Protein AF-A0A7S2PEB7-F1 (afdb_monomer)

Secondary structure (DSSP, 8-state):
------S--------------------------------------------------THHHHHHHHHHHHTPPPPTT---EEEEEEEE--S---HHHHTTS--HHHHHHHHTT--HHHHHHHHHHHHHHHHHHT-SEEEEEEEEGGGHHHH--TTEEEEEEEEEEEE-GGG-EEEEEEEEETTEEEEEEEEEE--TT-SS--EEEEEEEEE-SSS--EEEEEEEE-S-GGGGTTSTTT-TTHHHHHHHHHHHHHHHHHHHH-TTSPTT---EEEEEE----S-HHHHHHHSTT-HHHHHHTTSHHHHHHHHHHTTTHHHHHHTTEEES-EETT--GGGGS--SS---EES-SBTTS---EEEEEEGGG-S------EEEHHHHTTT-SBPEEEEEEE-------THHHHHHHHHHHHHHHHHHHHHHHHHHHHHHHHHHHHHHHHS-GGG--TTHHHHHHHHHHH-HHHHHHHHHHHHHHHHHHHHHHHHT--S-HHHHHHHHHHHHHHHHHHHHHHHHHHHH-GGGTT--HHHHHHHHHHHHHHHHHTTTHHHHHHTTHHHHHHHHHHHHHHHHHHHHHT-SSHHHHHHH-TTHHHHHHHHHHHHHHHHHHHHHHHHHHHHTT--SSTTS--

Solvent-accessible surface area (backbone atoms only — not comparable to full-atom values): 35554 Å² total; per-residue (Å²): 144,86,88,88,86,84,85,92,80,92,79,91,81,88,84,83,88,82,81,92,80,88,81,90,81,86,85,88,87,84,88,88,87,86,88,81,87,88,86,89,86,88,87,88,82,84,89,81,92,76,96,82,82,85,80,78,66,68,64,79,72,47,49,74,67,47,50,70,60,72,74,62,72,81,64,94,90,65,64,54,70,46,32,38,32,30,37,49,37,52,78,42,50,51,62,86,58,55,81,75,62,92,45,75,73,57,35,61,56,45,35,76,70,62,51,74,64,60,55,52,53,42,37,45,51,56,15,48,52,50,56,71,65,66,40,45,34,37,25,33,21,49,36,42,58,92,46,52,77,68,38,57,38,90,67,49,44,82,43,26,73,13,63,19,70,37,68,41,69,94,67,35,35,19,15,15,26,25,37,31,20,72,69,40,45,74,76,44,63,42,70,41,85,45,26,83,89,50,99,53,54,24,21,28,5,25,26,36,37,34,33,80,63,98,65,55,51,71,35,35,42,33,7,32,50,46,78,46,69,84,50,54,77,80,42,42,91,83,41,37,55,46,46,30,52,37,50,48,54,52,49,53,54,46,44,54,50,30,58,73,74,43,67,87,53,62,91,89,59,49,54,38,42,40,29,26,40,46,55,24,27,81,36,52,82,64,34,52,75,74,36,64,81,35,74,63,47,63,74,20,61,96,44,86,50,31,61,50,51,34,46,33,44,18,31,31,48,60,58,41,44,80,69,46,32,45,63,51,54,41,55,62,88,59,64,65,78,80,72,75,78,64,100,57,89,67,21,65,42,71,46,29,29,77,87,56,41,50,28,58,49,45,34,35,32,57,85,47,48,80,50,54,40,45,75,56,48,70,36,59,74,41,36,67,64,40,14,65,29,29,28,41,37,38,39,37,35,36,59,64,67,72,68,54,74,55,57,67,50,46,49,52,47,46,51,48,47,49,24,50,63,48,14,51,57,48,22,51,52,46,56,73,44,40,56,59,52,33,52,53,47,34,63,63,69,56,66,90,87,73,84,62,92,76,48,65,65,62,47,51,55,52,52,70,64,35,57,65,46,49,50,52,45,24,52,50,50,23,52,42,46,26,47,24,49,54,39,27,61,77,35,73,53,99,46,74,70,56,16,48,50,51,14,48,52,52,31,46,67,71,41,34,44,57,52,20,54,36,53,39,51,47,52,48,77,91,49,76,82,62,53,72,66,57,56,52,52,48,40,41,74,76,48,37,78,63,41,30,46,32,31,46,68,40,51,62,58,50,55,49,36,64,52,47,20,52,50,47,32,52,52,52,50,53,52,47,28,64,74,70,68,41,94,40,71,67,59,43,42,72,75,40,63,72,50,57,61,53,44,46,50,52,18,46,51,52,22,47,64,75,40,40,68,44,54,49,40,22,55,21,31,31,63,72,43,61,82,52,93,72,75,85,110

Nearest PDB structures (foldseek):
  8gym-assembly1_m3  TM=5.708E-01  e=6.018E-03  Tetrahymena thermophila SB210
  9cpc-assembly1_3W  TM=1.549E-01  e=3.747E+00  Sus scrofa

pLDDT: mean 71.82, std 22.73, range [17.84, 98.44]

Structure (mmCIF, N/CA/C/O backbone):
data_AF-A0A7S2PEB7-F1
#
_entry.id   AF-A0A7S2PEB7-F1
#
loop_
_atom_site.group_PDB
_atom_site.id
_atom_site.type_symbol
_atom_site.label_atom_id
_atom_site.label_alt_id
_atom_site.label_comp_id
_atom_site.label_asym_id
_atom_site.label_entity_id
_atom_site.label_seq_id
_atom_site.pdbx_PDB_ins_code
_atom_site.Cartn_x
_atom_site.Cartn_y
_atom_site.Cartn_z
_atom_site.occupancy
_atom_site.B_iso_or_equiv
_atom_site.auth_seq_id
_atom_site.auth_comp_id
_atom_site.auth_asym_id
_atom_site.auth_atom_id
_atom_site.pdbx_PDB_model_num
ATOM 1 N N . TRP A 1 1 ? -24.600 32.032 23.126 1.00 27.17 1 TRP A N 1
ATOM 2 C CA . TRP A 1 1 ? -25.305 32.856 24.121 1.00 27.17 1 TRP A CA 1
ATOM 3 C C . TRP A 1 1 ? -26.640 32.205 24.442 1.00 27.17 1 TRP A C 1
ATOM 5 O O . TRP A 1 1 ? -27.584 32.423 23.710 1.00 27.17 1 TRP A O 1
ATOM 15 N N . VAL A 1 2 ? -26.673 31.362 25.473 1.00 22.92 2 VAL A N 1
ATOM 16 C CA . VAL A 1 2 ? -27.663 31.319 26.564 1.00 22.92 2 VAL A CA 1
ATOM 17 C C . VAL A 1 2 ? -26.884 30.679 27.715 1.00 22.92 2 VAL A C 1
ATOM 19 O O . VAL A 1 2 ? -26.239 29.649 27.537 1.00 22.92 2 VAL A O 1
ATOM 22 N N . MET A 1 3 ? -26.838 31.393 28.834 1.00 20.73 3 MET A N 1
ATOM 23 C CA . MET A 1 3 ? -26.098 31.101 30.059 1.00 20.73 3 MET A CA 1
ATOM 24 C C . MET A 1 3 ? -27.042 30.432 31.057 1.00 20.73 3 MET A C 1
ATOM 26 O O . MET A 1 3 ? -28.158 30.911 31.224 1.00 20.73 3 MET A O 1
ATOM 30 N N . LEU A 1 4 ? -26.560 29.428 31.786 1.00 21.67 4 LEU A N 1
ATOM 31 C CA . LEU A 1 4 ? -26.991 29.124 33.151 1.00 21.67 4 LEU A CA 1
ATOM 32 C C . LEU A 1 4 ? -25.821 28.418 33.847 1.00 21.67 4 LEU A C 1
ATOM 34 O O . LEU A 1 4 ? -25.424 27.324 33.460 1.00 21.67 4 LEU A O 1
ATOM 38 N N . SER A 1 5 ? -25.236 29.096 34.833 1.00 22.45 5 SER A N 1
ATOM 39 C CA . SER A 1 5 ? -24.194 28.573 35.717 1.00 22.45 5 SER A CA 1
ATOM 40 C C . SER A 1 5 ? -24.654 28.789 37.154 1.00 22.45 5 SER A C 1
ATOM 42 O O . SER A 1 5 ? -25.056 29.902 37.501 1.00 22.45 5 SER A O 1
ATOM 44 N N . VAL A 1 6 ? -24.534 27.754 37.979 1.00 21.20 6 VAL A N 1
ATOM 45 C CA . VAL A 1 6 ? -24.541 27.836 39.441 1.00 21.20 6 VAL A CA 1
ATOM 46 C C . VAL A 1 6 ? -23.300 27.083 39.922 1.00 21.20 6 VAL A C 1
ATOM 48 O O . VAL A 1 6 ? -23.104 25.936 39.533 1.00 21.20 6 VAL A O 1
ATOM 51 N N . GLY A 1 7 ? -22.482 27.727 40.759 1.00 24.39 7 GLY A N 1
ATOM 52 C CA . GLY A 1 7 ? -21.324 27.116 41.428 1.00 24.39 7 GLY A CA 1
ATOM 53 C C . GLY A 1 7 ? -19.988 27.482 40.784 1.00 24.39 7 GLY A C 1
ATOM 54 O O . GLY A 1 7 ? -19.478 26.760 39.938 1.00 24.39 7 GLY A O 1
ATOM 55 N N . GLY A 1 8 ? -19.442 28.635 41.175 1.00 25.89 8 GLY A N 1
ATOM 56 C CA . GLY A 1 8 ? -18.275 29.248 40.553 1.00 25.89 8 GLY A CA 1
ATOM 57 C C . GLY A 1 8 ? -16.977 28.447 40.668 1.00 25.89 8 GLY A C 1
ATOM 58 O O . GLY A 1 8 ? -16.567 28.065 41.759 1.00 25.89 8 GLY A O 1
ATOM 59 N N . VAL A 1 9 ? -16.295 28.320 39.530 1.00 23.62 9 VAL A N 1
ATOM 60 C CA . VAL A 1 9 ? -14.836 28.216 39.408 1.00 23.62 9 VAL A CA 1
ATOM 61 C C . VAL A 1 9 ? -14.440 29.003 38.156 1.00 23.62 9 VAL A C 1
ATOM 63 O O . VAL A 1 9 ? -14.941 28.755 37.061 1.00 23.62 9 VAL A O 1
ATOM 66 N N . THR A 1 10 ? -13.573 29.995 38.338 1.00 22.03 10 THR A N 1
ATOM 67 C CA . THR A 1 10 ? -13.072 30.891 37.292 1.00 22.03 10 THR A CA 1
ATOM 68 C C . THR A 1 10 ? -11.848 30.272 36.617 1.00 22.03 10 THR A C 1
ATOM 70 O O . THR A 1 10 ? -10.833 30.071 37.275 1.00 22.03 10 THR A O 1
ATOM 73 N N . CYS A 1 11 ? -11.895 30.067 35.299 1.00 21.16 11 CYS A N 1
ATOM 74 C CA . CYS A 1 11 ? -10.701 29.970 34.453 1.00 21.16 11 CYS A CA 1
ATOM 75 C C . CYS A 1 11 ? -10.872 30.904 33.250 1.00 21.16 11 CYS A C 1
ATOM 77 O O . CYS A 1 11 ? -11.815 30.774 32.472 1.00 21.16 11 CYS A O 1
ATOM 79 N N . ALA A 1 12 ? -9.969 31.878 33.130 1.00 21.66 12 ALA A N 1
ATOM 80 C CA . ALA A 1 12 ? -9.924 32.835 32.034 1.00 21.66 12 ALA A CA 1
ATOM 81 C C . ALA A 1 12 ? -9.294 32.194 30.787 1.00 21.66 12 ALA A C 1
ATOM 83 O O . ALA A 1 12 ? -8.209 31.622 30.861 1.00 21.66 12 ALA A O 1
ATOM 84 N N . VAL A 1 13 ? -9.958 32.333 29.639 1.00 21.09 13 VAL A N 1
ATOM 85 C CA . VAL A 1 13 ? -9.415 32.001 28.316 1.00 21.09 13 VAL A CA 1
ATOM 86 C C . VAL A 1 13 ? -9.196 33.310 27.564 1.00 21.09 13 VAL A C 1
ATOM 88 O O . VAL A 1 13 ? -10.139 34.062 27.322 1.00 21.09 13 VAL A O 1
ATOM 91 N N . LEU A 1 14 ? -7.941 33.593 27.217 1.00 20.22 14 LEU A N 1
ATOM 92 C CA . LEU A 1 14 ? -7.544 34.734 26.394 1.00 20.22 14 LEU A CA 1
ATOM 93 C C . LEU A 1 14 ? -7.693 34.356 24.914 1.00 20.22 14 LEU A C 1
ATOM 95 O O . LEU A 1 14 ? -7.002 33.464 24.426 1.00 20.22 14 LEU A O 1
ATOM 99 N N . TYR A 1 15 ? -8.582 35.042 24.196 1.00 20.19 15 TYR A N 1
ATOM 100 C CA . TYR A 1 15 ? -8.671 34.981 22.736 1.00 20.19 15 TYR A CA 1
ATOM 101 C C . TYR A 1 15 ? -7.865 36.139 22.140 1.00 20.19 15 TYR A C 1
ATOM 103 O O . TYR A 1 15 ? -8.145 37.301 22.430 1.00 20.19 15 TYR A O 1
ATOM 111 N N . ALA A 1 16 ? -6.897 35.836 21.276 1.00 22.27 16 ALA A N 1
ATOM 112 C CA . ALA A 1 16 ? -6.245 36.827 20.428 1.00 22.27 16 ALA A CA 1
ATOM 113 C C . ALA A 1 16 ? -6.665 36.600 18.970 1.00 22.27 16 ALA A C 1
ATOM 115 O O . ALA A 1 16 ? -6.289 35.618 18.336 1.00 22.27 16 ALA A O 1
ATOM 116 N N . THR A 1 17 ? -7.455 37.524 18.429 1.00 24.56 17 THR A N 1
ATOM 117 C CA . THR A 1 17 ? -7.722 37.646 16.990 1.00 24.56 17 THR A CA 1
ATOM 118 C C . THR A 1 17 ? -6.530 38.300 16.295 1.00 24.56 17 THR A C 1
ATOM 120 O O . THR A 1 17 ? -6.093 39.365 16.738 1.00 24.56 17 THR A O 1
ATOM 123 N N . ARG A 1 18 ? -6.050 37.757 15.166 1.00 23.84 18 ARG A N 1
ATOM 124 C CA . ARG A 1 18 ? -5.092 38.465 14.299 1.00 23.84 18 ARG A CA 1
ATOM 125 C C . ARG A 1 18 ? -5.668 38.721 12.904 1.00 23.84 18 ARG A C 1
ATOM 127 O O . ARG A 1 18 ? -6.061 37.801 12.195 1.00 23.84 18 ARG A O 1
ATOM 134 N N . ARG A 1 19 ? -5.714 40.013 12.558 1.00 24.12 19 ARG A N 1
ATOM 135 C CA . ARG A 1 19 ? -6.018 40.601 11.242 1.00 24.12 19 ARG A CA 1
ATOM 136 C C . ARG A 1 19 ? -4.903 40.307 10.225 1.00 24.12 19 ARG A C 1
ATOM 138 O O . ARG A 1 19 ? -3.733 40.272 10.593 1.00 24.12 19 ARG A O 1
ATOM 145 N N . LYS A 1 20 ? -5.284 40.213 8.944 1.00 36.19 20 LYS A N 1
ATOM 146 C CA . LYS A 1 20 ? -4.406 40.286 7.759 1.00 36.19 20 LYS A CA 1
ATOM 147 C C . LYS A 1 20 ? -3.645 41.621 7.692 1.00 36.19 20 LYS A C 1
ATOM 149 O O . LYS A 1 20 ? -4.275 42.669 7.818 1.00 36.19 20 LYS A O 1
ATOM 154 N N . ALA A 1 21 ? -2.352 41.571 7.367 1.00 28.86 21 ALA A N 1
ATOM 155 C CA . ALA A 1 21 ? -1.622 42.637 6.675 1.00 28.86 21 ALA A CA 1
ATOM 156 C C . ALA A 1 21 ? -0.410 42.050 5.922 1.00 28.86 21 ALA A C 1
ATOM 158 O O . ALA A 1 21 ? 0.222 41.110 6.399 1.00 28.86 21 ALA A O 1
ATOM 159 N N . ASN A 1 22 ? -0.152 42.598 4.733 1.00 36.28 22 ASN A N 1
ATOM 160 C CA . ASN A 1 22 ? 0.910 42.259 3.784 1.00 36.28 22 ASN A CA 1
ATOM 161 C C . ASN A 1 22 ? 2.336 42.564 4.293 1.00 36.28 22 ASN A C 1
ATOM 163 O O . ASN A 1 22 ? 2.514 43.397 5.176 1.00 36.28 22 ASN A O 1
ATOM 167 N N . HIS A 1 23 ? 3.302 41.989 3.563 1.00 30.06 23 HIS A N 1
ATOM 168 C CA . HIS A 1 23 ? 4.727 42.324 3.393 1.00 30.06 23 HIS A CA 1
ATOM 169 C C . HIS A 1 23 ? 5.760 41.328 3.953 1.00 30.06 23 HIS A C 1
ATOM 171 O O . HIS A 1 23 ? 5.883 41.080 5.146 1.00 30.06 23 HIS A O 1
ATOM 177 N N . SER A 1 24 ? 6.504 40.792 2.981 1.00 30.64 24 SER A N 1
ATOM 178 C CA . SER A 1 24 ? 7.851 40.218 2.985 1.00 30.64 24 SER A CA 1
ATOM 179 C C . SER A 1 24 ? 8.758 40.583 4.164 1.00 30.64 24 SER A C 1
ATOM 181 O O . SER A 1 24 ? 8.967 41.763 4.439 1.00 30.64 24 SER A O 1
ATOM 183 N N . ALA A 1 25 ? 9.420 39.570 4.726 1.00 23.03 25 ALA A N 1
ATOM 184 C CA . ALA A 1 25 ? 10.636 39.724 5.515 1.00 23.03 25 ALA A CA 1
ATOM 185 C C . ALA A 1 25 ? 11.781 38.977 4.814 1.00 23.03 25 ALA A C 1
ATOM 187 O O . ALA A 1 25 ? 11.785 37.749 4.741 1.00 23.03 25 ALA A O 1
ATOM 188 N N . TRP A 1 26 ? 12.724 39.748 4.276 1.00 21.47 26 TRP A N 1
ATOM 189 C CA . TRP A 1 26 ? 14.098 39.310 4.061 1.00 21.47 26 TRP A CA 1
ATOM 190 C C . TRP A 1 26 ? 14.796 39.298 5.422 1.00 21.47 26 TRP A C 1
ATOM 192 O O . TRP A 1 26 ? 14.583 40.210 6.222 1.00 21.47 26 TRP A O 1
ATOM 202 N N . VAL A 1 27 ? 15.633 38.294 5.676 1.00 20.75 27 VAL A N 1
ATOM 203 C CA . VAL A 1 27 ? 16.619 38.330 6.760 1.00 20.75 27 VAL A CA 1
ATOM 204 C C . VAL A 1 27 ? 17.979 38.053 6.141 1.00 20.75 27 VAL A C 1
ATOM 206 O O . VAL A 1 27 ? 18.228 36.970 5.618 1.00 20.75 27 VAL A O 1
ATOM 209 N N . ASP A 1 28 ? 18.806 39.087 6.189 1.00 20.12 28 ASP A N 1
ATOM 210 C CA . ASP A 1 28 ? 20.215 39.129 5.829 1.00 20.12 28 ASP A CA 1
ATOM 211 C C . ASP A 1 28 ? 21.026 38.876 7.110 1.00 20.12 28 ASP A C 1
ATOM 213 O O . ASP A 1 28 ? 20.777 39.550 8.115 1.00 20.12 28 ASP A O 1
ATOM 217 N N . VAL A 1 29 ? 21.968 37.925 7.108 1.00 19.44 29 VAL A N 1
ATOM 218 C CA . VAL A 1 29 ? 23.023 37.834 8.137 1.00 19.44 29 VAL A CA 1
ATOM 219 C C . VAL A 1 29 ? 24.337 37.368 7.502 1.00 19.44 29 VAL A C 1
ATOM 221 O O . VAL A 1 29 ? 24.414 36.336 6.839 1.00 19.44 29 VAL A O 1
ATOM 224 N N . THR A 1 30 ? 25.362 38.179 7.749 1.00 18.66 30 THR A N 1
ATOM 225 C CA . THR A 1 30 ? 26.694 38.225 7.138 1.00 18.66 30 THR A CA 1
ATOM 226 C C . THR A 1 30 ? 27.726 37.272 7.768 1.00 18.66 30 THR A C 1
ATOM 228 O O . THR A 1 30 ? 27.738 37.055 8.974 1.00 18.66 30 THR A O 1
ATOM 231 N N . LEU A 1 31 ? 28.609 36.780 6.885 1.00 17.84 31 LEU A N 1
ATOM 232 C CA . LEU A 1 31 ? 29.988 36.253 6.977 1.00 17.84 31 LEU A CA 1
ATOM 233 C C . LEU A 1 31 ? 30.691 36.016 8.338 1.00 17.84 31 LEU A C 1
ATOM 235 O O . LEU A 1 31 ? 30.817 36.922 9.157 1.00 17.84 31 LEU A O 1
ATOM 239 N N . HIS A 1 32 ? 31.416 34.887 8.415 1.00 19.11 32 HIS A N 1
ATOM 240 C CA . HIS A 1 32 ? 32.705 34.802 9.116 1.00 19.11 32 HIS A CA 1
ATOM 241 C C . HIS A 1 32 ? 33.818 34.273 8.194 1.00 19.11 32 HIS A C 1
ATOM 243 O O . HIS A 1 32 ? 33.694 33.234 7.550 1.00 19.11 32 HIS A O 1
ATOM 249 N N . GLN A 1 33 ? 34.905 35.041 8.161 1.00 18.38 33 GLN A N 1
ATOM 250 C CA . GLN A 1 33 ? 36.181 34.820 7.487 1.00 18.38 33 GLN A CA 1
ATOM 251 C C . GLN A 1 33 ? 37.138 34.108 8.460 1.00 18.38 33 GLN A C 1
ATOM 253 O O . GLN A 1 33 ? 37.222 34.507 9.622 1.00 18.38 33 GLN A O 1
ATOM 258 N N . LEU A 1 34 ? 37.893 33.108 7.999 1.00 19.33 34 LEU A N 1
ATOM 259 C CA . LEU A 1 34 ? 39.051 32.572 8.724 1.00 19.33 34 LEU A CA 1
ATOM 260 C C . LEU A 1 34 ? 40.239 32.460 7.763 1.00 19.33 34 LEU A C 1
ATOM 262 O O . LEU A 1 34 ? 40.242 31.674 6.819 1.00 19.33 34 LEU A O 1
ATOM 266 N N . HIS A 1 35 ? 41.221 33.328 8.000 1.00 19.09 35 HIS A N 1
ATOM 267 C CA . HIS A 1 35 ? 42.567 33.301 7.440 1.00 19.09 35 HIS A CA 1
ATOM 268 C C . HIS A 1 35 ? 43.452 32.354 8.256 1.00 19.09 35 HIS A C 1
ATOM 270 O O . HIS A 1 35 ? 43.493 32.477 9.477 1.00 19.09 35 HIS A O 1
ATOM 276 N N . CYS A 1 36 ? 44.269 31.553 7.569 1.00 20.73 36 CYS A N 1
ATOM 277 C CA . CYS A 1 36 ? 45.583 31.130 8.056 1.00 20.73 36 CYS A CA 1
ATOM 278 C C . CYS A 1 36 ? 46.614 31.271 6.917 1.00 20.73 36 CYS A C 1
ATOM 280 O O . CYS A 1 36 ? 46.612 30.503 5.962 1.00 20.73 36 CYS A O 1
ATOM 282 N N . ASN A 1 37 ? 47.474 32.287 7.043 1.00 22.08 37 ASN A N 1
ATOM 283 C CA . ASN A 1 37 ? 48.830 32.382 6.473 1.00 22.08 37 ASN A CA 1
ATOM 284 C C . ASN A 1 37 ? 49.767 31.496 7.332 1.00 22.08 37 ASN A C 1
ATOM 286 O O . ASN A 1 37 ? 49.451 31.288 8.499 1.00 22.08 37 ASN A O 1
ATOM 290 N N . ALA A 1 38 ? 50.938 30.983 6.951 1.00 22.73 38 ALA A N 1
ATOM 291 C CA . ALA A 1 38 ? 51.816 31.026 5.778 1.00 22.73 38 ALA A CA 1
ATOM 292 C C . ALA A 1 38 ? 52.834 29.861 5.924 1.00 22.73 38 ALA A C 1
ATOM 294 O O . ALA A 1 38 ? 52.982 29.347 7.027 1.00 22.73 38 ALA A O 1
ATOM 295 N N . VAL A 1 39 ? 53.559 29.487 4.859 1.00 22.20 39 VAL A N 1
ATOM 296 C CA . VAL A 1 39 ? 55.040 29.554 4.729 1.00 22.20 39 VAL A CA 1
ATOM 297 C C . VAL A 1 39 ? 55.436 29.029 3.336 1.00 22.20 39 VAL A C 1
ATOM 299 O O . VAL A 1 39 ? 55.068 27.928 2.940 1.00 22.20 39 VAL A O 1
ATOM 302 N N . HIS A 1 40 ? 56.203 29.842 2.604 1.00 28.11 40 HIS A N 1
ATOM 303 C CA . HIS A 1 40 ? 56.920 29.488 1.376 1.00 28.11 40 HIS A CA 1
ATOM 304 C C . HIS A 1 40 ? 58.297 28.884 1.701 1.00 28.11 40 HIS A C 1
ATOM 306 O O . HIS A 1 40 ? 58.985 29.377 2.592 1.00 28.11 40 HIS A O 1
ATOM 312 N N . GLY A 1 41 ? 58.737 27.912 0.898 1.00 23.52 41 GLY A N 1
ATOM 313 C CA . GLY A 1 41 ? 60.130 27.466 0.808 1.00 23.52 41 GLY A CA 1
ATOM 314 C C . GLY A 1 41 ? 60.351 26.617 -0.448 1.00 23.52 41 GLY A C 1
ATOM 315 O O . GLY A 1 41 ? 59.644 25.641 -0.667 1.00 23.52 41 GLY A O 1
ATOM 316 N N . THR A 1 42 ? 61.278 27.052 -1.294 1.00 29.52 42 THR A N 1
ATOM 317 C CA . THR A 1 42 ? 61.662 26.537 -2.621 1.00 29.52 42 THR A CA 1
ATOM 318 C C . THR A 1 42 ? 62.759 25.466 -2.557 1.00 29.52 42 THR A C 1
ATOM 320 O O . THR A 1 42 ? 63.652 25.608 -1.733 1.00 29.52 42 THR A O 1
ATOM 323 N N . GLU A 1 43 ? 62.747 24.478 -3.468 1.00 27.16 43 GLU A N 1
ATOM 324 C CA . GLU A 1 43 ? 63.831 24.089 -4.415 1.00 27.16 43 GLU A CA 1
ATOM 325 C C . GLU A 1 43 ? 63.737 22.623 -4.909 1.00 27.16 43 GLU A C 1
ATOM 327 O O . GLU A 1 43 ? 62.988 21.804 -4.389 1.00 27.16 43 GLU A O 1
ATOM 332 N N . SER A 1 44 ? 64.444 22.362 -6.014 1.00 26.84 44 SER A N 1
ATOM 333 C CA . SER A 1 44 ? 64.339 21.279 -7.007 1.00 26.84 44 SER A CA 1
ATOM 334 C C . SER A 1 44 ? 65.053 19.958 -6.678 1.00 26.84 44 SER A C 1
ATOM 336 O O . SER A 1 44 ? 66.097 20.009 -6.040 1.00 26.84 44 SER A O 1
ATOM 338 N N . LEU A 1 45 ? 64.626 18.835 -7.289 1.00 26.95 45 LEU A N 1
ATOM 339 C CA . LEU A 1 45 ? 65.367 18.032 -8.304 1.00 26.95 45 LEU A CA 1
ATOM 340 C C . LEU A 1 45 ? 64.847 16.579 -8.439 1.00 26.95 45 LEU A C 1
ATOM 342 O O . LEU A 1 45 ? 64.679 15.887 -7.447 1.00 26.95 45 LEU A O 1
ATOM 346 N N . ALA A 1 46 ? 64.707 16.172 -9.708 1.00 26.97 46 ALA A N 1
ATOM 347 C CA . ALA A 1 46 ? 64.990 14.869 -10.339 1.00 26.97 46 ALA A CA 1
ATOM 348 C C . ALA A 1 46 ? 64.347 13.541 -9.860 1.00 26.97 46 ALA A C 1
ATOM 350 O O . ALA A 1 46 ? 64.448 13.142 -8.709 1.00 26.97 46 ALA A O 1
ATOM 351 N N . ASP A 1 47 ? 63.802 12.832 -10.863 1.00 31.38 47 ASP A N 1
ATOM 352 C CA . ASP A 1 47 ? 63.746 11.378 -11.092 1.00 31.38 47 ASP A CA 1
ATOM 353 C C . ASP A 1 47 ? 63.641 10.415 -9.898 1.00 31.38 47 ASP A C 1
ATOM 355 O O . ASP A 1 47 ? 64.622 10.147 -9.214 1.00 31.38 47 ASP A O 1
ATOM 359 N N . GLN A 1 48 ? 62.509 9.709 -9.806 1.00 27.25 48 GLN A N 1
ATOM 360 C CA . GLN A 1 48 ? 62.447 8.250 -10.000 1.00 27.25 48 GLN A CA 1
ATOM 361 C C . GLN A 1 48 ? 61.000 7.749 -9.911 1.00 27.25 48 GLN A C 1
ATOM 363 O O . GLN A 1 48 ? 60.179 8.247 -9.146 1.00 27.25 48 GLN A O 1
ATOM 368 N N . ALA A 1 49 ? 60.695 6.763 -10.749 1.00 36.16 49 ALA A N 1
ATOM 369 C CA . ALA A 1 49 ? 59.437 6.042 -10.759 1.00 36.16 49 ALA A CA 1
ATOM 370 C C . ALA A 1 49 ? 59.240 5.262 -9.453 1.00 36.16 49 ALA A C 1
ATOM 372 O O . ALA A 1 49 ? 60.101 4.465 -9.094 1.00 36.16 49 ALA A O 1
ATOM 373 N N . ASP A 1 50 ? 58.071 5.403 -8.829 1.00 25.84 50 ASP A N 1
ATOM 374 C CA . ASP A 1 50 ? 57.523 4.343 -7.988 1.00 25.84 50 ASP A CA 1
ATOM 375 C C . ASP A 1 50 ? 55.991 4.316 -8.083 1.00 25.84 50 ASP A C 1
ATOM 377 O O . ASP A 1 50 ? 55.281 5.263 -7.738 1.00 25.84 50 ASP A O 1
ATOM 381 N N . VAL A 1 51 ? 55.487 3.217 -8.641 1.00 33.34 51 VAL A N 1
ATOM 382 C CA . VAL A 1 51 ? 54.067 2.891 -8.777 1.00 33.34 51 VAL A CA 1
ATOM 383 C C . VAL A 1 51 ? 53.709 2.054 -7.557 1.00 33.34 51 VAL A C 1
ATOM 385 O O . VAL A 1 51 ? 53.676 0.829 -7.638 1.00 33.34 51 VAL A O 1
ATOM 388 N N . SER A 1 52 ? 53.491 2.695 -6.406 1.00 29.03 52 SER A N 1
ATOM 389 C CA . SER A 1 52 ? 53.112 1.964 -5.188 1.00 29.03 52 SER A CA 1
ATOM 390 C C . SER A 1 52 ? 52.523 2.823 -4.054 1.00 29.03 52 SER A C 1
ATOM 392 O O . SER A 1 52 ? 52.784 2.547 -2.895 1.00 29.03 52 SER A O 1
ATOM 394 N N . ALA A 1 53 ? 51.669 3.819 -4.328 1.00 29.09 53 ALA A N 1
ATOM 395 C CA . ALA A 1 53 ? 50.731 4.342 -3.315 1.00 29.09 53 ALA A CA 1
ATOM 396 C C . ALA A 1 53 ? 49.680 5.277 -3.932 1.00 29.09 53 ALA A C 1
ATOM 398 O O . ALA A 1 53 ? 49.884 6.480 -4.055 1.00 29.09 53 ALA A O 1
ATOM 399 N N . LEU A 1 54 ? 48.520 4.729 -4.287 1.00 24.98 54 LEU A N 1
ATOM 400 C CA . LEU A 1 54 ? 47.292 5.503 -4.487 1.00 24.98 54 LEU A CA 1
ATOM 401 C C . LEU A 1 54 ? 46.234 4.940 -3.537 1.00 24.98 54 LEU A C 1
ATOM 403 O O . LEU A 1 54 ? 45.257 4.311 -3.931 1.00 24.98 54 LEU A O 1
ATOM 407 N N . THR A 1 55 ? 46.474 5.118 -2.239 1.00 25.59 55 THR A N 1
ATOM 408 C CA . THR A 1 55 ? 45.419 5.039 -1.230 1.00 25.59 55 THR A CA 1
ATOM 409 C C . THR A 1 55 ? 44.554 6.282 -1.378 1.00 25.59 55 THR A C 1
ATOM 411 O O . THR A 1 55 ? 44.927 7.368 -0.942 1.00 25.59 55 THR A O 1
ATOM 414 N N . PHE A 1 56 ? 43.408 6.125 -2.037 1.00 28.52 56 PHE A N 1
ATOM 415 C CA . PHE A 1 56 ? 42.332 7.107 -1.998 1.00 28.52 56 PHE A CA 1
ATOM 416 C C . PHE A 1 56 ? 41.818 7.203 -0.562 1.00 28.52 56 PHE A C 1
ATOM 418 O O . PHE A 1 56 ? 41.255 6.239 -0.041 1.00 28.52 56 PHE A O 1
ATOM 425 N N . ASN A 1 57 ? 42.011 8.355 0.079 1.00 28.70 57 ASN A N 1
ATOM 426 C CA . ASN A 1 57 ? 41.386 8.627 1.361 1.00 28.70 57 ASN A CA 1
ATOM 427 C C . ASN A 1 57 ? 39.941 9.085 1.111 1.00 28.70 57 ASN A C 1
ATOM 429 O O . ASN A 1 57 ? 39.682 10.220 0.718 1.00 28.70 57 ASN A O 1
ATOM 433 N N . VAL A 1 58 ? 39.005 8.149 1.264 1.00 31.91 58 VAL A N 1
ATOM 434 C CA . VAL A 1 58 ? 37.565 8.323 1.008 1.00 31.91 58 VAL A CA 1
ATOM 435 C C . VAL A 1 58 ? 36.939 9.390 1.926 1.00 31.91 58 VAL A C 1
ATOM 437 O O . VAL A 1 58 ? 35.911 9.972 1.582 1.00 31.91 58 VAL A O 1
ATOM 440 N N . GLU A 1 59 ? 37.581 9.716 3.052 1.00 30.58 59 GLU A N 1
ATOM 441 C CA . GLU A 1 59 ? 37.079 10.694 4.024 1.00 30.58 59 GLU A CA 1
ATOM 442 C C . GLU A 1 59 ? 37.163 12.151 3.526 1.00 30.58 59 GLU A C 1
ATOM 444 O O . GLU A 1 59 ? 36.219 12.916 3.729 1.00 30.58 59 GLU A O 1
ATOM 449 N N . GLU A 1 60 ? 38.203 12.532 2.772 1.00 30.70 60 GLU A N 1
ATOM 450 C CA . GLU A 1 60 ? 38.419 13.937 2.367 1.00 30.70 60 GLU A CA 1
ATOM 451 C C . GLU A 1 60 ? 37.443 14.446 1.289 1.00 30.70 60 GLU A C 1
ATOM 453 O O . GLU A 1 60 ? 37.230 15.653 1.168 1.00 30.70 60 GLU A O 1
ATOM 458 N N . PHE A 1 61 ? 36.801 13.550 0.529 1.00 33.84 61 PHE A N 1
ATOM 459 C CA . PHE A 1 61 ? 35.859 13.928 -0.537 1.00 33.84 61 PHE A CA 1
ATOM 460 C C . PHE A 1 61 ? 34.388 13.879 -0.094 1.00 33.84 61 PHE A C 1
ATOM 462 O O . PHE A 1 61 ? 33.539 14.594 -0.630 1.00 33.84 61 PHE A O 1
ATOM 469 N N . ILE A 1 62 ? 34.073 13.040 0.897 1.00 35.84 62 ILE A N 1
ATOM 470 C CA . ILE A 1 62 ? 32.706 12.809 1.379 1.00 35.84 62 ILE A CA 1
ATOM 471 C C . ILE A 1 62 ? 32.296 13.876 2.403 1.00 35.84 62 ILE A C 1
ATOM 473 O O . ILE A 1 62 ? 31.152 14.336 2.406 1.00 35.84 62 ILE A O 1
ATOM 477 N N . GLU A 1 63 ? 33.219 14.325 3.249 1.00 35.97 63 GLU A N 1
ATOM 478 C CA . GLU A 1 63 ? 32.881 15.150 4.408 1.00 35.97 63 GLU A CA 1
ATOM 479 C C . GLU A 1 63 ? 32.268 16.536 4.090 1.00 35.97 63 GLU A C 1
ATOM 481 O O . GLU A 1 63 ? 31.285 16.903 4.748 1.00 35.97 63 GLU A O 1
ATOM 486 N N . PRO A 1 64 ? 32.714 17.289 3.059 1.00 31.64 64 PRO A N 1
ATOM 487 C CA . PRO A 1 64 ? 32.144 18.604 2.742 1.00 31.64 64 PRO A CA 1
ATOM 488 C C . PRO A 1 64 ? 30.703 18.544 2.205 1.00 31.64 64 PRO A C 1
ATOM 490 O O . PRO A 1 64 ? 29.885 19.402 2.536 1.00 31.64 64 PRO A O 1
ATOM 493 N N . CYS A 1 65 ? 30.355 17.505 1.431 1.00 33.00 65 CYS A N 1
ATOM 494 C CA . CYS A 1 65 ? 28.978 17.276 0.968 1.00 33.00 65 CYS A CA 1
ATOM 495 C C . CYS A 1 65 ? 28.070 16.745 2.092 1.00 33.00 65 CYS A C 1
ATOM 497 O O . CYS A 1 65 ? 26.871 17.027 2.112 1.00 33.00 65 CYS A O 1
ATOM 499 N N . MET A 1 66 ? 28.634 15.998 3.045 1.00 37.59 66 MET A N 1
ATOM 500 C CA . MET A 1 66 ? 27.893 15.388 4.154 1.00 37.59 66 MET A CA 1
ATOM 501 C C . MET A 1 66 ? 27.583 16.368 5.291 1.00 37.59 66 MET A C 1
ATOM 503 O O . MET A 1 66 ? 26.547 16.224 5.945 1.00 37.59 66 MET A O 1
ATOM 507 N N . ARG A 1 67 ? 28.419 17.396 5.499 1.00 35.03 67 ARG A N 1
ATOM 508 C CA . ARG A 1 67 ? 28.181 18.452 6.500 1.00 35.03 67 ARG A CA 1
ATOM 509 C C . ARG A 1 67 ? 26.916 19.267 6.187 1.00 35.03 67 ARG A C 1
ATOM 511 O O . ARG A 1 67 ? 26.064 19.444 7.051 1.00 35.03 67 ARG A O 1
ATOM 518 N N . ALA A 1 68 ? 26.700 19.614 4.915 1.00 36.78 68 ALA A N 1
ATOM 519 C CA . ALA A 1 68 ? 25.512 20.350 4.462 1.00 36.78 68 ALA A CA 1
ATOM 520 C C . ALA A 1 68 ? 24.177 19.587 4.639 1.00 36.78 68 ALA A C 1
ATOM 522 O O . ALA A 1 68 ? 23.115 20.206 4.687 1.00 36.78 68 ALA A O 1
ATOM 523 N N . VAL A 1 69 ? 24.217 18.251 4.737 1.00 37.91 69 VAL A N 1
ATOM 524 C CA . VAL A 1 69 ? 23.030 17.397 4.934 1.00 37.91 69 VAL A CA 1
ATOM 525 C C . VAL A 1 69 ? 22.801 17.066 6.414 1.00 37.91 69 VAL A C 1
ATOM 527 O O . VAL A 1 69 ? 21.647 16.996 6.834 1.00 37.91 69 VAL A O 1
ATOM 530 N N . ARG A 1 70 ? 23.870 16.887 7.211 1.00 39.88 70 ARG A N 1
ATOM 531 C CA . ARG A 1 70 ? 23.777 16.638 8.666 1.00 39.88 70 ARG A CA 1
ATOM 532 C C . ARG A 1 70 ? 23.284 17.850 9.450 1.00 39.88 70 ARG A C 1
ATOM 534 O O . ARG A 1 70 ? 22.508 17.674 10.384 1.00 39.88 70 ARG A O 1
ATOM 541 N N . ASP A 1 71 ? 23.691 19.051 9.053 1.00 37.56 71 ASP A N 1
ATOM 542 C CA . ASP A 1 71 ? 23.424 20.269 9.828 1.00 37.56 71 ASP A CA 1
ATOM 543 C C . ASP A 1 71 ? 22.055 20.901 9.518 1.00 37.56 71 ASP A C 1
ATOM 545 O O . ASP A 1 71 ? 21.707 21.961 10.043 1.00 37.56 71 ASP A O 1
ATOM 549 N N . TRP A 1 72 ? 21.242 20.266 8.669 1.00 41.47 72 TRP A N 1
ATOM 550 C CA . TRP A 1 72 ? 19.958 20.823 8.262 1.00 41.47 72 TRP A CA 1
ATOM 551 C C . TRP A 1 72 ? 18.807 20.367 9.165 1.00 41.47 72 TRP A C 1
ATOM 553 O O . TRP A 1 72 ? 18.420 19.198 9.175 1.00 41.47 72 TRP A O 1
ATOM 563 N N . GLN A 1 73 ? 18.191 21.331 9.852 1.00 34.22 73 GLN A N 1
ATOM 564 C CA . GLN A 1 73 ? 16.879 21.181 10.478 1.00 34.22 73 GLN A CA 1
ATOM 565 C C . GLN A 1 73 ? 15.804 21.889 9.636 1.00 34.22 73 GLN A C 1
ATOM 567 O O . GLN A 1 73 ? 16.043 22.999 9.146 1.00 34.22 73 GLN A O 1
ATOM 572 N N . PRO A 1 74 ? 14.611 21.293 9.452 1.00 37.31 74 PRO A N 1
ATOM 573 C CA . PRO A 1 74 ? 13.511 21.984 8.796 1.00 37.31 74 PRO A CA 1
ATOM 574 C C . PRO A 1 74 ? 13.098 23.217 9.619 1.00 37.31 74 PRO A C 1
ATOM 576 O O . PRO A 1 74 ? 13.061 23.144 10.849 1.00 37.31 74 PRO A O 1
ATOM 579 N N . PRO A 1 75 ? 12.761 24.351 8.976 1.00 34.16 75 PRO A N 1
ATOM 580 C CA . PRO A 1 75 ? 12.265 25.517 9.695 1.00 34.16 75 PRO A CA 1
ATOM 581 C C . PRO A 1 75 ? 10.990 25.165 10.473 1.00 34.16 75 PRO A C 1
ATOM 583 O O . PRO A 1 75 ? 10.133 24.421 9.984 1.00 34.16 75 PRO A O 1
ATOM 586 N N . ALA A 1 76 ? 10.864 25.706 11.687 1.00 29.12 76 ALA A N 1
ATOM 587 C CA . ALA A 1 76 ? 9.704 25.495 12.547 1.00 29.12 76 ALA A CA 1
ATOM 588 C C . ALA A 1 76 ? 8.412 25.898 11.806 1.00 29.12 76 ALA A C 1
ATOM 590 O O . ALA A 1 76 ? 8.230 27.062 11.456 1.00 29.12 76 ALA A O 1
ATOM 591 N N . GLY A 1 77 ? 7.537 24.918 11.540 1.00 38.19 77 GLY A N 1
ATOM 592 C CA . GLY A 1 77 ? 6.266 25.106 10.824 1.00 38.19 77 GLY A CA 1
ATOM 593 C C . GLY A 1 77 ? 6.204 24.583 9.378 1.00 38.19 77 GLY A C 1
ATOM 594 O O . GLY A 1 77 ? 5.228 24.867 8.688 1.00 38.19 77 GLY A O 1
ATOM 595 N N . ALA A 1 78 ? 7.198 23.832 8.886 1.00 33.16 78 ALA A N 1
ATOM 596 C CA . ALA A 1 78 ? 7.223 23.355 7.498 1.00 33.16 78 ALA A CA 1
ATOM 597 C C . ALA A 1 78 ? 6.554 21.979 7.257 1.00 33.16 78 ALA A C 1
ATOM 599 O O . ALA A 1 78 ? 6.754 21.021 7.997 1.00 33.16 78 ALA A O 1
ATOM 600 N N . SER A 1 79 ? 5.814 21.903 6.143 1.00 47.28 79 SER A N 1
ATOM 601 C CA . SER A 1 79 ? 5.415 20.716 5.354 1.00 47.28 79 SER A CA 1
ATOM 602 C C . SER A 1 79 ? 6.337 19.489 5.459 1.00 47.28 79 SER A C 1
ATOM 604 O O . SER A 1 79 ? 7.561 19.637 5.460 1.00 47.28 79 SER A O 1
ATOM 606 N N . ARG A 1 80 ? 5.758 18.285 5.395 1.00 52.22 80 ARG A N 1
ATOM 607 C CA . ARG A 1 80 ? 6.493 17.011 5.391 1.00 52.22 80 ARG A CA 1
ATOM 608 C C . ARG A 1 80 ? 7.250 16.789 4.080 1.00 52.22 80 ARG A C 1
ATOM 610 O O . ARG A 1 80 ? 6.756 17.071 2.994 1.00 52.22 80 ARG A O 1
ATOM 617 N N . SER A 1 81 ? 8.454 16.249 4.188 1.00 51.66 81 SER A N 1
ATOM 618 C CA . SER A 1 81 ? 9.242 15.764 3.057 1.00 51.66 81 SER A CA 1
ATOM 619 C C . SER A 1 81 ? 9.268 14.243 3.076 1.00 51.66 81 SER A C 1
ATOM 621 O O . SER A 1 81 ? 9.444 13.675 4.149 1.00 51.66 81 SER A O 1
ATOM 623 N N . VAL A 1 82 ? 9.168 13.610 1.913 1.00 58.94 82 VAL A N 1
ATOM 624 C CA . VAL A 1 82 ? 9.475 12.190 1.735 1.00 58.94 82 VAL A CA 1
ATOM 625 C C . VAL A 1 82 ? 10.746 12.062 0.916 1.00 58.94 82 VAL A C 1
ATOM 627 O O . VAL A 1 82 ? 10.878 12.642 -0.163 1.00 58.94 82 VAL A O 1
ATOM 630 N N . LYS A 1 83 ? 11.699 11.311 1.451 1.00 67.38 83 LYS A N 1
ATOM 631 C CA . LYS A 1 83 ? 12.913 10.904 0.754 1.00 67.38 83 LYS A CA 1
ATOM 632 C C . LYS A 1 83 ? 12.646 9.590 0.037 1.00 67.38 83 LYS A C 1
ATOM 634 O O . LYS A 1 83 ? 12.228 8.620 0.664 1.00 67.38 83 LYS A O 1
ATOM 639 N N . SER A 1 84 ? 12.892 9.565 -1.264 1.00 49.75 84 SER A N 1
ATOM 640 C CA . SER A 1 84 ? 12.693 8.387 -2.107 1.00 49.75 84 SER A CA 1
ATOM 641 C C . SER A 1 84 ? 14.013 7.954 -2.726 1.00 49.75 84 SER A C 1
ATOM 643 O O . SER A 1 84 ? 14.762 8.788 -3.236 1.00 49.75 84 SER A O 1
ATOM 645 N N . PHE A 1 85 ? 14.302 6.661 -2.665 1.00 59.88 85 PHE A N 1
ATOM 646 C CA . PHE A 1 85 ? 15.517 6.065 -3.205 1.00 59.88 85 PHE A CA 1
ATOM 647 C C . PHE A 1 85 ? 15.140 4.946 -4.171 1.00 59.88 85 PHE A C 1
ATOM 649 O O . PHE A 1 85 ? 14.418 4.040 -3.772 1.00 59.88 85 PHE A O 1
ATOM 656 N N . ALA A 1 86 ? 15.602 5.006 -5.417 1.00 54.34 86 ALA A N 1
ATOM 657 C CA . ALA A 1 86 ? 15.410 3.945 -6.404 1.00 54.34 86 ALA A CA 1
ATOM 658 C C . ALA A 1 86 ? 16.764 3.345 -6.797 1.00 54.34 86 ALA A C 1
ATOM 660 O O . ALA A 1 86 ? 17.707 4.096 -7.059 1.00 54.34 86 ALA A O 1
ATOM 661 N N . ALA A 1 87 ? 16.867 2.017 -6.816 1.00 57.94 87 ALA A N 1
ATOM 662 C CA . ALA A 1 87 ? 18.069 1.311 -7.245 1.00 57.94 87 ALA A CA 1
ATOM 663 C C . ALA A 1 87 ? 17.724 -0.038 -7.886 1.00 57.94 87 ALA A C 1
ATOM 665 O O . ALA A 1 87 ? 17.019 -0.849 -7.281 1.00 57.94 87 ALA A O 1
ATOM 666 N N . SER A 1 88 ? 18.297 -0.306 -9.057 1.00 50.50 88 SER A N 1
ATOM 667 C CA . SER A 1 88 ? 18.278 -1.636 -9.664 1.00 50.50 88 SER A CA 1
ATOM 668 C C . SER A 1 88 ? 19.497 -2.439 -9.212 1.00 50.50 88 SER A C 1
ATOM 670 O O . SER A 1 88 ? 20.617 -1.914 -9.194 1.00 50.50 88 SER A O 1
ATOM 672 N N . ASN A 1 89 ? 19.287 -3.692 -8.813 1.00 48.59 89 ASN A N 1
ATOM 673 C CA . ASN A 1 89 ? 20.348 -4.630 -8.468 1.00 48.59 89 ASN A CA 1
ATOM 674 C C . ASN A 1 89 ? 20.323 -5.799 -9.459 1.00 48.59 89 ASN A C 1
ATOM 676 O O . ASN A 1 89 ? 19.596 -6.758 -9.213 1.00 48.59 89 ASN A O 1
ATOM 680 N N . PRO A 1 90 ? 21.080 -5.747 -10.560 1.00 46.78 90 PRO A N 1
ATOM 681 C CA . PRO A 1 90 ? 21.103 -6.833 -11.516 1.00 46.78 90 PRO A CA 1
ATOM 682 C C . PRO A 1 90 ? 21.776 -8.070 -10.929 1.00 46.78 90 PRO A C 1
ATOM 684 O O . PRO A 1 90 ? 22.555 -8.016 -9.972 1.00 46.78 90 PRO A O 1
ATOM 687 N N . ASP A 1 91 ? 21.564 -9.200 -11.597 1.00 45.81 91 ASP A N 1
ATOM 688 C CA . ASP A 1 91 ? 22.526 -10.295 -11.567 1.00 45.81 91 ASP A CA 1
ATOM 689 C C . ASP A 1 91 ? 23.898 -9.757 -12.016 1.00 45.81 91 ASP A C 1
ATOM 691 O O . ASP A 1 91 ? 24.149 -9.516 -13.197 1.00 45.81 91 ASP A O 1
ATOM 695 N N . MET A 1 92 ? 24.773 -9.489 -11.044 1.00 47.91 92 MET A N 1
ATOM 696 C CA . MET A 1 92 ? 25.875 -8.541 -11.225 1.00 47.91 92 MET A CA 1
ATOM 697 C C . MET A 1 92 ? 26.901 -8.939 -12.285 1.00 47.91 92 MET A C 1
ATOM 699 O O . MET A 1 92 ? 27.372 -10.077 -12.330 1.00 47.91 92 MET A O 1
ATOM 703 N N . LEU A 1 93 ? 27.325 -7.946 -13.065 1.00 41.41 93 LEU A N 1
ATOM 704 C CA . LEU A 1 93 ? 28.433 -8.019 -14.012 1.00 41.41 93 LEU A CA 1
ATOM 705 C C . LEU A 1 93 ? 29.759 -7.710 -13.296 1.00 41.41 93 LEU A C 1
ATOM 707 O O . LEU A 1 93 ? 29.896 -6.676 -12.647 1.00 41.41 93 LEU A O 1
ATOM 711 N N . ASP A 1 94 ? 30.765 -8.573 -13.453 1.00 36.03 94 ASP A N 1
ATOM 712 C CA . ASP A 1 94 ? 32.117 -8.321 -12.939 1.00 36.03 94 ASP A CA 1
ATOM 713 C C . ASP A 1 94 ? 32.762 -7.119 -13.668 1.00 36.03 94 ASP A C 1
ATOM 715 O O . ASP A 1 94 ? 33.081 -7.170 -14.866 1.00 36.03 94 ASP A O 1
ATOM 719 N N . GLY A 1 95 ? 32.949 -6.012 -12.941 1.00 36.38 95 GLY A N 1
ATOM 720 C CA . GLY A 1 95 ? 33.443 -4.734 -13.465 1.00 36.38 95 GLY A CA 1
ATOM 721 C C . GLY A 1 95 ? 34.861 -4.784 -14.051 1.00 36.38 95 GLY A C 1
ATOM 722 O O . GLY A 1 95 ? 35.224 -3.917 -14.852 1.00 36.38 95 GLY A O 1
ATOM 723 N N . ALA A 1 96 ? 35.657 -5.812 -13.733 1.00 34.50 96 ALA A N 1
ATOM 724 C CA . ALA A 1 96 ? 36.987 -5.991 -14.317 1.00 34.50 96 ALA A CA 1
ATOM 725 C C . ALA A 1 96 ? 36.949 -6.496 -15.776 1.00 34.50 96 ALA A C 1
ATOM 727 O O . ALA A 1 96 ? 37.894 -6.259 -16.535 1.00 34.50 96 ALA A O 1
ATOM 728 N N . PHE A 1 97 ? 35.857 -7.144 -16.204 1.00 34.12 97 PHE A N 1
ATOM 729 C CA . PHE A 1 97 ? 35.735 -7.739 -17.542 1.00 34.12 97 PHE A CA 1
ATOM 730 C C . PHE A 1 97 ? 35.022 -6.837 -18.560 1.00 34.12 97 PHE A C 1
ATOM 732 O O . PHE A 1 97 ? 35.390 -6.830 -19.739 1.00 34.12 97 PHE A O 1
ATOM 739 N N . VAL A 1 98 ? 34.051 -6.027 -18.121 1.00 39.00 98 VAL A N 1
ATOM 740 C CA . VAL A 1 98 ? 33.229 -5.183 -19.014 1.00 39.00 98 VAL A CA 1
ATOM 741 C C . VAL A 1 98 ? 34.056 -4.092 -19.705 1.00 39.00 98 VAL A C 1
ATOM 743 O O . VAL A 1 98 ? 33.837 -3.804 -20.881 1.00 39.00 98 VAL A O 1
ATOM 746 N N . LYS A 1 99 ? 35.085 -3.549 -19.039 1.00 36.00 99 LYS A N 1
ATOM 747 C CA . LYS A 1 99 ? 35.956 -2.518 -19.632 1.00 36.00 99 LYS A CA 1
ATOM 748 C C . LYS A 1 99 ? 36.821 -3.006 -20.798 1.00 36.00 99 LYS A C 1
ATOM 750 O O . LYS A 1 99 ? 37.333 -2.163 -21.529 1.00 36.00 99 LYS A O 1
ATOM 755 N N . ARG A 1 100 ? 37.015 -4.319 -20.992 1.00 36.12 100 ARG A N 1
ATOM 756 C CA . ARG A 1 100 ? 37.950 -4.817 -22.018 1.00 36.12 100 ARG A CA 1
ATOM 757 C C . ARG A 1 100 ? 37.320 -5.176 -23.361 1.00 36.12 100 ARG A C 1
ATOM 759 O O . ARG A 1 100 ? 38.019 -5.026 -24.350 1.00 36.12 100 ARG A O 1
ATOM 766 N N . ASN A 1 101 ? 36.059 -5.618 -23.437 1.00 35.31 101 ASN A N 1
ATOM 767 C CA . ASN A 1 101 ? 35.576 -6.306 -24.650 1.00 35.31 101 ASN A CA 1
ATOM 768 C C . ASN A 1 101 ? 34.091 -6.083 -25.011 1.00 35.31 101 ASN A C 1
ATOM 770 O O . ASN A 1 101 ? 33.424 -7.046 -25.375 1.00 35.31 101 ASN A O 1
ATOM 774 N N . GLY A 1 102 ? 33.570 -4.852 -24.914 1.00 38.84 102 GLY A N 1
ATOM 775 C CA . GLY A 1 102 ? 32.445 -4.297 -25.708 1.00 38.84 102 GLY A CA 1
ATOM 776 C C . GLY A 1 102 ? 31.201 -5.148 -26.044 1.00 38.84 102 GLY A C 1
ATOM 777 O O . GLY A 1 102 ? 30.482 -4.804 -26.975 1.00 38.84 102 GLY A O 1
ATOM 778 N N . SER A 1 103 ? 30.930 -6.258 -25.358 1.00 41.31 103 SER A N 1
ATOM 779 C CA . SER A 1 103 ? 29.898 -7.225 -25.732 1.00 41.31 103 SER A CA 1
ATOM 780 C C . SER A 1 103 ? 29.176 -7.732 -24.488 1.00 41.31 103 SER A C 1
ATOM 782 O O . SER A 1 103 ? 29.765 -8.361 -23.608 1.00 41.31 103 SER A O 1
ATOM 784 N N . ALA A 1 104 ? 27.863 -7.496 -24.439 1.00 42.41 104 ALA A N 1
ATOM 785 C CA . ALA A 1 104 ? 26.966 -7.937 -23.366 1.00 42.41 104 ALA A CA 1
ATOM 786 C C . ALA A 1 104 ? 27.031 -9.459 -23.101 1.00 42.41 104 ALA A C 1
ATOM 788 O O . ALA A 1 104 ? 26.745 -9.932 -22.004 1.00 42.41 104 ALA A O 1
ATOM 789 N N . ARG A 1 105 ? 27.483 -10.242 -24.093 1.00 39.31 105 ARG A N 1
ATOM 790 C CA . ARG A 1 105 ? 27.630 -11.701 -24.009 1.00 39.31 105 ARG A CA 1
ATOM 791 C C . ARG A 1 105 ? 28.730 -12.158 -23.039 1.00 39.31 105 ARG A C 1
ATOM 793 O O . ARG A 1 105 ? 28.579 -13.215 -22.433 1.00 39.31 105 ARG A O 1
ATOM 800 N N . LEU A 1 106 ? 29.809 -11.383 -22.876 1.00 42.28 106 LEU A N 1
ATOM 801 C CA . LEU A 1 106 ? 30.896 -11.690 -21.931 1.00 42.28 106 LEU A CA 1
ATOM 802 C C . LEU A 1 106 ? 30.529 -11.322 -20.490 1.00 42.28 106 LEU A C 1
ATOM 804 O O . LEU A 1 106 ? 30.936 -12.010 -19.557 1.00 42.28 106 LEU A O 1
ATOM 808 N N . ALA A 1 107 ? 29.722 -10.278 -20.316 1.00 46.41 107 ALA A N 1
ATOM 809 C CA . ALA A 1 107 ? 29.286 -9.817 -19.008 1.00 46.41 107 ALA A CA 1
ATOM 810 C C . ALA A 1 107 ? 28.424 -10.894 -18.308 1.00 46.41 107 ALA A C 1
ATOM 812 O O . ALA A 1 107 ? 28.742 -11.311 -17.197 1.00 46.41 107 ALA A O 1
ATOM 813 N N . TRP A 1 108 ? 27.452 -11.480 -19.021 1.00 42.56 108 TRP A N 1
ATOM 814 C CA . TRP A 1 108 ? 26.646 -12.611 -18.529 1.00 42.56 108 TRP A CA 1
ATOM 815 C C . TRP A 1 108 ? 27.470 -13.876 -18.215 1.00 42.56 108 TRP A C 1
ATOM 817 O O . TRP A 1 108 ? 27.141 -14.651 -17.314 1.00 42.56 108 TRP A O 1
ATOM 827 N N . GLN A 1 109 ? 28.559 -14.117 -18.956 1.00 43.41 109 GLN A N 1
ATOM 828 C CA . GLN A 1 109 ? 29.464 -15.240 -18.682 1.00 43.41 109 GLN A CA 1
ATOM 829 C C . GLN A 1 109 ? 30.278 -15.028 -17.399 1.00 43.41 109 GLN A C 1
ATOM 831 O O . GLN A 1 109 ? 30.511 -15.999 -16.682 1.00 43.41 109 GLN A O 1
ATOM 836 N N . ALA A 1 110 ? 30.647 -13.788 -17.069 1.00 47.53 110 ALA A N 1
ATOM 837 C CA . ALA A 1 110 ? 31.310 -13.466 -15.807 1.00 47.53 110 ALA A CA 1
ATOM 838 C C . ALA A 1 110 ? 30.377 -13.673 -14.596 1.00 47.53 110 ALA A C 1
ATOM 840 O O . ALA A 1 110 ? 30.806 -14.246 -13.593 1.00 47.53 110 ALA A O 1
ATOM 841 N N . CYS A 1 111 ? 29.082 -13.342 -14.720 1.00 49.75 111 CYS A N 1
ATOM 842 C CA . CYS A 1 111 ? 28.078 -13.590 -13.674 1.00 49.75 111 CYS A CA 1
ATOM 843 C C . CYS A 1 111 ? 28.041 -15.064 -13.252 1.00 49.75 111 CYS A C 1
ATOM 845 O O . CYS A 1 111 ? 27.979 -15.371 -12.064 1.00 49.75 111 CYS A O 1
ATOM 847 N N . LYS A 1 112 ? 28.141 -16.011 -14.201 1.00 53.44 112 LYS A N 1
ATOM 848 C CA . LYS A 1 112 ? 28.115 -17.463 -13.914 1.00 53.44 112 LYS A CA 1
ATOM 849 C C . LYS A 1 112 ? 29.199 -17.928 -12.933 1.00 53.44 112 LYS A C 1
ATOM 851 O O . LYS A 1 112 ? 29.020 -18.971 -12.308 1.00 53.44 112 LYS A O 1
ATOM 856 N N . HIS A 1 113 ? 30.282 -17.169 -12.772 1.00 61.12 113 HIS A N 1
ATOM 857 C CA . HIS A 1 113 ? 31.416 -17.514 -11.912 1.00 61.12 113 HIS A CA 1
ATOM 858 C C . HIS A 1 113 ? 31.453 -16.755 -10.581 1.00 61.12 113 HIS A C 1
ATOM 860 O O . HIS A 1 113 ? 32.396 -16.921 -9.807 1.00 61.12 113 HIS A O 1
ATOM 866 N N . MET A 1 114 ? 30.430 -15.956 -10.276 1.00 67.62 114 MET A N 1
ATOM 867 C CA . MET A 1 114 ? 30.378 -15.205 -9.030 1.00 67.62 114 MET A CA 1
ATOM 868 C C . MET A 1 114 ? 30.258 -16.134 -7.815 1.00 67.62 114 MET A C 1
ATOM 870 O O . MET A 1 114 ? 29.480 -17.092 -7.788 1.00 67.62 114 MET A O 1
ATOM 874 N N . SER A 1 115 ? 31.048 -15.867 -6.780 1.00 82.19 115 SER A N 1
ATOM 875 C CA . SER A 1 115 ? 30.934 -16.608 -5.525 1.00 82.19 115 SER A CA 1
ATOM 876 C C . SER A 1 115 ? 29.736 -16.106 -4.713 1.00 82.19 115 SER A C 1
ATOM 878 O O . SER A 1 115 ? 29.409 -14.922 -4.744 1.00 82.19 115 SER A O 1
ATOM 880 N N . THR A 1 116 ? 29.116 -16.980 -3.913 1.00 81.31 116 THR A N 1
ATOM 881 C CA . THR A 1 116 ? 28.073 -16.584 -2.945 1.00 81.31 116 THR A CA 1
ATOM 882 C C . THR A 1 116 ? 28.557 -15.474 -2.003 1.00 81.31 116 THR A C 1
ATOM 884 O O . THR A 1 116 ? 27.774 -14.628 -1.586 1.00 81.31 116 THR A O 1
ATOM 887 N N . LYS A 1 117 ? 29.864 -15.448 -1.698 1.00 85.00 117 LYS A N 1
ATOM 888 C CA . LYS A 1 117 ? 30.493 -14.403 -0.886 1.00 85.00 117 LYS A CA 1
ATOM 889 C C . LYS A 1 117 ? 30.421 -13.032 -1.566 1.00 85.00 117 LYS A C 1
ATOM 891 O O . LYS A 1 117 ? 29.927 -12.102 -0.945 1.00 85.00 117 LYS A O 1
ATOM 896 N N . ALA A 1 118 ? 30.852 -12.932 -2.825 1.00 81.81 118 ALA A N 1
ATOM 897 C CA . ALA A 1 118 ? 30.804 -11.677 -3.582 1.00 81.81 118 ALA A CA 1
ATOM 898 C C . ALA A 1 118 ? 29.362 -11.158 -3.722 1.00 81.81 118 ALA A C 1
ATOM 900 O O . ALA A 1 118 ? 29.105 -9.968 -3.585 1.00 81.81 118 ALA A O 1
ATOM 901 N N . TRP A 1 119 ? 28.401 -12.068 -3.897 1.00 82.12 119 TRP A N 1
ATOM 902 C CA . TRP A 1 119 ? 26.985 -11.711 -3.926 1.00 82.12 119 TRP A CA 1
ATOM 903 C C . TRP A 1 119 ? 26.481 -11.117 -2.599 1.00 82.12 119 TRP A C 1
ATOM 905 O O . TRP A 1 119 ? 25.852 -10.059 -2.595 1.00 82.12 119 TRP A O 1
ATOM 915 N N . HIS A 1 120 ? 26.809 -11.736 -1.458 1.00 84.75 120 HIS A N 1
ATOM 916 C CA . HIS A 1 120 ? 26.484 -11.176 -0.140 1.00 84.75 120 HIS A CA 1
ATOM 917 C C . HIS A 1 120 ? 27.175 -9.831 0.127 1.00 84.75 120 HIS A C 1
ATOM 919 O O . HIS A 1 120 ? 26.565 -8.950 0.733 1.00 84.75 120 HIS A O 1
ATOM 925 N N . GLU A 1 121 ? 28.427 -9.665 -0.307 1.00 87.31 121 GLU A N 1
ATOM 926 C CA . GLU A 1 121 ? 29.174 -8.410 -0.152 1.00 87.31 121 GLU A CA 1
ATOM 927 C C . GLU A 1 121 ? 28.473 -7.257 -0.876 1.00 87.31 121 GLU A C 1
ATOM 929 O O . GLU A 1 121 ? 28.290 -6.189 -0.297 1.00 87.31 121 GLU A O 1
ATOM 934 N N . SER A 1 122 ? 27.969 -7.483 -2.085 1.00 83.75 122 SER A N 1
ATOM 935 C CA . SER A 1 122 ? 27.235 -6.451 -2.817 1.00 83.75 122 SER A CA 1
ATOM 936 C C . SER A 1 122 ? 25.860 -6.141 -2.231 1.00 83.75 122 SER A C 1
ATOM 938 O O . SER A 1 122 ? 25.468 -4.976 -2.177 1.00 83.75 122 SER A O 1
ATOM 940 N N . ILE A 1 123 ? 25.141 -7.142 -1.709 1.00 88.94 123 ILE A N 1
ATOM 941 C CA . ILE A 1 123 ? 23.902 -6.887 -0.956 1.00 88.94 123 ILE A CA 1
ATOM 942 C C . ILE A 1 123 ? 24.193 -6.027 0.280 1.00 88.94 123 ILE A C 1
ATOM 944 O O . ILE A 1 123 ? 23.417 -5.126 0.607 1.00 88.94 123 ILE A O 1
ATOM 948 N N . ALA A 1 124 ? 25.330 -6.250 0.944 1.00 89.88 124 ALA A N 1
ATOM 949 C CA . ALA A 1 124 ? 25.754 -5.411 2.055 1.00 89.88 124 ALA A CA 1
ATOM 950 C C . ALA A 1 124 ? 26.040 -3.967 1.610 1.00 89.88 124 ALA A C 1
ATOM 952 O O . ALA A 1 124 ? 25.677 -3.046 2.339 1.00 89.88 124 ALA A O 1
ATOM 953 N N . VAL A 1 125 ? 26.606 -3.747 0.415 1.00 88.44 125 VAL A N 1
ATOM 954 C CA . VAL A 1 125 ? 26.761 -2.396 -0.159 1.00 88.44 125 VAL A CA 1
ATOM 955 C C . VAL A 1 125 ? 25.398 -1.728 -0.357 1.00 88.44 125 VAL A C 1
ATOM 957 O O . VAL A 1 125 ? 25.215 -0.601 0.101 1.00 88.44 125 VAL A O 1
ATOM 960 N N . VAL A 1 126 ? 24.418 -2.419 -0.955 1.00 89.56 126 VAL A N 1
ATOM 961 C CA . VAL A 1 126 ? 23.049 -1.888 -1.127 1.00 89.56 126 VAL A CA 1
ATOM 962 C C . VAL A 1 126 ? 22.433 -1.522 0.226 1.00 89.56 126 VAL A C 1
ATOM 964 O O . VAL A 1 126 ? 21.961 -0.399 0.408 1.00 89.56 126 VAL A O 1
ATOM 967 N N . ARG A 1 127 ? 22.500 -2.432 1.204 1.00 93.88 127 ARG A N 1
ATOM 968 C CA . ARG A 1 127 ? 21.998 -2.206 2.566 1.00 93.88 127 ARG A CA 1
ATOM 969 C C . ARG A 1 127 ? 22.649 -0.989 3.225 1.00 93.88 127 ARG A C 1
ATOM 971 O O . ARG A 1 127 ? 21.948 -0.181 3.831 1.00 93.88 127 ARG A O 1
ATOM 978 N N . ASN A 1 128 ? 23.970 -0.852 3.109 1.00 91.56 128 ASN A N 1
ATOM 979 C CA . ASN A 1 128 ? 24.714 0.260 3.699 1.00 91.56 128 ASN A CA 1
ATOM 980 C C . ASN A 1 128 ? 24.331 1.589 3.043 1.00 91.56 128 ASN A C 1
ATOM 982 O O . ASN A 1 128 ? 24.078 2.556 3.753 1.00 91.56 128 ASN A O 1
ATOM 986 N N . VAL A 1 129 ? 24.182 1.629 1.715 1.00 88.88 129 VAL A N 1
ATOM 987 C CA . VAL A 1 129 ? 23.710 2.833 1.016 1.00 88.88 129 VAL A CA 1
ATOM 988 C C . VAL A 1 129 ? 22.305 3.220 1.483 1.00 88.88 129 VAL A C 1
ATOM 990 O O . VAL A 1 129 ? 22.059 4.396 1.747 1.00 88.88 129 VAL A O 1
ATOM 993 N N . ILE A 1 130 ? 21.387 2.264 1.654 1.00 91.56 130 ILE A N 1
ATOM 994 C CA . ILE A 1 130 ? 20.046 2.554 2.189 1.00 91.56 130 ILE A CA 1
ATOM 995 C C . ILE A 1 130 ? 20.147 3.126 3.612 1.00 91.56 130 ILE A C 1
ATOM 997 O O . ILE A 1 130 ? 19.571 4.180 3.899 1.00 91.56 130 ILE A O 1
ATOM 1001 N N . ALA A 1 131 ? 20.922 2.469 4.480 1.00 90.94 131 ALA A N 1
ATOM 1002 C CA . ALA A 1 131 ? 21.135 2.895 5.860 1.00 90.94 131 ALA A CA 1
ATOM 1003 C C . ALA A 1 131 ? 21.772 4.290 5.949 1.00 90.94 131 ALA A C 1
ATOM 1005 O O . ALA A 1 131 ? 21.382 5.089 6.790 1.00 90.94 131 ALA A O 1
ATOM 1006 N N . GLU A 1 132 ? 22.712 4.630 5.074 1.00 88.88 132 GLU A N 1
ATOM 1007 C CA . GLU A 1 132 ? 23.355 5.945 5.056 1.00 88.88 132 GLU A CA 1
ATOM 1008 C C . GLU A 1 132 ? 22.421 7.044 4.544 1.00 88.88 132 GLU A C 1
ATOM 1010 O O . GLU A 1 132 ? 22.428 8.167 5.053 1.00 88.88 132 GLU A O 1
ATOM 1015 N N . ARG A 1 133 ? 21.608 6.742 3.525 1.00 88.00 133 ARG A N 1
ATOM 1016 C CA . ARG A 1 133 ? 20.736 7.739 2.887 1.00 88.00 133 ARG A CA 1
ATOM 1017 C C . ARG A 1 133 ? 19.477 8.028 3.682 1.00 88.00 133 ARG A C 1
ATOM 1019 O O . ARG A 1 133 ? 18.940 9.131 3.541 1.00 88.00 133 ARG A O 1
ATOM 1026 N N . GLN A 1 134 ? 19.047 7.099 4.538 1.00 91.38 134 GLN A N 1
ATOM 1027 C CA . GLN A 1 134 ? 17.919 7.302 5.448 1.00 91.38 134 GLN A CA 1
ATOM 1028 C C . GLN A 1 134 ? 16.652 7.748 4.688 1.00 91.38 134 GLN A C 1
ATOM 1030 O O . GLN A 1 134 ? 15.948 8.663 5.127 1.00 91.38 134 GLN A O 1
ATOM 1035 N N . ALA A 1 135 ? 16.413 7.158 3.509 1.00 91.56 135 ALA A N 1
ATOM 1036 C CA . ALA A 1 135 ? 15.236 7.430 2.687 1.00 91.56 135 ALA A CA 1
ATOM 1037 C C . ALA A 1 135 ? 13.955 6.939 3.381 1.00 91.56 135 ALA A C 1
ATOM 1039 O O . ALA A 1 135 ? 13.978 5.913 4.044 1.00 91.56 135 ALA A O 1
ATOM 1040 N N . ASP A 1 136 ? 12.829 7.630 3.249 1.00 93.62 136 ASP A N 1
ATOM 1041 C CA . ASP A 1 136 ? 11.578 7.184 3.877 1.00 93.62 136 ASP A CA 1
ATOM 1042 C C . ASP A 1 136 ? 10.961 6.008 3.105 1.00 93.62 136 ASP A C 1
ATOM 1044 O O . ASP A 1 136 ? 10.385 5.100 3.702 1.00 93.62 136 ASP A O 1
ATOM 1048 N N . VAL A 1 137 ? 11.140 6.001 1.780 1.00 95.56 137 VAL A N 1
ATOM 1049 C CA . VAL A 1 137 ? 10.717 4.927 0.875 1.00 95.56 137 VAL A CA 1
ATOM 1050 C C . VAL A 1 137 ? 11.879 4.521 -0.027 1.00 95.56 137 VAL A C 1
ATOM 1052 O O . VAL A 1 137 ? 12.566 5.372 -0.596 1.00 95.56 137 VAL A O 1
ATOM 1055 N N . VAL A 1 138 ? 12.081 3.215 -0.186 1.00 96.69 138 VAL A N 1
ATOM 1056 C CA . VAL A 1 138 ? 13.117 2.626 -1.043 1.00 96.69 138 VAL A CA 1
ATOM 1057 C C . VAL A 1 138 ? 12.461 1.690 -2.054 1.00 96.69 138 VAL A C 1
ATOM 1059 O O . VAL A 1 138 ? 11.703 0.803 -1.675 1.00 96.69 138 VAL A O 1
ATOM 1062 N N . LEU A 1 139 ? 12.760 1.886 -3.334 1.00 97.44 139 LEU A N 1
ATOM 1063 C CA . LEU A 1 139 ? 12.254 1.124 -4.469 1.00 97.44 139 LEU A CA 1
ATOM 1064 C C . LEU A 1 139 ? 13.416 0.327 -5.068 1.00 97.44 139 LEU A C 1
ATOM 1066 O O . LEU A 1 139 ? 14.316 0.913 -5.669 1.00 97.44 139 LEU A O 1
ATOM 1070 N N . LEU A 1 140 ? 13.411 -0.993 -4.899 1.00 96.12 140 LEU A N 1
ATOM 1071 C CA . LEU A 1 140 ? 14.442 -1.869 -5.459 1.00 96.12 140 LEU A CA 1
ATOM 1072 C C . LEU A 1 140 ? 13.890 -2.656 -6.645 1.00 96.12 140 LEU A C 1
ATOM 1074 O O . LEU A 1 140 ? 12.741 -3.114 -6.596 1.00 96.12 140 LEU A O 1
ATOM 1078 N N . GLN A 1 141 ? 14.715 -2.818 -7.676 1.00 94.88 141 GLN A N 1
ATOM 1079 C CA . GLN A 1 141 ? 14.439 -3.637 -8.856 1.00 94.88 141 GLN A CA 1
ATOM 1080 C C . GLN A 1 141 ? 15.456 -4.773 -8.970 1.00 94.88 141 GLN A C 1
ATOM 1082 O O . GLN A 1 141 ? 16.556 -4.682 -8.425 1.00 94.88 141 GLN A O 1
ATOM 1087 N N . GLU A 1 142 ? 15.058 -5.845 -9.659 1.00 91.56 142 GLU A N 1
ATOM 1088 C CA . GLU A 1 142 ? 15.892 -7.030 -9.927 1.00 91.56 142 GLU A CA 1
ATOM 1089 C C . GLU A 1 142 ? 16.471 -7.716 -8.675 1.00 91.56 142 GLU A C 1
ATOM 1091 O O . GLU A 1 142 ? 17.403 -8.508 -8.732 1.00 91.56 142 GLU A O 1
ATOM 1096 N N . MET A 1 143 ? 15.872 -7.497 -7.507 1.00 90.75 143 MET A N 1
ATOM 1097 C CA . MET A 1 143 ? 16.388 -8.063 -6.271 1.00 90.75 143 MET A CA 1
ATOM 1098 C C . MET A 1 143 ? 16.140 -9.573 -6.223 1.00 90.75 143 MET A C 1
ATOM 1100 O O . MET A 1 143 ? 15.000 -10.019 -6.338 1.00 90.75 143 MET A O 1
ATOM 1104 N N . GLY A 1 144 ? 17.176 -10.377 -5.981 1.00 89.38 144 GLY A N 1
ATOM 1105 C CA . GLY A 1 144 ? 16.997 -11.815 -5.778 1.00 89.38 144 GLY A CA 1
ATOM 1106 C C . GLY A 1 144 ? 16.054 -12.095 -4.602 1.00 89.38 144 GLY A C 1
ATOM 1107 O O . GLY A 1 144 ? 16.311 -11.650 -3.481 1.00 89.38 144 GLY A O 1
ATOM 1108 N N . LEU A 1 145 ? 14.974 -12.850 -4.832 1.00 87.75 145 LEU A N 1
ATOM 1109 C CA . LEU A 1 145 ? 13.893 -13.063 -3.859 1.00 87.75 145 LEU A CA 1
ATOM 1110 C C . LEU A 1 145 ? 14.405 -13.600 -2.510 1.00 87.75 145 LEU A C 1
ATOM 1112 O O . LEU A 1 145 ? 13.964 -13.156 -1.452 1.00 87.75 145 LEU A O 1
ATOM 1116 N N . GLY A 1 146 ? 15.387 -14.507 -2.540 1.00 85.88 146 GLY A N 1
ATOM 1117 C CA . GLY A 1 146 ? 16.022 -15.065 -1.339 1.00 85.88 146 GLY A CA 1
ATOM 1118 C C . GLY A 1 146 ? 16.956 -14.104 -0.589 1.00 85.88 146 GLY A C 1
ATOM 1119 O O . GLY A 1 146 ? 17.346 -14.401 0.536 1.00 85.88 146 GLY A O 1
ATOM 1120 N N . ALA A 1 147 ? 17.312 -12.963 -1.182 1.00 88.69 147 ALA A N 1
ATOM 1121 C CA . ALA A 1 147 ? 18.200 -11.961 -0.592 1.00 88.69 147 ALA A CA 1
ATOM 1122 C C . ALA A 1 147 ? 17.491 -10.713 -0.074 1.00 88.69 147 ALA A C 1
ATOM 1124 O O . ALA A 1 147 ? 18.152 -9.859 0.517 1.00 88.69 147 ALA A O 1
ATOM 1125 N N . VAL A 1 148 ? 16.175 -10.586 -0.262 1.00 92.75 148 VAL A N 1
ATOM 1126 C CA . VAL A 1 148 ? 15.439 -9.388 0.168 1.00 92.75 148 VAL A CA 1
ATOM 1127 C C . VAL A 1 148 ? 15.695 -9.091 1.647 1.00 92.75 148 VAL A C 1
ATOM 1129 O O . VAL A 1 148 ? 16.049 -7.968 1.983 1.00 92.75 148 VAL A O 1
ATOM 1132 N N . SER A 1 149 ? 15.630 -10.100 2.520 1.00 93.12 149 SER A N 1
ATOM 1133 C CA . SER A 1 149 ? 15.879 -9.940 3.961 1.00 93.12 149 SER A CA 1
ATOM 1134 C C . SER A 1 149 ? 17.304 -9.492 4.305 1.00 93.12 149 SER A C 1
ATOM 1136 O O . SER A 1 149 ? 17.505 -8.847 5.329 1.00 93.12 149 SER A O 1
ATOM 1138 N N . LEU A 1 150 ? 18.292 -9.795 3.458 1.00 91.06 150 LEU A N 1
ATOM 1139 C CA . LEU A 1 150 ? 19.687 -9.400 3.664 1.00 91.06 150 LEU A CA 1
ATOM 1140 C C . LEU A 1 150 ? 19.938 -7.929 3.304 1.00 91.06 150 LEU A C 1
ATOM 1142 O O . LEU A 1 150 ? 20.879 -7.333 3.831 1.00 91.06 150 LEU A O 1
ATOM 1146 N N . ALA A 1 151 ? 19.111 -7.350 2.428 1.00 90.44 151 ALA A N 1
ATOM 1147 C CA . ALA A 1 151 ? 19.225 -5.958 1.994 1.00 90.44 151 ALA A CA 1
ATOM 1148 C C . ALA A 1 151 ? 18.507 -4.957 2.908 1.00 90.44 151 ALA A C 1
ATOM 1150 O O . ALA A 1 151 ? 18.716 -3.757 2.751 1.00 90.44 151 ALA A O 1
ATOM 1151 N N . VAL A 1 152 ? 17.669 -5.418 3.843 1.00 95.75 152 VAL A N 1
ATOM 1152 C CA . VAL A 1 152 ? 16.881 -4.554 4.735 1.00 95.75 152 VAL A CA 1
ATOM 1153 C C . VAL A 1 152 ? 17.767 -4.069 5.889 1.00 95.75 152 VAL A C 1
ATOM 1155 O O . VAL A 1 152 ? 18.214 -4.893 6.691 1.00 95.75 152 VAL A O 1
ATOM 1158 N N . PRO A 1 153 ? 18.068 -2.762 5.993 1.00 95.88 153 PRO A N 1
ATOM 1159 C CA . PRO A 1 153 ? 18.788 -2.235 7.144 1.00 95.88 153 PRO A CA 1
ATOM 1160 C C . PRO A 1 153 ? 17.864 -2.062 8.354 1.00 95.88 153 PRO A C 1
ATOM 1162 O O . PRO A 1 153 ? 16.641 -2.100 8.242 1.00 95.88 153 PRO A O 1
ATOM 1165 N N . GLU A 1 154 ? 18.460 -1.834 9.523 1.00 95.31 154 GLU A N 1
ATOM 1166 C CA . GLU A 1 154 ? 17.718 -1.483 10.736 1.00 95.31 154 GLU A CA 1
ATOM 1167 C C . GLU A 1 154 ? 16.898 -0.194 10.534 1.00 95.31 154 GLU A C 1
ATOM 1169 O O . GLU A 1 154 ? 17.352 0.750 9.881 1.00 95.31 154 GLU A O 1
ATOM 1174 N N . GLY A 1 155 ? 15.684 -0.155 11.091 1.00 93.50 155 GLY A N 1
ATOM 1175 C CA . GLY A 1 155 ? 14.759 0.972 10.938 1.00 93.50 155 GLY A CA 1
ATOM 1176 C C . GLY A 1 155 ? 13.897 0.930 9.670 1.00 93.50 155 GLY A C 1
ATOM 1177 O O . GLY A 1 155 ? 13.247 1.930 9.347 1.00 93.50 155 GLY A O 1
ATOM 1178 N N . TYR A 1 156 ? 13.934 -0.183 8.931 1.00 97.25 156 TYR A N 1
ATOM 1179 C CA . TYR A 1 156 ? 13.135 -0.421 7.733 1.00 97.25 156 TYR A CA 1
ATOM 1180 C C . TYR A 1 156 ? 12.380 -1.740 7.820 1.00 97.25 156 TYR A C 1
ATOM 1182 O O . TYR A 1 156 ? 12.863 -2.737 8.358 1.00 97.25 156 TYR A O 1
ATOM 1190 N N . SER A 1 157 ? 11.228 -1.763 7.162 1.00 96.56 157 SER A N 1
ATOM 1191 C CA . SER A 1 157 ? 10.425 -2.954 6.935 1.00 96.56 157 SER A CA 1
ATOM 1192 C C . SER A 1 157 ? 10.194 -3.175 5.442 1.00 96.56 157 SER A C 1
ATOM 1194 O O . SER A 1 157 ? 10.175 -2.243 4.631 1.00 96.56 157 SER A O 1
ATOM 1196 N N . VAL A 1 158 ? 10.027 -4.441 5.064 1.00 97.69 158 VAL A N 1
ATOM 1197 C CA . VAL A 1 158 ? 9.618 -4.813 3.708 1.00 97.69 158 VAL A CA 1
ATOM 1198 C C . VAL A 1 158 ? 8.126 -4.534 3.578 1.00 97.69 158 VAL A C 1
ATOM 1200 O O . VAL A 1 158 ? 7.315 -5.230 4.183 1.00 97.69 158 VAL A O 1
ATOM 1203 N N . ALA A 1 159 ? 7.761 -3.523 2.791 1.00 96.81 159 ALA A 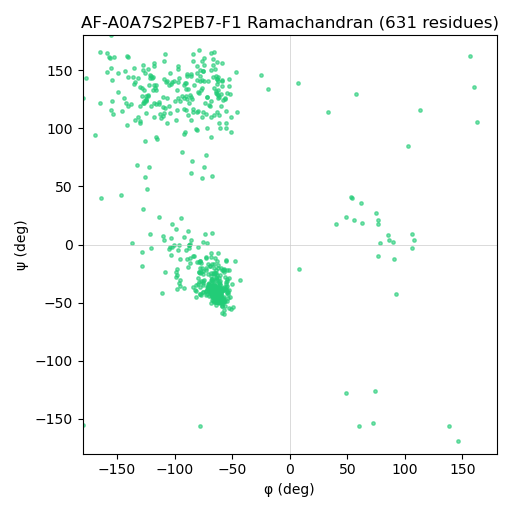N 1
ATOM 1204 C CA . ALA A 1 159 ? 6.364 -3.164 2.581 1.00 96.81 159 ALA A CA 1
ATOM 1205 C C . ALA A 1 159 ? 5.686 -4.120 1.598 1.00 96.81 159 ALA A C 1
ATOM 1207 O O . ALA A 1 159 ? 4.560 -4.549 1.828 1.00 96.81 159 ALA A O 1
ATOM 1208 N N . VAL A 1 160 ? 6.372 -4.471 0.508 1.00 97.50 160 VAL A N 1
ATOM 1209 C CA . VAL A 1 160 ? 5.884 -5.439 -0.479 1.00 97.50 160 VAL A CA 1
ATOM 1210 C C . VAL A 1 160 ? 7.045 -6.023 -1.281 1.00 97.50 160 VAL A C 1
ATOM 1212 O O . VAL A 1 160 ? 8.043 -5.348 -1.542 1.00 97.50 160 VAL A O 1
ATOM 1215 N N . VAL A 1 161 ? 6.885 -7.278 -1.696 1.00 97.19 161 VAL A N 1
ATOM 1216 C CA . VAL A 1 161 ? 7.760 -7.971 -2.644 1.00 97.19 161 VAL A CA 1
ATOM 1217 C C . VAL A 1 161 ? 6.888 -8.528 -3.758 1.00 97.19 161 VAL A C 1
ATOM 1219 O O . VAL A 1 161 ? 5.963 -9.291 -3.490 1.00 97.19 161 VAL A O 1
ATOM 1222 N N . ALA A 1 162 ? 7.185 -8.169 -5.002 1.00 96.31 162 ALA A N 1
ATOM 1223 C CA . ALA A 1 162 ? 6.569 -8.764 -6.177 1.00 96.31 162 ALA A CA 1
ATOM 1224 C C . ALA A 1 162 ? 7.640 -9.546 -6.934 1.00 96.31 162 ALA A C 1
ATOM 1226 O O . ALA A 1 162 ? 8.569 -8.952 -7.477 1.00 96.31 162 ALA A O 1
ATOM 1227 N N . SER A 1 163 ? 7.537 -10.877 -6.965 1.00 94.12 163 SER A N 1
ATOM 1228 C CA . SER A 1 163 ? 8.433 -11.677 -7.805 1.00 94.12 163 SER A CA 1
ATOM 1229 C C . SER A 1 163 ? 8.208 -11.296 -9.262 1.00 94.12 163 SER A C 1
ATOM 1231 O O . SER A 1 163 ? 7.064 -11.168 -9.696 1.00 94.12 163 SER A O 1
ATOM 1233 N N . SER A 1 164 ? 9.280 -11.069 -10.014 1.00 84.81 164 SER A N 1
ATOM 1234 C CA . SER A 1 164 ? 9.169 -10.872 -11.452 1.00 84.81 164 SER A CA 1
ATOM 1235 C C . SER A 1 164 ? 8.932 -12.191 -12.164 1.00 84.81 164 SER A C 1
ATOM 1237 O O . SER A 1 164 ? 8.445 -12.136 -13.272 1.00 84.81 164 SER A O 1
ATOM 1239 N N . GLY A 1 165 ? 9.244 -13.348 -11.560 1.00 77.75 165 GLY A N 1
ATOM 1240 C CA . GLY A 1 165 ? 9.150 -14.670 -12.188 1.00 77.75 165 GLY A CA 1
ATOM 1241 C C . GLY A 1 165 ? 10.281 -14.980 -13.177 1.00 77.75 165 GLY A C 1
ATOM 1242 O O . GLY A 1 165 ? 10.433 -16.134 -13.573 1.00 77.75 165 GLY A O 1
ATOM 1243 N N . GLU A 1 166 ? 11.106 -13.993 -13.540 1.00 75.94 166 GLU A N 1
ATOM 1244 C CA . GLU A 1 166 ? 12.293 -14.207 -14.369 1.00 75.94 166 GLU A CA 1
ATOM 1245 C C . GLU A 1 166 ? 13.333 -15.006 -13.560 1.00 75.94 166 GLU A C 1
ATOM 1247 O O . GLU A 1 166 ? 13.690 -14.586 -12.450 1.00 75.94 166 GLU A O 1
ATOM 1252 N N . PRO A 1 167 ? 13.791 -16.172 -14.057 1.00 67.44 167 PRO A N 1
ATOM 1253 C CA . PRO A 1 167 ? 14.888 -16.889 -13.431 1.00 67.44 167 PRO A CA 1
ATOM 1254 C C . PRO A 1 167 ? 16.161 -16.061 -13.619 1.00 67.44 167 PRO A C 1
ATOM 1256 O O . PRO A 1 167 ? 16.668 -15.918 -14.733 1.00 67.44 167 PRO A O 1
ATOM 1259 N N . GLY A 1 168 ? 16.644 -15.489 -12.524 1.00 62.62 168 GLY A N 1
ATOM 1260 C CA . GLY A 1 168 ? 17.936 -14.830 -12.453 1.00 62.62 168 GLY A CA 1
ATOM 1261 C C . GLY A 1 168 ? 19.082 -15.833 -12.342 1.00 62.62 168 GLY A C 1
ATOM 1262 O O . GLY A 1 168 ? 18.984 -17.009 -12.719 1.00 62.62 168 GLY A O 1
ATOM 1263 N N . TRP A 1 169 ? 20.206 -15.381 -11.801 1.00 55.81 169 TRP A N 1
ATOM 1264 C CA . TRP A 1 169 ? 21.398 -16.191 -11.618 1.00 55.81 169 TRP A CA 1
ATOM 1265 C C . TRP A 1 169 ? 21.111 -17.405 -10.728 1.00 55.81 169 TRP A C 1
ATOM 1267 O O . TRP A 1 169 ? 20.566 -17.271 -9.637 1.00 55.81 169 TRP A O 1
ATOM 1277 N N . LYS A 1 170 ? 21.502 -18.608 -11.179 1.00 60.38 170 LYS A N 1
ATOM 1278 C CA . LYS A 1 170 ? 21.248 -19.888 -10.478 1.00 60.38 170 LYS A CA 1
ATOM 1279 C C . LYS A 1 170 ? 19.771 -20.118 -10.114 1.00 60.38 170 LYS A C 1
ATOM 1281 O O . LYS A 1 170 ? 19.483 -20.587 -9.016 1.00 60.38 170 LYS A O 1
ATOM 1286 N N . ASP A 1 171 ? 18.855 -19.775 -11.017 1.00 66.06 171 ASP A N 1
ATOM 1287 C CA . ASP A 1 171 ? 17.407 -19.935 -10.819 1.00 66.06 171 ASP A CA 1
ATOM 1288 C C . ASP A 1 171 ? 16.847 -19.092 -9.654 1.00 66.06 171 ASP A C 1
ATOM 1290 O O . ASP A 1 171 ? 15.753 -19.349 -9.150 1.00 66.06 171 ASP A O 1
ATOM 1294 N N . ILE A 1 172 ? 17.575 -18.057 -9.213 1.00 70.81 172 ILE A N 1
ATOM 1295 C CA . ILE A 1 172 ? 17.069 -17.106 -8.223 1.00 70.81 172 ILE A CA 1
ATOM 1296 C C . ILE A 1 172 ? 16.033 -16.224 -8.909 1.00 70.81 172 ILE A C 1
ATOM 1298 O O . ILE A 1 172 ? 16.364 -15.412 -9.764 1.00 70.81 172 ILE A O 1
ATOM 1302 N N . HIS A 1 173 ? 14.768 -16.355 -8.523 1.00 84.19 173 HIS A N 1
ATOM 1303 C CA . HIS A 1 173 ? 13.723 -15.469 -9.022 1.00 84.19 173 HIS A CA 1
ATOM 1304 C C . HIS A 1 173 ? 14.011 -14.020 -8.622 1.00 84.19 173 HIS A C 1
ATOM 1306 O O . HIS A 1 173 ? 14.206 -13.730 -7.437 1.00 84.19 173 HIS A O 1
ATOM 1312 N N . LEU A 1 174 ? 14.016 -13.118 -9.600 1.00 88.50 174 LEU A N 1
ATOM 1313 C CA . LEU A 1 174 ? 14.150 -11.687 -9.344 1.00 88.50 174 LEU A CA 1
ATOM 1314 C C . LEU A 1 174 ? 12.830 -11.127 -8.784 1.00 88.50 174 LEU A C 1
ATOM 1316 O O . LEU A 1 174 ? 11.761 -11.740 -8.903 1.00 88.50 174 LEU A O 1
ATOM 1320 N N . ALA A 1 175 ? 12.894 -9.972 -8.129 1.00 93.44 175 ALA A N 1
ATOM 1321 C CA . ALA A 1 175 ? 11.749 -9.324 -7.512 1.00 93.44 175 ALA A CA 1
ATOM 1322 C C . ALA A 1 175 ? 11.883 -7.798 -7.503 1.00 93.44 175 ALA A C 1
ATOM 1324 O O . ALA A 1 175 ? 12.968 -7.243 -7.335 1.00 93.44 175 ALA A O 1
ATOM 1325 N N . ASN A 1 176 ? 10.739 -7.129 -7.613 1.00 96.38 176 ASN A N 1
ATOM 1326 C CA . ASN A 1 176 ? 10.600 -5.720 -7.279 1.00 96.38 176 ASN A CA 1
ATOM 1327 C C . ASN A 1 176 ? 10.200 -5.602 -5.809 1.00 96.38 176 ASN A C 1
ATOM 1329 O O . ASN A 1 176 ? 9.389 -6.385 -5.306 1.00 96.38 176 ASN A O 1
ATOM 1333 N N . VAL A 1 177 ? 10.786 -4.639 -5.106 1.00 97.50 177 VAL A N 1
ATOM 1334 C CA . VAL A 1 177 ? 10.614 -4.489 -3.659 1.00 97.50 177 VAL A CA 1
ATOM 1335 C C . VAL A 1 177 ? 10.346 -3.034 -3.317 1.00 97.50 177 VAL A C 1
ATOM 1337 O O . VAL A 1 177 ? 10.979 -2.131 -3.863 1.00 97.50 177 VAL A O 1
ATOM 1340 N N . VAL A 1 178 ? 9.436 -2.816 -2.371 1.00 98.12 178 VAL A N 1
ATOM 1341 C CA . VAL A 1 178 ? 9.287 -1.534 -1.678 1.00 98.12 178 VAL A CA 1
ATOM 1342 C C . VAL A 1 178 ? 9.677 -1.745 -0.224 1.00 98.12 178 VAL A C 1
ATOM 1344 O O . VAL A 1 178 ? 9.088 -2.586 0.457 1.00 98.12 178 VAL A O 1
ATOM 1347 N N . LEU A 1 179 ? 10.656 -0.983 0.257 1.00 97.75 179 LEU A N 1
ATOM 1348 C CA . LEU A 1 179 ? 10.950 -0.870 1.682 1.00 97.75 179 LEU A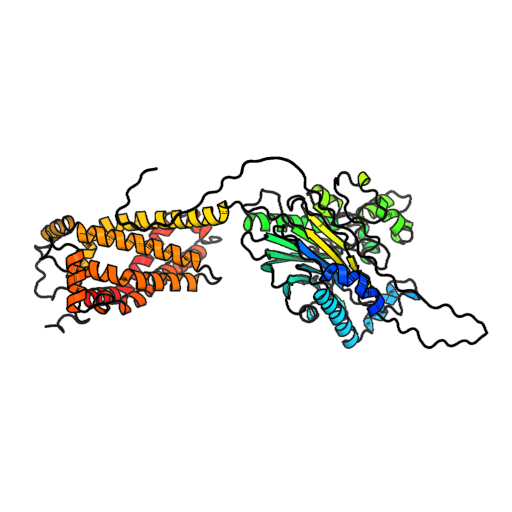 CA 1
ATOM 1349 C C . LEU A 1 179 ? 10.390 0.449 2.200 1.00 97.75 179 LEU A C 1
ATOM 1351 O O . LEU A 1 179 ? 10.497 1.488 1.542 1.00 97.75 179 LEU A O 1
ATOM 1355 N N . ALA A 1 180 ? 9.818 0.398 3.393 1.00 96.12 180 ALA A N 1
ATOM 1356 C CA . ALA A 1 180 ? 9.322 1.559 4.106 1.00 96.12 180 ALA A CA 1
ATOM 1357 C C . ALA A 1 180 ? 10.115 1.714 5.399 1.00 96.12 180 ALA A C 1
ATOM 1359 O O . ALA A 1 180 ? 10.351 0.741 6.116 1.00 96.12 180 ALA A O 1
ATOM 1360 N N . ARG A 1 181 ? 10.535 2.940 5.695 1.00 94.19 181 ARG A N 1
ATOM 1361 C CA . ARG A 1 181 ? 11.114 3.269 6.994 1.00 94.19 181 ARG A CA 1
ATOM 1362 C C . ARG A 1 181 ? 10.052 3.111 8.084 1.00 94.19 181 ARG A C 1
ATOM 1364 O O . ARG A 1 181 ? 8.885 3.391 7.832 1.00 94.19 181 ARG A O 1
ATOM 1371 N N . ASP A 1 182 ? 10.453 2.786 9.308 1.00 92.00 182 ASP A N 1
ATOM 1372 C CA . ASP A 1 182 ? 9.541 2.612 10.456 1.00 92.00 182 ASP A CA 1
ATOM 1373 C C . ASP A 1 182 ? 8.756 3.883 10.838 1.00 92.00 182 ASP A C 1
ATOM 1375 O O . ASP A 1 182 ? 7.861 3.848 11.676 1.00 92.00 182 ASP A O 1
ATOM 1379 N N . THR A 1 183 ? 9.069 5.025 10.217 1.00 87.25 183 THR A N 1
ATOM 1380 C CA . THR A 1 183 ? 8.291 6.273 10.275 1.00 87.25 183 THR A CA 1
ATOM 1381 C C . THR A 1 183 ? 7.073 6.280 9.341 1.00 87.25 183 THR A C 1
ATOM 1383 O O . THR A 1 183 ? 6.313 7.254 9.321 1.00 87.25 183 THR A O 1
ATOM 1386 N N . LEU A 1 184 ? 6.872 5.213 8.571 1.00 91.00 184 LEU A N 1
ATOM 1387 C CA . LEU A 1 184 ? 5.719 4.981 7.719 1.00 91.00 184 LEU A CA 1
ATOM 1388 C C . LEU A 1 184 ? 5.047 3.672 8.129 1.00 91.00 184 LEU A C 1
ATOM 1390 O O . LEU A 1 184 ? 5.691 2.649 8.344 1.00 91.00 184 LEU A O 1
ATOM 1394 N N . ARG A 1 185 ? 3.720 3.696 8.189 1.00 93.00 185 ARG A N 1
ATOM 1395 C CA . ARG A 1 185 ? 2.896 2.509 8.363 1.00 93.00 185 ARG A CA 1
ATOM 1396 C C . ARG A 1 185 ? 2.547 1.932 6.997 1.00 93.00 185 ARG A C 1
ATOM 1398 O O . ARG A 1 185 ? 2.014 2.640 6.143 1.00 93.00 185 ARG A O 1
ATOM 1405 N N . VAL A 1 186 ? 2.797 0.641 6.813 1.00 95.00 186 VAL A N 1
ATOM 1406 C CA . VAL A 1 186 ? 2.349 -0.109 5.635 1.00 95.00 186 VAL A CA 1
ATOM 1407 C C . VAL A 1 186 ? 0.909 -0.553 5.874 1.00 95.00 186 VAL A C 1
ATOM 1409 O O . VAL A 1 186 ? 0.641 -1.336 6.781 1.00 95.00 186 VAL A O 1
ATOM 1412 N N . LEU A 1 187 ? -0.028 -0.025 5.089 1.00 93.38 187 LEU A N 1
ATOM 1413 C CA . LEU A 1 187 ? -1.452 -0.339 5.221 1.00 93.38 187 LEU A CA 1
ATOM 1414 C C . LEU A 1 187 ? -1.872 -1.507 4.330 1.00 93.38 187 LEU A C 1
ATOM 1416 O O . LEU A 1 187 ? -2.712 -2.313 4.725 1.00 93.38 187 LEU A O 1
ATOM 1420 N N . MET A 1 188 ? -1.312 -1.590 3.122 1.00 94.94 188 MET A N 1
ATOM 1421 C CA . MET A 1 188 ? -1.711 -2.601 2.147 1.00 94.94 188 MET A CA 1
ATOM 1422 C C . MET A 1 188 ? -0.583 -2.884 1.150 1.00 94.94 188 MET A C 1
ATOM 1424 O O . MET A 1 188 ? -0.233 -1.984 0.381 1.00 94.94 188 MET A O 1
ATOM 1428 N N . PRO A 1 189 ? -0.032 -4.108 1.120 1.00 97.25 189 PRO A N 1
ATOM 1429 C CA . PRO A 1 189 ? 0.818 -4.555 0.026 1.00 97.25 189 PRO A CA 1
ATOM 1430 C C . PRO A 1 189 ? -0.034 -4.898 -1.202 1.00 97.25 189 PRO A C 1
ATOM 1432 O O . PRO A 1 189 ? -1.118 -5.467 -1.081 1.00 97.25 189 PRO A O 1
ATOM 1435 N N . ILE A 1 190 ? 0.462 -4.569 -2.390 1.00 97.94 190 ILE A N 1
ATOM 1436 C CA . ILE A 1 190 ? -0.185 -4.835 -3.674 1.00 97.94 190 ILE A CA 1
ATOM 1437 C C . ILE A 1 190 ? 0.886 -5.327 -4.645 1.00 97.94 190 ILE A C 1
ATOM 1439 O O . ILE A 1 190 ? 1.856 -4.627 -4.932 1.00 97.94 190 ILE A O 1
ATOM 1443 N N . THR A 1 191 ? 0.705 -6.525 -5.179 1.00 97.88 191 THR A N 1
ATOM 1444 C CA . THR A 1 191 ? 1.521 -7.042 -6.277 1.00 97.88 191 THR A CA 1
ATOM 1445 C C . THR A 1 191 ? 0.706 -6.985 -7.560 1.00 97.88 191 THR A C 1
ATOM 1447 O O . THR A 1 191 ? -0.487 -7.285 -7.560 1.00 97.88 191 THR A O 1
ATOM 1450 N N . ILE A 1 192 ? 1.331 -6.560 -8.654 1.00 97.50 192 ILE A N 1
ATOM 1451 C CA . ILE A 1 192 ? 0.670 -6.451 -9.957 1.00 97.50 192 ILE A CA 1
ATOM 1452 C C . ILE A 1 192 ? 1.504 -7.230 -10.962 1.00 97.50 192 ILE A C 1
ATOM 1454 O O . ILE A 1 192 ? 2.685 -6.934 -11.133 1.00 97.50 192 ILE A O 1
ATOM 1458 N N . ASP A 1 193 ? 0.904 -8.215 -11.621 1.00 96.88 193 ASP A N 1
ATOM 1459 C CA . ASP A 1 193 ? 1.509 -8.852 -12.787 1.00 96.88 193 ASP A CA 1
ATOM 1460 C C . ASP A 1 193 ? 1.376 -7.902 -13.982 1.00 96.88 193 ASP A C 1
ATOM 1462 O O . ASP A 1 193 ? 0.272 -7.582 -14.417 1.00 96.88 193 ASP A O 1
ATOM 1466 N N . ILE A 1 194 ? 2.512 -7.416 -14.478 1.00 96.62 194 ILE A N 1
ATOM 1467 C CA . ILE A 1 194 ? 2.598 -6.528 -15.643 1.00 96.62 194 ILE A CA 1
ATOM 1468 C C . ILE A 1 194 ? 3.302 -7.233 -16.806 1.00 96.62 194 ILE A C 1
ATOM 1470 O O . ILE A 1 194 ? 3.869 -6.578 -17.680 1.00 96.62 194 ILE A O 1
ATOM 1474 N N . THR A 1 195 ? 3.296 -8.568 -16.823 1.00 94.56 195 THR A N 1
ATOM 1475 C CA . THR A 1 195 ? 3.872 -9.366 -17.909 1.00 94.56 195 THR A CA 1
ATOM 1476 C C . THR A 1 195 ? 3.191 -9.021 -19.227 1.00 94.56 195 THR A C 1
ATOM 1478 O O . THR A 1 195 ? 3.878 -8.686 -20.186 1.00 94.56 195 THR A O 1
ATOM 1481 N N . LEU A 1 196 ? 1.852 -8.994 -19.266 1.00 93.25 196 LEU A N 1
ATOM 1482 C CA . LEU A 1 196 ? 1.089 -8.780 -20.504 1.00 93.25 196 LEU A CA 1
ATOM 1483 C C . LEU A 1 196 ? 1.618 -9.712 -21.620 1.00 93.25 196 LEU A C 1
ATOM 1485 O O . LEU A 1 196 ? 1.772 -10.907 -21.390 1.00 93.25 196 LEU A O 1
ATOM 1489 N N . ASP A 1 197 ? 1.947 -9.165 -22.793 1.00 91.44 197 ASP A N 1
ATOM 1490 C CA . ASP A 1 197 ? 2.543 -9.901 -23.915 1.00 91.44 197 ASP A CA 1
ATOM 1491 C C . ASP A 1 197 ? 4.085 -9.945 -23.867 1.00 91.44 197 ASP A C 1
ATOM 1493 O O . ASP A 1 197 ? 4.721 -10.276 -24.870 1.00 91.44 197 ASP A O 1
ATOM 1497 N N . ALA A 1 198 ? 4.715 -9.554 -22.753 1.00 89.00 198 ALA A N 1
ATOM 1498 C CA . ALA A 1 198 ? 6.169 -9.543 -22.638 1.00 89.00 198 ALA A CA 1
ATOM 1499 C C . ALA A 1 198 ? 6.747 -10.962 -22.793 1.00 89.00 198 ALA A C 1
ATOM 1501 O O . ALA A 1 198 ? 6.182 -11.931 -22.283 1.00 89.00 198 ALA A O 1
ATOM 1502 N N . PRO A 1 199 ? 7.926 -11.100 -23.426 1.00 88.25 199 PRO A N 1
ATOM 1503 C CA . PRO A 1 199 ? 8.590 -12.396 -23.581 1.00 88.25 199 PRO A CA 1
ATOM 1504 C C . PRO A 1 199 ? 9.107 -12.969 -22.254 1.00 88.25 199 PRO A C 1
ATOM 1506 O O . PRO A 1 199 ? 9.527 -14.124 -22.204 1.00 88.25 199 PRO A O 1
ATOM 1509 N N . VAL A 1 200 ? 9.108 -12.160 -21.193 1.00 89.06 200 VAL A N 1
ATOM 1510 C CA . VAL A 1 200 ? 9.550 -12.534 -19.856 1.00 89.06 200 VAL A CA 1
ATOM 1511 C C . VAL A 1 200 ? 8.577 -12.019 -18.801 1.00 89.06 200 VAL A C 1
ATOM 1513 O O . VAL A 1 200 ? 8.056 -10.911 -18.949 1.00 89.06 200 VAL A O 1
ATOM 1516 N N . PRO A 1 201 ? 8.372 -12.788 -17.721 1.00 92.00 201 PRO A N 1
ATOM 1517 C CA . PRO A 1 201 ? 7.584 -12.361 -16.578 1.00 92.00 201 PRO A CA 1
ATOM 1518 C C . PRO A 1 201 ? 8.032 -10.999 -16.011 1.00 92.00 201 PRO A C 1
ATOM 1520 O O . PRO A 1 201 ? 9.230 -10.709 -15.895 1.00 92.00 201 PRO A O 1
ATOM 1523 N N . ARG A 1 202 ? 7.069 -10.128 -15.691 1.00 93.50 202 ARG A N 1
ATOM 1524 C CA . ARG A 1 202 ? 7.292 -8.787 -15.127 1.00 93.50 202 ARG A CA 1
ATOM 1525 C C . ARG A 1 202 ? 6.238 -8.489 -14.068 1.00 93.50 202 ARG A C 1
ATOM 1527 O O . ARG A 1 202 ? 5.072 -8.836 -14.220 1.00 93.50 202 ARG A O 1
ATOM 1534 N N . SER A 1 203 ? 6.625 -7.790 -13.009 1.00 96.19 203 SER A N 1
ATOM 1535 C CA . SER A 1 203 ? 5.701 -7.411 -11.939 1.00 96.19 203 SER A CA 1
ATOM 1536 C C . SER A 1 203 ? 5.972 -6.004 -11.419 1.00 96.19 203 SER A C 1
ATOM 1538 O O . SER A 1 203 ? 7.045 -5.449 -11.636 1.00 96.19 203 SER A O 1
ATOM 1540 N N . ALA A 1 204 ? 5.001 -5.415 -10.733 1.00 97.88 204 ALA A N 1
ATOM 1541 C CA . ALA A 1 204 ? 5.164 -4.192 -9.963 1.00 97.88 204 ALA A CA 1
ATOM 1542 C C . ALA A 1 204 ? 4.873 -4.479 -8.490 1.00 97.88 204 ALA A C 1
ATOM 1544 O O . ALA A 1 204 ? 3.911 -5.180 -8.156 1.00 97.88 204 ALA A O 1
ATOM 1545 N N . ALA A 1 205 ? 5.708 -3.930 -7.612 1.00 98.19 205 ALA A N 1
ATOM 1546 C CA . ALA A 1 205 ? 5.526 -4.003 -6.171 1.00 98.19 205 ALA A CA 1
ATOM 1547 C C . ALA A 1 205 ? 5.016 -2.651 -5.685 1.00 98.19 205 ALA A C 1
ATOM 1549 O O . ALA A 1 205 ? 5.740 -1.664 -5.755 1.00 98.19 205 ALA A O 1
ATOM 1550 N N . CYS A 1 206 ? 3.779 -2.600 -5.207 1.00 98.44 206 CYS A N 1
ATOM 1551 C CA . CYS A 1 206 ? 3.129 -1.389 -4.732 1.00 98.44 206 CYS A CA 1
ATOM 1552 C C . CYS A 1 206 ? 2.722 -1.514 -3.258 1.00 98.44 206 CYS A C 1
ATOM 1554 O O . CYS A 1 206 ? 2.296 -2.575 -2.810 1.00 98.44 206 CYS A O 1
ATOM 1556 N N . ALA A 1 207 ? 2.819 -0.435 -2.489 1.00 97.44 207 ALA A N 1
ATOM 1557 C CA . ALA A 1 207 ? 2.336 -0.391 -1.114 1.00 97.44 207 ALA A CA 1
ATOM 1558 C C . ALA A 1 207 ? 1.570 0.899 -0.839 1.00 97.44 207 ALA A C 1
ATOM 1560 O O . ALA A 1 207 ? 1.996 1.983 -1.235 1.00 97.44 207 ALA A O 1
ATOM 1561 N N . HIS A 1 208 ? 0.457 0.773 -0.123 1.00 96.12 208 HIS A N 1
ATOM 1562 C CA . HIS A 1 208 ? -0.239 1.892 0.503 1.00 96.12 208 HIS A CA 1
ATOM 1563 C C . HIS A 1 208 ? 0.494 2.255 1.797 1.00 96.12 208 HIS A C 1
ATOM 1565 O O . HIS A 1 208 ? 0.567 1.435 2.717 1.00 96.12 208 HIS A O 1
ATOM 1571 N N . LEU A 1 209 ? 1.065 3.456 1.847 1.00 94.00 209 LEU A N 1
ATOM 1572 C CA . LEU A 1 209 ? 1.890 3.950 2.943 1.00 94.00 209 LEU A CA 1
ATOM 1573 C C . LEU A 1 209 ? 1.232 5.153 3.617 1.00 94.00 209 LEU A C 1
ATOM 1575 O O . LEU A 1 209 ? 0.759 6.074 2.952 1.00 94.00 209 LEU A O 1
ATOM 1579 N N . GLN A 1 210 ? 1.282 5.163 4.948 1.00 91.50 210 GLN A N 1
ATOM 1580 C CA . GLN A 1 210 ? 0.742 6.236 5.770 1.00 91.50 210 GLN A CA 1
ATOM 1581 C C . GLN A 1 210 ? 1.794 6.764 6.752 1.00 91.50 210 GLN A C 1
ATOM 1583 O O . GLN A 1 210 ? 2.310 6.022 7.583 1.00 91.50 210 GLN A O 1
ATOM 1588 N N . GLY A 1 211 ? 2.114 8.057 6.696 1.00 85.25 211 GLY A N 1
ATOM 1589 C CA . GLY A 1 211 ? 3.051 8.684 7.633 1.00 85.25 211 GLY A CA 1
ATOM 1590 C C . GLY A 1 211 ? 2.416 9.042 8.981 1.00 85.25 211 GLY A C 1
ATOM 1591 O O . GLY A 1 211 ? 1.262 9.459 9.036 1.00 85.25 211 GLY A O 1
ATOM 1592 N N . PHE A 1 212 ? 3.179 8.975 10.076 1.00 71.12 212 PHE A N 1
ATOM 1593 C CA . PHE A 1 212 ? 2.668 9.260 11.430 1.00 71.12 212 PHE A CA 1
ATOM 1594 C C . PHE A 1 212 ? 2.482 10.753 11.724 1.00 71.12 212 PHE A C 1
ATOM 1596 O O . PHE A 1 212 ? 3.379 11.551 11.467 1.00 71.12 212 PHE A O 1
ATOM 1603 N N . GLY A 1 213 ? 1.351 11.153 12.312 1.00 67.81 213 GLY A N 1
ATOM 1604 C CA . GLY A 1 213 ? 1.122 12.456 12.961 1.00 67.81 213 GLY A CA 1
ATOM 1605 C C . GLY A 1 213 ? -0.311 12.976 12.808 1.00 67.81 213 GLY A C 1
ATOM 1606 O O . GLY A 1 213 ? -1.191 12.225 12.406 1.00 67.81 213 GLY A O 1
ATOM 1607 N N . SER A 1 214 ? -0.554 14.244 13.162 1.00 51.34 214 SER A N 1
ATOM 1608 C CA . SER A 1 214 ? -1.912 14.823 13.246 1.00 51.34 214 SER A CA 1
ATOM 1609 C C . SER A 1 214 ? -2.663 14.863 11.911 1.00 51.34 214 SER A C 1
ATOM 1611 O O . SER A 1 214 ? -3.887 14.763 11.892 1.00 51.34 214 SER A O 1
ATOM 1613 N N . THR A 1 215 ? -1.933 14.973 10.803 1.00 64.81 215 THR A N 1
ATOM 1614 C CA . THR A 1 215 ? -2.435 14.833 9.435 1.00 64.81 215 THR A CA 1
ATOM 1615 C C . THR A 1 215 ? -1.592 13.771 8.728 1.00 64.81 215 THR A C 1
ATOM 1617 O O . THR A 1 215 ? -0.523 14.082 8.190 1.00 64.81 215 THR A O 1
ATOM 1620 N N . PRO A 1 216 ? -1.994 12.489 8.809 1.00 70.94 216 PRO A N 1
ATOM 1621 C CA . PRO A 1 216 ? -1.219 11.417 8.215 1.00 70.94 216 PRO A CA 1
ATOM 1622 C C . PRO A 1 216 ? -1.144 11.621 6.702 1.00 70.94 216 PRO A C 1
ATOM 1624 O O . PRO A 1 216 ? -2.155 11.814 6.031 1.00 70.94 216 PRO A O 1
ATOM 1627 N N . LEU A 1 217 ? 0.082 11.628 6.190 1.00 80.31 217 LEU A N 1
ATOM 1628 C CA . LEU A 1 217 ? 0.352 11.673 4.760 1.00 80.31 217 LEU A CA 1
ATOM 1629 C C . LEU A 1 217 ? 0.018 10.297 4.192 1.00 80.31 217 LEU A C 1
ATOM 1631 O O . LEU A 1 217 ? 0.621 9.325 4.640 1.00 80.31 217 LEU A O 1
ATOM 1635 N N . ASP A 1 218 ? -0.901 10.236 3.235 1.00 88.00 218 ASP A N 1
ATOM 1636 C CA . ASP A 1 218 ? -1.421 8.981 2.701 1.00 88.00 218 ASP A CA 1
ATOM 1637 C C . ASP A 1 218 ? -1.157 8.884 1.196 1.00 88.00 218 ASP A C 1
ATOM 1639 O O . ASP A 1 218 ? -1.574 9.757 0.433 1.00 88.00 218 ASP A O 1
ATOM 1643 N N . PHE A 1 219 ? -0.401 7.871 0.770 1.00 92.38 219 PHE A N 1
ATOM 1644 C CA . PHE A 1 219 ? 0.027 7.728 -0.622 1.00 92.38 219 PHE A CA 1
ATOM 1645 C C . PHE A 1 219 ? 0.382 6.278 -0.968 1.00 92.38 219 PHE A C 1
ATOM 1647 O O . PHE A 1 219 ? 0.633 5.446 -0.098 1.00 92.38 219 PHE A O 1
ATOM 1654 N N . PHE A 1 220 ? 0.417 5.966 -2.257 1.00 95.25 220 PHE A N 1
ATOM 1655 C CA . PHE A 1 220 ? 0.943 4.713 -2.782 1.00 95.25 220 PHE A CA 1
ATOM 1656 C C . PHE A 1 220 ? 2.392 4.902 -3.222 1.00 95.25 220 PHE A C 1
ATOM 1658 O O . PHE A 1 220 ? 2.739 5.936 -3.789 1.00 95.25 220 PHE A O 1
ATOM 1665 N N . ALA A 1 221 ? 3.231 3.896 -3.010 1.00 96.38 221 ALA A N 1
ATOM 1666 C CA . ALA A 1 221 ? 4.565 3.822 -3.589 1.00 96.38 221 ALA A CA 1
ATOM 1667 C C . ALA A 1 221 ? 4.702 2.535 -4.400 1.00 96.38 221 ALA A C 1
ATOM 1669 O O . ALA A 1 221 ? 4.406 1.465 -3.875 1.00 96.38 221 ALA A O 1
ATOM 1670 N N . CYS A 1 222 ? 5.157 2.634 -5.648 1.00 98.06 222 CYS A N 1
ATOM 1671 C CA . CYS A 1 222 ? 5.327 1.500 -6.552 1.00 98.06 222 CYS A CA 1
ATOM 1672 C C . CYS A 1 222 ? 6.758 1.425 -7.087 1.00 98.06 222 CYS A C 1
ATOM 1674 O O . CYS A 1 222 ? 7.234 2.379 -7.700 1.00 98.06 222 CYS A O 1
ATOM 1676 N N . SER A 1 223 ? 7.398 0.269 -6.897 1.00 98.00 223 SER A N 1
ATOM 1677 C CA . SER A 1 223 ? 8.633 -0.135 -7.570 1.00 98.00 223 SER A CA 1
ATOM 1678 C C . SER A 1 223 ? 8.296 -0.911 -8.844 1.00 98.00 223 SER A C 1
ATOM 1680 O O . SER A 1 223 ? 7.556 -1.902 -8.787 1.00 98.00 223 SER A O 1
ATOM 1682 N N . VAL A 1 224 ? 8.834 -0.474 -9.983 1.00 96.94 224 VAL A N 1
ATOM 1683 C CA . VAL A 1 224 ? 8.624 -1.107 -11.293 1.00 96.94 224 VAL A CA 1
ATOM 1684 C C . VAL A 1 224 ? 9.936 -1.445 -11.980 1.00 96.94 224 VAL A C 1
ATOM 1686 O O . VAL A 1 224 ? 10.912 -0.711 -11.871 1.00 96.94 224 VAL A O 1
ATOM 1689 N N . HIS A 1 225 ? 9.915 -2.530 -12.745 1.00 95.31 225 HIS A N 1
ATOM 1690 C CA . HIS A 1 225 ? 10.926 -2.827 -13.747 1.00 95.31 225 HIS A CA 1
ATOM 1691 C C . HIS A 1 225 ? 10.185 -3.166 -15.045 1.00 95.31 225 HIS A C 1
ATOM 1693 O O . HIS A 1 225 ? 9.519 -4.199 -15.127 1.00 95.31 225 HIS A O 1
ATOM 1699 N N . LEU A 1 226 ? 10.203 -2.250 -16.014 1.00 95.50 226 LEU A N 1
ATOM 1700 C CA . LEU A 1 226 ? 9.491 -2.402 -17.287 1.00 95.50 226 LEU A CA 1
ATOM 1701 C C . LEU A 1 226 ? 10.320 -3.216 -18.286 1.00 95.50 226 LEU A C 1
ATOM 1703 O O . LEU A 1 226 ? 11.521 -3.409 -18.110 1.00 95.50 226 LEU A O 1
ATOM 1707 N N . LEU A 1 227 ? 9.687 -3.712 -19.351 1.00 92.69 227 LEU A N 1
ATOM 1708 C CA . LEU A 1 227 ? 10.405 -4.496 -20.361 1.00 92.69 227 LEU A CA 1
ATOM 1709 C C . LEU A 1 227 ? 11.504 -3.662 -21.043 1.00 92.69 227 LEU A C 1
ATOM 1711 O O . LEU A 1 227 ? 11.203 -2.622 -21.623 1.00 92.69 227 LEU A O 1
ATOM 1715 N N . GLY A 1 228 ? 12.736 -4.167 -21.101 1.00 87.56 228 GLY A N 1
ATOM 1716 C CA . GLY A 1 228 ? 13.746 -3.659 -22.028 1.00 87.56 228 GLY A CA 1
ATOM 1717 C C . GLY A 1 228 ? 15.095 -4.366 -21.956 1.00 87.56 228 GLY A C 1
ATOM 1718 O O . GLY A 1 228 ? 15.163 -5.545 -21.600 1.00 87.56 228 GLY A O 1
ATOM 1719 N N . GLY A 1 229 ? 16.161 -3.679 -22.368 1.00 82.69 229 GLY A N 1
ATOM 1720 C CA . GLY A 1 229 ? 17.512 -4.237 -22.400 1.00 82.69 229 GLY A CA 1
ATOM 1721 C C . GLY A 1 229 ? 17.677 -5.234 -23.546 1.00 82.69 229 GLY A C 1
ATOM 1722 O O . GLY A 1 229 ? 17.374 -4.929 -24.696 1.00 82.69 229 GLY A O 1
ATOM 1723 N N . ARG A 1 230 ? 18.127 -6.462 -23.255 1.00 77.38 230 ARG A N 1
ATOM 1724 C CA . ARG A 1 230 ? 18.397 -7.490 -24.288 1.00 77.38 230 ARG A CA 1
ATOM 1725 C C . ARG A 1 230 ? 17.190 -7.841 -25.171 1.00 77.38 230 ARG A C 1
ATOM 1727 O O . ARG A 1 230 ? 17.368 -8.351 -26.271 1.00 77.38 230 ARG A O 1
ATOM 1734 N N . PHE A 1 231 ? 15.970 -7.583 -24.701 1.00 80.62 231 PHE A N 1
ATOM 1735 C CA . PHE A 1 231 ? 14.738 -7.875 -25.442 1.00 80.62 231 PHE A CA 1
ATOM 1736 C C . PHE A 1 231 ? 14.397 -6.811 -26.495 1.00 80.62 231 PHE A C 1
ATOM 1738 O O . PHE A 1 231 ? 13.591 -7.079 -27.395 1.00 80.62 231 PHE A O 1
ATOM 1745 N N . ASP A 1 232 ? 15.041 -5.642 -26.421 1.00 79.94 232 ASP A N 1
ATOM 1746 C CA . ASP A 1 232 ? 14.874 -4.542 -27.375 1.00 79.94 232 ASP A CA 1
ATOM 1747 C C . ASP A 1 232 ? 15.359 -4.936 -28.775 1.00 79.94 232 ASP A C 1
ATOM 1749 O O . ASP A 1 232 ? 14.867 -4.408 -29.769 1.00 79.94 232 ASP A O 1
ATOM 1753 N N . ASP A 1 233 ? 16.267 -5.910 -28.873 1.00 83.50 233 ASP A N 1
ATOM 1754 C CA . ASP A 1 233 ? 16.799 -6.395 -30.146 1.00 83.50 233 ASP A CA 1
ATOM 1755 C C . ASP A 1 233 ? 15.824 -7.283 -30.921 1.00 83.50 233 ASP A C 1
ATOM 1757 O O . ASP A 1 233 ? 15.789 -7.248 -32.155 1.00 83.50 233 ASP A O 1
ATOM 1761 N N . GLU A 1 234 ? 15.026 -8.070 -30.202 1.00 83.31 234 GLU A N 1
ATOM 1762 C CA . GLU A 1 234 ? 14.268 -9.181 -30.777 1.00 83.31 234 GLU A CA 1
ATOM 1763 C C . GLU A 1 234 ? 12.767 -8.922 -30.847 1.00 83.31 234 GLU A C 1
ATOM 1765 O O . GLU A 1 234 ? 12.075 -9.560 -31.640 1.00 83.31 234 GLU A O 1
ATOM 1770 N N . THR A 1 235 ? 12.240 -8.029 -30.005 1.00 86.25 235 THR A N 1
ATOM 1771 C CA . THR A 1 235 ? 10.792 -7.980 -29.758 1.00 86.25 235 THR A CA 1
ATOM 1772 C C . THR A 1 235 ? 10.162 -6.596 -29.917 1.00 86.25 235 THR A C 1
ATOM 1774 O O . THR A 1 235 ? 8.933 -6.482 -29.946 1.00 86.25 235 THR A O 1
ATOM 1777 N N . TRP A 1 236 ? 10.973 -5.551 -30.127 1.00 90.88 236 TRP A N 1
ATOM 1778 C CA . TRP A 1 236 ? 10.512 -4.160 -30.204 1.00 90.88 236 TRP A CA 1
ATOM 1779 C C . TRP A 1 236 ? 9.403 -3.936 -31.248 1.00 90.88 236 TRP A C 1
ATOM 1781 O O . TRP A 1 236 ? 8.468 -3.173 -31.012 1.00 90.88 236 TRP A O 1
ATOM 1791 N N . HIS A 1 237 ? 9.444 -4.635 -32.390 1.00 90.94 237 HIS A N 1
ATOM 1792 C CA . HIS A 1 237 ? 8.461 -4.481 -33.470 1.00 90.94 237 HIS A CA 1
ATOM 1793 C C . HIS A 1 237 ? 7.066 -4.990 -33.099 1.00 90.94 237 HIS A C 1
ATOM 1795 O O . HIS A 1 237 ? 6.083 -4.503 -33.662 1.00 90.94 237 HIS A O 1
ATOM 1801 N N . ARG A 1 238 ? 6.973 -5.957 -32.174 1.00 90.25 238 ARG A N 1
ATOM 1802 C CA . ARG A 1 238 ? 5.702 -6.501 -31.659 1.00 90.25 238 ARG A CA 1
ATOM 1803 C C . ARG A 1 238 ? 5.177 -5.725 -30.454 1.00 90.25 238 ARG A C 1
ATOM 1805 O O . ARG A 1 238 ? 3.989 -5.804 -30.165 1.00 90.25 238 ARG A O 1
ATOM 1812 N N . HIS A 1 239 ? 6.041 -4.970 -29.778 1.00 90.12 239 HIS A N 1
ATOM 1813 C CA . HIS A 1 239 ? 5.771 -4.418 -28.450 1.00 90.12 239 HIS A CA 1
ATOM 1814 C C . HIS A 1 239 ? 6.007 -2.907 -28.356 1.00 90.12 239 HIS A C 1
ATOM 1816 O O . HIS A 1 239 ? 6.340 -2.405 -27.286 1.00 90.12 239 HIS A O 1
ATOM 1822 N N . VAL A 1 240 ? 5.802 -2.172 -29.456 1.00 90.50 240 VAL A N 1
ATOM 1823 C CA . VAL A 1 240 ? 6.051 -0.718 -29.554 1.00 90.50 240 VAL A CA 1
ATOM 1824 C C . VAL A 1 240 ? 5.402 0.085 -28.414 1.00 90.50 240 VAL A C 1
ATOM 1826 O O . VAL A 1 240 ? 5.965 1.079 -27.969 1.00 90.50 240 VAL A O 1
ATOM 1829 N N . ASP A 1 241 ? 4.239 -0.342 -27.922 1.00 93.06 241 ASP A N 1
ATOM 1830 C CA . ASP A 1 241 ? 3.465 0.329 -26.873 1.00 93.06 241 ASP A CA 1
ATOM 1831 C C . ASP A 1 241 ? 3.434 -0.429 -25.535 1.00 93.06 241 ASP A C 1
ATOM 1833 O O . ASP A 1 241 ? 2.703 -0.042 -24.620 1.00 93.06 241 ASP A O 1
ATOM 1837 N N . LEU A 1 242 ? 4.211 -1.506 -25.391 1.00 94.00 242 LEU A N 1
ATOM 1838 C CA . LEU A 1 242 ? 4.077 -2.416 -24.256 1.00 94.00 242 LEU A CA 1
ATOM 1839 C C . LEU A 1 242 ? 4.383 -1.738 -22.918 1.00 94.00 242 LEU A C 1
ATOM 1841 O O . LEU A 1 242 ? 3.622 -1.925 -21.976 1.00 94.00 242 LEU A O 1
ATOM 1845 N N . ARG A 1 243 ? 5.405 -0.877 -22.829 1.00 95.38 243 ARG A N 1
ATOM 1846 C CA . ARG A 1 243 ? 5.703 -0.148 -21.578 1.00 95.38 243 ARG A CA 1
ATOM 1847 C C . ARG A 1 243 ? 4.566 0.801 -21.196 1.00 95.38 243 ARG A C 1
ATOM 1849 O O . ARG A 1 243 ? 4.223 0.903 -20.023 1.00 95.38 243 ARG A O 1
ATOM 1856 N N . SER A 1 244 ? 3.918 1.434 -22.179 1.00 96.31 244 SER A N 1
ATOM 1857 C CA . SER A 1 244 ? 2.711 2.237 -21.939 1.00 96.31 244 SER A CA 1
ATOM 1858 C C . SER A 1 244 ? 1.563 1.381 -21.404 1.00 96.31 244 SER A C 1
ATOM 1860 O O . SER A 1 244 ? 0.891 1.801 -20.468 1.00 96.31 244 SER A O 1
ATOM 1862 N N . LYS A 1 245 ? 1.358 0.171 -21.941 1.00 96.75 245 LYS A N 1
ATOM 1863 C CA . LYS A 1 245 ? 0.345 -0.771 -21.433 1.00 96.75 245 LYS A CA 1
ATOM 1864 C C . LYS A 1 245 ? 0.661 -1.249 -20.013 1.00 96.75 245 LYS A C 1
ATOM 1866 O O . LYS A 1 245 ? -0.242 -1.295 -19.185 1.00 96.75 245 LYS A O 1
ATOM 1871 N N . GLN A 1 246 ? 1.928 -1.548 -19.715 1.00 97.31 246 GLN A N 1
ATOM 1872 C CA . GLN A 1 246 ? 2.380 -1.945 -18.376 1.00 97.31 246 GLN A CA 1
ATOM 1873 C C . GLN A 1 246 ? 2.096 -0.845 -17.349 1.00 97.31 246 GLN A C 1
ATOM 1875 O O . GLN A 1 246 ? 1.492 -1.101 -16.309 1.00 97.31 246 GLN A O 1
ATOM 1880 N N . VAL A 1 247 ? 2.467 0.398 -17.666 1.00 97.38 247 VAL A N 1
ATOM 1881 C CA . VAL A 1 247 ? 2.177 1.556 -16.812 1.00 97.38 247 VAL A CA 1
ATOM 1882 C C . VAL A 1 247 ? 0.671 1.818 -16.709 1.00 97.38 247 VAL A C 1
ATOM 1884 O O . VAL A 1 247 ? 0.180 2.117 -15.623 1.00 97.38 247 VAL A O 1
ATOM 1887 N N . GLY A 1 248 ? -0.077 1.660 -17.803 1.00 97.31 248 GLY A N 1
ATOM 1888 C CA . GLY A 1 248 ? -1.533 1.796 -17.809 1.00 97.31 248 GLY A CA 1
ATOM 1889 C C . GLY A 1 248 ? -2.230 0.818 -16.869 1.00 97.31 248 GLY A C 1
ATOM 1890 O O . GLY A 1 248 ? -3.082 1.238 -16.089 1.00 97.31 248 GLY A O 1
ATOM 1891 N N . LEU A 1 249 ? -1.804 -0.447 -16.863 1.00 97.88 249 LEU A N 1
ATOM 1892 C CA . LEU A 1 249 ? -2.320 -1.454 -15.938 1.00 97.88 249 LEU A CA 1
ATOM 1893 C C . LEU A 1 249 ? -2.030 -1.086 -14.475 1.00 97.88 249 LEU A C 1
ATOM 1895 O O . LEU A 1 249 ? -2.917 -1.177 -13.627 1.00 97.88 249 LEU A O 1
ATOM 1899 N N . ILE A 1 250 ? -0.816 -0.611 -14.170 1.00 97.56 250 ILE A N 1
ATOM 1900 C CA . ILE A 1 250 ? -0.478 -0.133 -12.818 1.00 97.56 250 ILE A CA 1
ATOM 1901 C C . ILE A 1 250 ? -1.412 1.009 -12.413 1.00 97.56 250 ILE A C 1
ATOM 1903 O O . ILE A 1 250 ? -1.971 0.993 -11.316 1.00 97.56 250 ILE A O 1
ATOM 1907 N N . MET A 1 251 ? -1.617 1.980 -13.302 1.00 96.44 251 MET A N 1
ATOM 1908 C CA . MET A 1 251 ? -2.489 3.123 -13.046 1.00 96.44 251 MET A CA 1
ATOM 1909 C C . MET A 1 251 ? -3.941 2.710 -12.807 1.00 96.44 251 MET A C 1
ATOM 1911 O O . MET A 1 251 ? -4.559 3.219 -11.875 1.00 96.44 251 MET A O 1
ATOM 1915 N N . GLU A 1 252 ? -4.480 1.770 -13.581 1.00 95.81 252 GLU A N 1
ATOM 1916 C CA . GLU A 1 252 ? -5.840 1.254 -13.399 1.00 95.81 252 GLU A CA 1
ATOM 1917 C C . GLU A 1 252 ? -6.024 0.609 -12.016 1.00 95.81 252 GLU A C 1
ATOM 1919 O O . GLU A 1 252 ? -6.965 0.943 -11.284 1.00 95.81 252 GLU A O 1
ATOM 1924 N N . VAL A 1 253 ? -5.082 -0.253 -11.616 1.00 96.94 253 VAL A N 1
ATOM 1925 C CA . VAL A 1 253 ? -5.105 -0.910 -10.301 1.00 96.94 253 VAL A CA 1
ATOM 1926 C C . VAL A 1 253 ? -4.970 0.120 -9.180 1.00 96.94 253 VAL A C 1
ATOM 1928 O O . VAL A 1 253 ? -5.720 0.066 -8.203 1.00 96.94 253 VAL A O 1
ATOM 1931 N N . MET A 1 254 ? -4.068 1.099 -9.314 1.00 95.88 254 MET A N 1
ATOM 1932 C CA . MET A 1 254 ? -3.899 2.144 -8.300 1.00 95.88 254 MET A CA 1
ATOM 1933 C C . MET A 1 254 ? -5.119 3.066 -8.211 1.00 95.88 254 MET A C 1
ATOM 1935 O O . MET A 1 254 ? -5.512 3.446 -7.109 1.00 95.88 254 MET A O 1
ATOM 1939 N N . GLN A 1 255 ? -5.786 3.381 -9.324 1.00 93.69 255 GLN A N 1
ATOM 1940 C CA . GLN A 1 255 ? -7.051 4.121 -9.309 1.00 93.69 255 GLN A CA 1
ATOM 1941 C C . GLN A 1 255 ? -8.153 3.340 -8.585 1.00 93.69 255 GLN A C 1
ATOM 1943 O O . GLN A 1 255 ? -8.891 3.918 -7.785 1.00 93.69 255 GLN A O 1
ATOM 1948 N N . ALA A 1 256 ? -8.264 2.032 -8.832 1.00 92.75 256 ALA A N 1
ATOM 1949 C CA . ALA A 1 256 ? -9.218 1.175 -8.134 1.00 92.75 256 ALA A CA 1
ATOM 1950 C C . ALA A 1 256 ? -8.926 1.111 -6.625 1.00 92.75 256 ALA A C 1
ATOM 1952 O O . ALA A 1 256 ? -9.831 1.327 -5.815 1.00 92.75 256 ALA A O 1
ATOM 1953 N N . ALA A 1 257 ? -7.659 0.914 -6.247 1.00 91.94 257 ALA A N 1
ATOM 1954 C CA . ALA A 1 257 ? -7.219 0.926 -4.854 1.00 91.94 257 ALA A CA 1
ATOM 1955 C C . ALA A 1 257 ? -7.496 2.277 -4.173 1.00 91.94 257 ALA A C 1
ATOM 1957 O O . ALA A 1 257 ? -8.012 2.311 -3.055 1.00 91.94 257 ALA A O 1
ATOM 1958 N N . THR A 1 258 ? -7.234 3.390 -4.865 1.00 90.19 258 THR A N 1
ATOM 1959 C CA . THR A 1 258 ? -7.484 4.743 -4.348 1.00 90.19 258 THR A CA 1
ATOM 1960 C C . THR A 1 258 ? -8.969 4.976 -4.090 1.00 90.19 258 THR A C 1
ATOM 1962 O O . THR A 1 258 ? -9.322 5.427 -3.004 1.00 90.19 258 THR A O 1
ATOM 1965 N N . ARG A 1 259 ? -9.862 4.596 -5.019 1.00 88.88 259 ARG A N 1
ATOM 1966 C CA . ARG A 1 259 ? -11.320 4.727 -4.820 1.00 88.88 259 ARG A CA 1
ATOM 1967 C C . ARG A 1 259 ? -11.813 3.992 -3.574 1.00 88.88 259 ARG A C 1
ATOM 1969 O O . ARG A 1 259 ? -12.718 4.473 -2.902 1.00 88.88 259 ARG A O 1
ATOM 1976 N N . HIS A 1 260 ? -11.227 2.836 -3.274 1.00 86.88 260 HIS A N 1
ATOM 1977 C CA . HIS A 1 260 ? -11.633 2.020 -2.135 1.00 86.88 260 HIS A CA 1
ATOM 1978 C C . HIS A 1 260 ? -11.033 2.505 -0.804 1.00 86.88 260 HIS A C 1
ATOM 1980 O O . HIS A 1 260 ? -11.710 2.489 0.221 1.00 86.88 260 HIS A O 1
ATOM 1986 N N . ARG A 1 261 ? -9.764 2.934 -0.798 1.00 87.00 261 ARG A N 1
ATOM 1987 C CA . ARG A 1 261 ? -9.017 3.246 0.436 1.00 87.00 261 ARG A CA 1
ATOM 1988 C C . ARG A 1 261 ? -8.966 4.726 0.784 1.00 87.00 261 ARG A C 1
ATOM 1990 O O . ARG A 1 261 ? -8.881 5.073 1.958 1.00 87.00 261 ARG A O 1
ATOM 1997 N N . MET A 1 262 ? -9.053 5.590 -0.217 1.00 83.38 262 MET A N 1
ATOM 1998 C CA . MET A 1 262 ? -9.007 7.039 -0.065 1.00 83.38 262 MET A CA 1
ATOM 1999 C C . MET A 1 262 ? -10.242 7.678 -0.724 1.00 83.38 262 MET A C 1
ATOM 2001 O O . MET A 1 262 ? -10.099 8.536 -1.594 1.00 83.38 262 MET A O 1
ATOM 2005 N N . PRO A 1 263 ? -11.476 7.315 -0.309 1.00 83.25 263 PRO A N 1
ATOM 2006 C CA . PRO A 1 263 ? -12.707 7.805 -0.945 1.00 83.25 263 PRO A CA 1
ATOM 2007 C C . PRO A 1 263 ? -12.913 9.322 -0.795 1.00 83.25 263 PRO A C 1
ATOM 2009 O O . PRO A 1 263 ? -13.790 9.899 -1.428 1.00 83.25 263 PRO A O 1
ATOM 2012 N N . HIS A 1 264 ? -12.121 9.966 0.065 1.00 78.94 264 HIS A N 1
ATOM 2013 C CA . HIS A 1 264 ? -12.113 11.411 0.261 1.00 78.94 264 HIS A CA 1
ATOM 2014 C C . HIS A 1 264 ? -11.335 12.163 -0.830 1.00 78.94 264 HIS A C 1
ATOM 2016 O O . HIS A 1 264 ? -11.474 13.382 -0.928 1.00 78.94 264 HIS A O 1
ATOM 2022 N N . LEU A 1 265 ? -10.514 11.473 -1.629 1.00 77.69 265 LEU A N 1
ATOM 2023 C CA . LEU A 1 265 ? -9.810 12.086 -2.750 1.00 77.69 265 LEU A CA 1
ATOM 2024 C C . LEU A 1 265 ? -10.742 12.220 -3.966 1.00 77.69 265 LEU A C 1
ATOM 2026 O O . LEU A 1 265 ? -11.544 11.319 -4.228 1.00 77.69 265 LEU A O 1
ATOM 2030 N N . PRO A 1 266 ? -10.649 13.324 -4.730 1.00 79.69 266 PRO A N 1
ATOM 2031 C CA . PRO A 1 266 ? -11.387 13.489 -5.976 1.00 79.69 266 PRO A CA 1
ATOM 2032 C C . PRO A 1 266 ? -11.174 12.317 -6.940 1.00 79.69 266 PRO A C 1
ATOM 2034 O O . PRO A 1 266 ? -10.063 11.801 -7.082 1.00 79.69 266 PRO A O 1
ATOM 2037 N N . ALA A 1 267 ? -12.234 11.929 -7.652 1.00 77.38 267 ALA A N 1
ATOM 2038 C CA . ALA A 1 267 ? -12.157 10.875 -8.656 1.00 77.38 267 ALA A CA 1
ATOM 2039 C C . ALA A 1 267 ? -11.061 11.182 -9.694 1.00 77.38 267 ALA A C 1
ATOM 2041 O O . ALA A 1 267 ? -10.999 12.282 -10.240 1.00 77.38 267 ALA A O 1
ATOM 2042 N N . GLY A 1 268 ? -10.201 10.197 -9.957 1.00 75.56 268 GLY A N 1
ATOM 2043 C CA . GLY A 1 268 ? -9.083 10.318 -10.897 1.00 75.56 268 GLY A CA 1
ATOM 2044 C C . GLY A 1 268 ? -7.768 10.797 -10.275 1.00 75.56 268 GLY A C 1
ATOM 2045 O O . GLY A 1 268 ? -6.730 10.639 -10.910 1.00 75.56 268 GLY A O 1
ATOM 2046 N N . GLN A 1 269 ? -7.767 11.304 -9.037 1.00 82.75 269 GLN A N 1
ATOM 2047 C CA . GLN A 1 269 ? -6.519 11.559 -8.317 1.00 82.75 269 GLN A CA 1
ATOM 2048 C C . GLN A 1 269 ? -5.982 10.259 -7.727 1.00 82.75 269 GLN A C 1
ATOM 2050 O O . GLN A 1 269 ? -6.716 9.513 -7.085 1.00 82.75 269 GLN A O 1
ATOM 2055 N N . VAL A 1 270 ? -4.696 9.999 -7.944 1.00 82.75 270 VAL A N 1
ATOM 2056 C CA . VAL A 1 270 ? -3.988 8.841 -7.394 1.00 82.75 270 VAL A CA 1
ATOM 2057 C C . VAL A 1 270 ? -2.714 9.375 -6.760 1.00 82.75 270 VAL A C 1
ATOM 2059 O O . VAL A 1 270 ? -1.805 9.721 -7.510 1.00 82.75 270 VAL A O 1
ATOM 2062 N N . PRO A 1 271 ? -2.614 9.483 -5.423 1.00 87.75 271 PRO A N 1
ATOM 2063 C CA . PRO A 1 271 ? -1.408 9.969 -4.760 1.00 87.75 271 PRO A CA 1
ATOM 2064 C C . PRO A 1 271 ? -0.327 8.887 -4.843 1.00 87.75 271 PRO A C 1
ATOM 2066 O O . PRO A 1 271 ? -0.117 8.135 -3.901 1.00 87.75 271 PRO A O 1
ATOM 2069 N N . LEU A 1 272 ? 0.306 8.753 -6.006 1.00 92.19 272 LEU A N 1
ATOM 2070 C CA . LEU A 1 272 ? 1.215 7.660 -6.335 1.00 92.19 272 LEU A CA 1
ATOM 2071 C C . LEU A 1 272 ? 2.633 8.178 -6.570 1.00 92.19 272 LEU A C 1
ATOM 2073 O O . LEU A 1 272 ? 2.884 8.942 -7.496 1.00 92.19 272 LEU A O 1
ATOM 2077 N N . LEU A 1 273 ? 3.575 7.686 -5.778 1.00 93.88 273 LEU A N 1
ATOM 2078 C CA . LEU A 1 273 ? 4.992 7.704 -6.098 1.00 93.88 273 LEU A CA 1
ATOM 2079 C C . LEU A 1 273 ? 5.314 6.468 -6.945 1.00 93.88 273 LEU A C 1
ATOM 2081 O O . LEU A 1 273 ? 5.344 5.352 -6.431 1.00 93.88 273 LEU A O 1
ATOM 2085 N N . LEU A 1 274 ? 5.560 6.660 -8.236 1.00 96.06 274 LEU A N 1
ATOM 2086 C CA . LEU A 1 274 ? 5.916 5.583 -9.157 1.00 96.06 274 LEU A CA 1
ATOM 2087 C C . LEU A 1 274 ? 7.398 5.680 -9.500 1.00 96.06 274 LEU A C 1
ATOM 2089 O O . LEU A 1 274 ? 7.840 6.723 -9.972 1.00 96.06 274 LEU A O 1
ATOM 2093 N N . GLY A 1 275 ? 8.169 4.615 -9.318 1.00 96.06 275 GLY A N 1
ATOM 2094 C CA . GLY A 1 275 ? 9.575 4.661 -9.684 1.00 96.06 275 GLY A CA 1
ATOM 2095 C C . GLY A 1 275 ? 10.238 3.317 -9.906 1.00 96.06 275 GLY A C 1
ATOM 2096 O O . GLY A 1 275 ? 9.712 2.276 -9.526 1.00 96.06 275 GLY A O 1
ATOM 2097 N N . GLY A 1 276 ? 11.405 3.363 -10.535 1.00 95.75 276 GLY A N 1
ATOM 2098 C CA . GLY A 1 276 ? 12.221 2.195 -10.845 1.00 95.75 276 GLY A CA 1
ATOM 2099 C C . GLY A 1 276 ? 12.814 2.273 -12.243 1.00 95.75 276 GLY A C 1
ATOM 2100 O O . GLY A 1 276 ? 12.952 3.370 -12.789 1.00 95.75 276 GLY A O 1
ATOM 2101 N N . ASP A 1 277 ? 13.148 1.118 -12.810 1.00 95.56 277 ASP A N 1
ATOM 2102 C CA . ASP A 1 277 ? 13.757 1.011 -14.132 1.00 95.56 277 ASP A CA 1
ATOM 2103 C C . ASP A 1 277 ? 12.675 0.921 -15.215 1.00 95.56 277 ASP A C 1
ATOM 2105 O O . ASP A 1 277 ? 11.924 -0.055 -15.318 1.00 95.56 277 ASP A O 1
ATOM 2109 N N . PHE A 1 278 ? 12.573 1.966 -16.031 1.00 96.06 278 PHE A N 1
ATOM 2110 C CA . PHE A 1 278 ? 11.603 2.018 -17.120 1.00 96.06 278 PHE A CA 1
ATOM 2111 C C . PHE A 1 278 ? 12.159 1.428 -18.413 1.00 96.06 278 PHE A C 1
ATOM 2113 O O . PHE A 1 278 ? 11.395 1.252 -19.365 1.00 96.06 278 PHE A O 1
ATOM 2120 N N . ASN A 1 279 ? 13.473 1.190 -18.491 1.00 95.00 279 ASN A N 1
ATOM 2121 C CA . ASN A 1 279 ? 14.183 0.866 -19.724 1.00 95.00 279 ASN A CA 1
ATOM 2122 C C . ASN A 1 279 ? 13.862 1.827 -20.890 1.00 95.00 279 ASN A C 1
ATOM 2124 O O . ASN A 1 279 ? 13.988 1.485 -22.068 1.00 95.00 279 ASN A O 1
ATOM 2128 N N . ALA A 1 280 ? 13.414 3.043 -20.575 1.00 94.94 280 ALA A N 1
ATOM 2129 C CA . ALA A 1 280 ? 12.904 4.007 -21.533 1.00 94.94 280 ALA A CA 1
ATOM 2130 C C . ALA A 1 280 ? 13.535 5.379 -21.310 1.00 94.94 280 ALA A C 1
ATOM 2132 O O . ALA A 1 280 ? 13.810 5.800 -20.184 1.00 94.94 280 ALA A O 1
ATOM 2133 N N . MET A 1 281 ? 13.782 6.069 -22.420 1.00 94.62 281 MET A N 1
ATOM 2134 C CA . MET A 1 281 ? 14.278 7.439 -22.427 1.00 94.62 281 MET A CA 1
ATOM 2135 C C . MET A 1 281 ? 13.111 8.407 -22.600 1.00 94.62 281 MET A C 1
ATOM 2137 O O . MET A 1 281 ? 12.126 8.098 -23.263 1.00 94.62 281 MET A O 1
ATOM 2141 N N . LEU A 1 282 ? 13.246 9.621 -22.069 1.00 93.44 282 LEU A N 1
ATOM 2142 C CA . LEU A 1 282 ? 12.125 10.560 -21.957 1.00 93.44 282 LEU A CA 1
ATOM 2143 C C . LEU A 1 282 ? 11.410 10.884 -23.279 1.00 93.44 282 LEU A C 1
ATOM 2145 O O . LEU A 1 282 ? 10.197 11.081 -23.295 1.00 93.44 282 LEU A O 1
ATOM 2149 N N . SER A 1 283 ? 12.158 11.016 -24.379 1.00 92.25 283 SER A N 1
ATOM 2150 C CA . SER A 1 283 ? 11.601 11.396 -25.679 1.00 92.25 283 SER A CA 1
ATOM 2151 C C . SER A 1 283 ? 12.478 10.938 -26.849 1.00 92.25 283 SER A C 1
ATOM 2153 O O . SER A 1 283 ? 13.680 10.716 -26.663 1.00 92.25 283 SER A O 1
ATOM 2155 N N . PRO A 1 284 ? 11.928 10.860 -28.078 1.00 92.94 284 PRO A N 1
ATOM 2156 C CA . PRO A 1 284 ? 12.702 10.501 -29.268 1.00 92.94 284 PRO A CA 1
ATOM 2157 C C . PRO A 1 284 ? 13.925 11.396 -29.500 1.00 92.94 284 PRO A C 1
ATOM 2159 O O . PRO A 1 284 ? 14.969 10.918 -29.940 1.00 92.94 284 PRO A O 1
ATOM 2162 N N . ALA A 1 285 ? 13.824 12.684 -29.155 1.00 90.50 285 ALA A N 1
ATOM 2163 C CA . ALA A 1 285 ? 14.927 13.637 -29.268 1.00 90.50 285 ALA A CA 1
ATOM 2164 C C . ALA A 1 285 ? 16.087 13.310 -28.308 1.00 90.50 285 ALA A C 1
ATOM 2166 O O . ALA A 1 285 ? 17.248 13.483 -28.671 1.00 90.50 285 ALA A O 1
ATOM 2167 N N . VAL A 1 286 ? 15.781 12.795 -27.111 1.00 90.69 286 VAL A N 1
ATOM 2168 C CA . VAL A 1 286 ? 16.782 12.305 -26.147 1.00 90.69 286 VAL A CA 1
ATOM 2169 C C . VAL A 1 286 ? 17.345 10.959 -26.580 1.00 90.69 286 VAL A C 1
ATOM 2171 O O . VAL A 1 286 ? 18.550 10.732 -26.474 1.00 90.69 286 VAL A O 1
ATOM 2174 N N . ALA A 1 287 ? 16.476 10.081 -27.082 1.00 92.75 287 ALA A N 1
ATOM 2175 C CA . ALA A 1 287 ? 16.824 8.711 -27.415 1.00 92.75 287 ALA A CA 1
ATOM 2176 C C . ALA A 1 287 ? 17.741 8.610 -28.634 1.00 92.75 287 ALA A C 1
ATOM 2178 O O . ALA A 1 287 ? 18.746 7.904 -28.598 1.00 92.75 287 ALA A O 1
ATOM 2179 N N . ARG A 1 288 ? 17.449 9.368 -29.695 1.00 94.31 288 ARG A N 1
ATOM 2180 C CA . ARG A 1 288 ? 18.187 9.329 -30.964 1.00 94.31 288 ARG A CA 1
ATOM 2181 C C . ARG A 1 288 ? 19.716 9.430 -30.821 1.00 94.31 288 ARG A C 1
ATOM 2183 O O . ARG A 1 288 ? 20.394 8.548 -31.343 1.00 94.31 288 ARG A O 1
ATOM 2190 N N . PRO A 1 289 ? 20.298 10.440 -30.141 1.00 92.06 289 PRO A N 1
ATOM 2191 C CA . PRO A 1 289 ? 21.753 10.530 -30.005 1.00 92.06 289 PRO A CA 1
ATOM 2192 C C . PRO A 1 289 ? 22.347 9.408 -29.143 1.00 92.06 289 PRO A C 1
ATOM 2194 O O . PRO A 1 289 ? 23.480 9.001 -29.382 1.00 92.06 289 PRO A O 1
ATOM 2197 N N . LYS A 1 290 ? 21.602 8.885 -28.160 1.00 90.50 290 LYS A N 1
ATOM 2198 C CA . LYS A 1 290 ? 22.059 7.793 -27.283 1.00 90.50 290 LYS A CA 1
ATOM 2199 C C . LYS A 1 290 ? 22.003 6.430 -27.971 1.00 90.50 290 LYS A C 1
ATOM 2201 O O . LYS A 1 290 ? 22.844 5.580 -27.713 1.00 90.50 290 LYS A O 1
ATOM 2206 N N . LEU A 1 291 ? 21.053 6.252 -28.885 1.00 91.81 291 LEU A N 1
ATOM 2207 C CA . LEU A 1 291 ? 20.874 5.037 -29.675 1.00 91.81 291 LEU A CA 1
ATOM 2208 C C . LEU A 1 291 ? 21.697 5.031 -30.968 1.00 91.81 291 LEU A C 1
ATOM 2210 O O . LEU A 1 291 ? 21.664 4.040 -31.686 1.00 91.81 291 LEU A O 1
ATOM 2214 N N . ALA A 1 292 ? 22.462 6.086 -31.269 1.00 92.56 292 ALA A N 1
ATOM 2215 C CA . ALA A 1 292 ? 23.211 6.222 -32.522 1.00 92.56 292 ALA A CA 1
ATOM 2216 C C . ALA A 1 292 ? 24.192 5.067 -32.801 1.00 92.56 292 ALA A C 1
ATOM 2218 O O . ALA A 1 292 ? 24.532 4.819 -33.953 1.00 92.56 292 ALA A O 1
ATOM 2219 N N . THR A 1 293 ? 24.635 4.353 -31.765 1.00 89.56 293 THR A N 1
ATOM 2220 C CA . THR A 1 293 ? 25.505 3.172 -31.874 1.00 89.56 293 THR A CA 1
ATOM 2221 C C . THR A 1 293 ? 24.765 1.849 -31.657 1.00 89.56 293 THR A C 1
ATOM 2223 O O . THR A 1 293 ? 25.371 0.784 -31.769 1.00 89.56 293 THR A O 1
ATOM 2226 N N . HIS A 1 294 ? 23.464 1.885 -31.357 1.00 89.62 294 HIS A N 1
ATOM 2227 C CA . HIS A 1 294 ? 22.666 0.698 -31.079 1.00 89.62 294 HIS A CA 1
ATOM 2228 C C . HIS A 1 294 ? 22.426 -0.104 -32.372 1.00 89.62 294 HIS A C 1
ATOM 2230 O O . HIS A 1 294 ? 21.904 0.460 -33.340 1.00 89.62 294 HIS A O 1
ATOM 2236 N N . PRO A 1 295 ? 22.731 -1.416 -32.423 1.00 90.44 295 PRO A N 1
ATOM 2237 C CA . PRO A 1 295 ? 22.654 -2.201 -33.658 1.00 90.44 295 PRO A CA 1
ATOM 2238 C C . PRO A 1 295 ? 21.276 -2.192 -34.324 1.00 90.44 295 PRO A C 1
ATOM 2240 O O . PRO A 1 295 ? 21.191 -2.139 -35.549 1.00 90.44 295 PRO A O 1
ATOM 2243 N N . VAL A 1 296 ? 20.193 -2.241 -33.541 1.00 91.44 296 VAL A N 1
ATOM 2244 C CA . VAL A 1 296 ? 18.824 -2.147 -34.081 1.00 91.44 296 VAL A CA 1
ATOM 2245 C C . VAL A 1 296 ? 18.562 -0.773 -34.668 1.00 91.44 296 VAL A C 1
ATOM 2247 O O . VAL A 1 296 ? 18.048 -0.687 -35.776 1.00 91.44 296 VAL A O 1
ATOM 2250 N N . PHE A 1 297 ? 18.949 0.290 -33.961 1.00 94.06 297 PHE A N 1
ATOM 2251 C CA . PHE A 1 297 ? 18.696 1.648 -34.420 1.00 94.06 297 PHE A CA 1
ATOM 2252 C C . PHE A 1 297 ? 19.450 1.928 -35.718 1.00 94.06 297 PHE A C 1
ATOM 2254 O O . PHE A 1 297 ? 18.865 2.414 -36.674 1.00 94.06 297 PHE A O 1
ATOM 2261 N N . LEU A 1 298 ? 20.714 1.506 -35.814 1.00 95.56 298 LEU A N 1
ATOM 2262 C CA . LEU A 1 298 ? 21.497 1.600 -37.048 1.00 95.56 298 LEU A CA 1
ATOM 2263 C C . LEU A 1 298 ? 20.819 0.921 -38.250 1.00 95.56 298 LEU A C 1
ATOM 2265 O O . LEU A 1 298 ? 20.979 1.388 -39.374 1.00 95.56 298 LEU A O 1
ATOM 2269 N N . ARG A 1 299 ? 20.052 -0.158 -38.027 1.00 95.19 299 ARG A N 1
ATOM 2270 C CA . ARG A 1 299 ? 19.272 -0.830 -39.083 1.00 95.19 299 ARG A CA 1
ATOM 2271 C C . ARG A 1 299 ? 17.972 -0.106 -39.431 1.00 95.19 299 ARG A C 1
ATOM 2273 O O . ARG A 1 299 ? 17.460 -0.318 -40.525 1.00 95.19 299 ARG A O 1
ATOM 2280 N N . THR A 1 300 ? 17.426 0.698 -38.520 1.00 95.06 300 THR A N 1
ATOM 2281 C CA . THR A 1 300 ? 16.156 1.404 -38.728 1.00 95.06 300 THR A CA 1
ATOM 2282 C C . THR A 1 300 ? 16.335 2.852 -39.176 1.00 95.06 300 THR A C 1
ATOM 2284 O O . THR A 1 300 ? 15.414 3.387 -39.788 1.00 95.06 300 THR A O 1
ATOM 2287 N N . VAL A 1 301 ? 17.490 3.485 -38.940 1.00 96.44 301 VAL A N 1
ATOM 2288 C CA . VAL A 1 301 ? 17.781 4.875 -39.340 1.00 96.44 301 VAL A CA 1
ATOM 2289 C C . VAL A 1 301 ? 17.492 5.105 -40.827 1.00 96.44 301 VAL A C 1
ATOM 2291 O O . VAL A 1 301 ? 17.953 4.365 -41.692 1.00 96.44 301 VAL A O 1
ATOM 2294 N N . GLY A 1 302 ? 16.727 6.158 -41.125 1.00 95.38 302 GLY A N 1
ATOM 2295 C CA . GLY A 1 302 ? 16.314 6.524 -42.481 1.00 95.38 302 GLY A CA 1
ATOM 2296 C C . GLY A 1 302 ? 15.152 5.698 -43.044 1.00 95.38 302 GLY A C 1
ATOM 2297 O O . GLY A 1 302 ? 14.740 5.932 -44.179 1.00 95.38 302 GLY A O 1
ATOM 2298 N N . THR A 1 303 ? 14.598 4.758 -42.274 1.00 96.88 303 THR A N 1
ATOM 2299 C CA . THR A 1 303 ? 13.433 3.944 -42.659 1.00 96.88 303 THR A CA 1
ATOM 2300 C C . THR A 1 303 ? 12.185 4.354 -41.857 1.00 96.88 303 THR A C 1
ATOM 2302 O O . THR A 1 303 ? 12.314 4.985 -40.804 1.00 96.88 303 THR A O 1
ATOM 2305 N N . PRO A 1 304 ? 10.962 3.965 -42.276 1.00 95.12 304 PRO A N 1
ATOM 2306 C CA . PRO A 1 304 ? 9.749 4.168 -41.470 1.00 95.12 304 PRO A CA 1
ATOM 2307 C C . PRO A 1 304 ? 9.815 3.533 -40.069 1.00 95.12 304 PRO A C 1
ATOM 2309 O O . PRO A 1 304 ? 9.105 3.957 -39.155 1.00 95.12 304 PRO A O 1
ATOM 2312 N N . ASP A 1 305 ? 10.681 2.535 -39.889 1.00 95.69 305 ASP A N 1
ATOM 2313 C CA . ASP A 1 305 ? 10.890 1.846 -38.621 1.00 95.69 305 ASP A CA 1
ATOM 2314 C C . ASP A 1 305 ? 11.754 2.648 -37.631 1.00 95.69 305 ASP A C 1
ATOM 2316 O O . ASP A 1 305 ? 11.725 2.344 -36.438 1.00 95.69 305 ASP A O 1
ATOM 2320 N N . GLU A 1 306 ? 12.461 3.704 -38.067 1.00 95.56 306 GLU A N 1
ATOM 2321 C CA . GLU A 1 306 ? 13.239 4.579 -37.171 1.00 95.56 306 GLU A CA 1
ATOM 2322 C C . GLU A 1 306 ? 12.340 5.164 -36.078 1.00 95.56 306 GLU A C 1
ATOM 2324 O O . GLU A 1 306 ? 12.608 5.027 -34.884 1.00 95.56 306 GLU A O 1
ATOM 2329 N N . LEU A 1 307 ? 11.228 5.779 -36.492 1.00 94.62 307 LEU A N 1
ATOM 2330 C CA . LEU A 1 307 ? 10.288 6.415 -35.576 1.00 94.62 307 LEU A CA 1
ATOM 2331 C C . LEU A 1 307 ? 9.583 5.383 -34.691 1.00 94.62 307 LEU A C 1
ATOM 2333 O O . LEU A 1 307 ? 9.329 5.653 -33.521 1.00 94.62 307 LEU A O 1
ATOM 2337 N N . ARG A 1 308 ? 9.298 4.186 -35.218 1.00 94.69 308 ARG A N 1
ATOM 2338 C CA . ARG A 1 308 ? 8.684 3.104 -34.435 1.00 94.69 308 ARG A CA 1
ATOM 2339 C C . ARG A 1 308 ? 9.620 2.608 -33.335 1.00 94.69 308 ARG A C 1
ATOM 2341 O O . ARG A 1 308 ? 9.160 2.428 -32.211 1.00 94.69 308 ARG A O 1
ATOM 2348 N N . PHE A 1 309 ? 10.911 2.442 -33.628 1.00 94.94 309 PHE A N 1
ATOM 2349 C CA . PHE A 1 309 ? 11.900 2.063 -32.619 1.00 94.94 309 PHE A CA 1
ATOM 2350 C C . PHE A 1 309 ? 12.118 3.174 -31.587 1.00 94.94 309 PHE A C 1
ATOM 2352 O O . PHE A 1 309 ? 12.184 2.894 -30.394 1.00 94.94 309 PHE A O 1
ATOM 2359 N N . LEU A 1 310 ? 12.163 4.441 -32.014 1.00 94.56 310 LEU A N 1
ATOM 2360 C CA . LEU A 1 310 ? 12.245 5.570 -31.081 1.00 94.56 310 LEU A CA 1
ATOM 2361 C C . LEU A 1 310 ? 11.018 5.636 -30.165 1.00 94.56 310 LEU A C 1
ATOM 2363 O O . LEU A 1 310 ? 11.182 5.791 -28.961 1.00 94.56 310 LEU A O 1
ATOM 2367 N N . ASN A 1 311 ? 9.812 5.452 -30.708 1.00 93.38 311 ASN A N 1
ATOM 2368 C CA . ASN A 1 311 ? 8.580 5.415 -29.918 1.00 93.38 311 ASN A CA 1
ATOM 2369 C C . ASN A 1 311 ? 8.573 4.252 -28.921 1.00 93.38 311 ASN A C 1
ATOM 2371 O O . ASN A 1 311 ? 8.160 4.442 -27.780 1.00 93.38 311 ASN A O 1
ATOM 2375 N N . TYR A 1 312 ? 9.068 3.079 -29.327 1.00 93.94 312 TYR A N 1
ATOM 2376 C CA . TYR A 1 312 ? 9.275 1.944 -28.429 1.00 93.94 312 TYR A CA 1
ATOM 2377 C C . TYR A 1 312 ? 10.222 2.312 -27.279 1.00 93.94 312 TYR A C 1
ATOM 2379 O O . TYR A 1 312 ? 9.844 2.207 -26.109 1.00 93.94 312 TYR A O 1
ATOM 2387 N N . ALA A 1 313 ? 11.401 2.847 -27.613 1.00 93.56 313 ALA A N 1
ATOM 2388 C CA . ALA A 1 313 ? 12.440 3.240 -26.664 1.00 93.56 313 ALA A CA 1
ATOM 2389 C C . ALA A 1 313 ? 12.019 4.370 -25.707 1.00 93.56 313 ALA A C 1
ATOM 2391 O O . ALA A 1 313 ? 12.698 4.609 -24.709 1.00 93.56 313 ALA A O 1
ATOM 2392 N N . THR A 1 314 ? 10.918 5.070 -25.994 1.00 94.19 314 THR A N 1
ATOM 2393 C CA . THR A 1 314 ? 10.415 6.198 -25.192 1.00 94.19 314 THR A CA 1
ATOM 2394 C C . THR A 1 314 ? 8.995 5.978 -24.667 1.00 94.19 314 THR A C 1
ATOM 2396 O O . THR A 1 314 ? 8.359 6.910 -24.169 1.00 94.19 314 THR A O 1
ATOM 2399 N N . SER A 1 315 ? 8.453 4.769 -24.827 1.00 93.75 315 SER A N 1
ATOM 2400 C CA . SER A 1 315 ? 7.088 4.433 -24.413 1.00 93.75 315 SER A CA 1
ATOM 2401 C C . SER A 1 315 ? 6.928 4.483 -22.883 1.00 93.75 315 SER A C 1
ATOM 2403 O O . SER A 1 315 ? 7.894 4.365 -22.135 1.00 93.75 315 SER A O 1
ATOM 2405 N N . GLY A 1 316 ? 5.705 4.722 -22.399 1.00 94.06 316 GLY A N 1
ATOM 2406 C CA . GLY A 1 316 ? 5.389 4.920 -20.976 1.00 94.06 316 GLY A CA 1
ATOM 2407 C C . GLY A 1 316 ? 5.400 6.383 -20.510 1.00 94.06 316 GLY A C 1
ATOM 2408 O O . GLY A 1 316 ? 4.473 6.809 -19.825 1.00 94.06 316 GLY A O 1
ATOM 2409 N N . HIS A 1 317 ? 6.378 7.193 -20.928 1.00 94.56 317 HIS A N 1
ATOM 2410 C CA . HIS A 1 317 ? 6.515 8.576 -20.437 1.00 94.56 317 HIS A CA 1
ATOM 2411 C C . HIS A 1 317 ? 5.377 9.503 -20.876 1.00 94.56 317 HIS A C 1
ATOM 2413 O O . HIS A 1 317 ? 4.845 10.260 -20.063 1.00 94.56 317 HIS A O 1
ATOM 2419 N N . ALA A 1 318 ? 4.987 9.438 -22.154 1.00 90.44 318 ALA A N 1
ATOM 2420 C CA . ALA A 1 318 ? 3.864 10.221 -22.669 1.00 90.44 318 ALA A CA 1
ATOM 2421 C C . ALA A 1 318 ? 2.559 9.841 -21.958 1.00 90.44 318 ALA A C 1
ATOM 2423 O O . ALA A 1 318 ? 1.836 10.724 -21.516 1.00 90.44 318 ALA A O 1
ATOM 2424 N N . PHE A 1 319 ? 2.332 8.538 -21.749 1.00 93.50 319 PHE A N 1
ATOM 2425 C CA . PHE A 1 319 ? 1.171 8.042 -21.016 1.00 93.50 319 PHE A CA 1
ATOM 2426 C C . PHE A 1 319 ? 1.098 8.645 -19.607 1.00 93.50 319 PHE A C 1
ATOM 2428 O O . PHE A 1 319 ? 0.058 9.168 -19.228 1.00 93.50 319 PHE A O 1
ATOM 2435 N N . LEU A 1 320 ? 2.200 8.636 -18.851 1.00 93.94 320 LEU A N 1
ATOM 2436 C CA . LEU A 1 320 ? 2.243 9.231 -17.511 1.00 93.94 320 LEU A CA 1
ATOM 2437 C C . LEU A 1 320 ? 1.935 10.728 -17.521 1.00 93.94 320 LEU A C 1
ATOM 2439 O O . LEU A 1 320 ? 1.106 11.188 -16.738 1.00 93.94 320 LEU A O 1
ATOM 2443 N N . ARG A 1 321 ? 2.553 11.482 -18.433 1.00 91.12 321 ARG A N 1
ATOM 2444 C CA . ARG A 1 321 ? 2.305 12.922 -18.564 1.00 91.12 321 ARG A CA 1
ATOM 2445 C C . ARG A 1 321 ? 0.843 13.220 -18.886 1.00 91.12 321 ARG A C 1
ATOM 2447 O O . ARG A 1 321 ? 0.252 14.094 -18.262 1.00 91.12 321 ARG A O 1
ATOM 2454 N N . ASP A 1 322 ? 0.254 12.470 -19.811 1.00 90.50 322 ASP A N 1
ATOM 2455 C CA . ASP A 1 322 ? -1.143 12.648 -20.217 1.00 90.50 322 ASP A CA 1
ATOM 2456 C C . ASP A 1 322 ? -2.123 12.306 -19.071 1.00 90.50 322 ASP A C 1
ATOM 2458 O O . ASP A 1 322 ? -3.275 12.734 -19.091 1.00 90.50 322 ASP A O 1
ATOM 2462 N N . HIS A 1 323 ? -1.651 11.598 -18.036 1.00 91.19 323 HIS A N 1
ATOM 2463 C CA . HIS A 1 323 ? -2.377 11.305 -16.795 1.00 91.19 323 HIS A CA 1
ATOM 2464 C C . HIS A 1 323 ? -1.949 12.195 -15.613 1.00 91.19 323 HIS A C 1
ATOM 2466 O O . HIS A 1 323 ? -2.223 11.864 -14.458 1.00 91.19 323 HIS A O 1
ATOM 2472 N N . GLY A 1 324 ? -1.289 13.327 -15.882 1.00 90.31 324 GLY A N 1
ATOM 2473 C CA . GLY A 1 324 ? -0.932 14.324 -14.870 1.00 90.31 324 GLY A CA 1
ATOM 2474 C C . GLY A 1 324 ? 0.230 13.913 -13.968 1.00 90.31 324 GLY A C 1
ATOM 2475 O O . GLY A 1 324 ? 0.279 14.333 -12.814 1.00 90.31 324 GLY A O 1
ATOM 2476 N N . PHE A 1 325 ? 1.139 13.059 -14.449 1.00 91.31 325 PHE A N 1
ATOM 2477 C CA . PHE A 1 325 ? 2.380 12.732 -13.749 1.00 91.31 325 PHE A CA 1
ATOM 2478 C C . PHE A 1 325 ? 3.557 13.502 -14.330 1.00 91.31 325 PHE A C 1
ATOM 2480 O O . PHE A 1 325 ? 3.742 13.597 -15.545 1.00 91.31 325 PHE A O 1
ATOM 2487 N N . ARG A 1 326 ? 4.432 13.957 -13.438 1.00 89.12 326 ARG A N 1
ATOM 2488 C CA . ARG A 1 326 ? 5.679 14.635 -13.780 1.00 89.12 326 ARG A CA 1
ATOM 2489 C C . ARG A 1 326 ? 6.884 13.887 -13.213 1.00 89.12 326 ARG A C 1
ATOM 2491 O O . ARG A 1 326 ? 6.792 13.316 -12.122 1.00 89.12 326 ARG A O 1
ATOM 2498 N N . PRO A 1 327 ? 8.008 13.849 -13.948 1.00 91.19 327 PRO A N 1
ATOM 2499 C CA . PRO A 1 327 ? 9.222 13.230 -13.451 1.00 91.19 327 PRO A CA 1
ATOM 2500 C C . PRO A 1 327 ? 9.899 14.133 -12.411 1.00 91.19 327 PRO A C 1
ATOM 2502 O O . PRO A 1 327 ? 9.851 15.361 -12.496 1.00 91.19 327 PRO A O 1
ATOM 2505 N N . ALA A 1 328 ? 10.594 13.526 -11.451 1.00 88.38 328 ALA A N 1
ATOM 2506 C CA . ALA A 1 328 ? 11.367 14.238 -10.433 1.00 88.38 328 ALA A CA 1
ATOM 2507 C C . ALA A 1 328 ? 12.610 14.943 -10.975 1.00 88.38 328 ALA A C 1
ATOM 2509 O O . ALA A 1 328 ? 13.150 15.831 -10.316 1.00 88.38 328 ALA A O 1
ATOM 2510 N N . TYR A 1 329 ? 13.069 14.549 -12.157 1.00 89.00 329 TYR A N 1
ATOM 2511 C CA . TYR A 1 329 ? 14.235 15.111 -12.817 1.00 89.00 329 TYR A CA 1
ATOM 2512 C C . TYR A 1 329 ? 14.133 14.967 -14.329 1.00 89.00 329 TYR A C 1
ATOM 2514 O O . TYR A 1 329 ? 13.366 14.156 -14.839 1.00 89.00 329 TYR A O 1
ATOM 2522 N N . LEU A 1 330 ? 14.921 15.764 -15.043 1.00 89.75 330 LEU A N 1
ATOM 2523 C CA . LEU A 1 330 ? 15.041 15.734 -16.495 1.00 89.75 330 LEU A CA 1
ATOM 2524 C C . LEU A 1 330 ? 16.474 15.383 -16.915 1.00 89.75 330 LEU A C 1
ATOM 2526 O O . LEU A 1 330 ? 17.418 15.694 -16.188 1.00 89.75 330 LEU A O 1
ATOM 2530 N N . PRO A 1 331 ? 16.685 14.803 -18.105 1.00 89.00 331 PRO A N 1
ATOM 2531 C CA . PRO A 1 331 ? 18.023 14.614 -18.637 1.00 89.00 331 PRO A CA 1
ATOM 2532 C C . PRO A 1 331 ? 18.709 15.971 -18.874 1.00 89.00 331 PRO A C 1
ATOM 2534 O O . PRO A 1 331 ? 18.076 16.944 -19.300 1.00 89.00 331 PRO A O 1
ATOM 2537 N N . GLY A 1 332 ? 20.015 16.053 -18.607 1.00 83.25 332 GLY A N 1
ATOM 2538 C CA . GLY A 1 332 ? 20.788 17.302 -18.686 1.00 83.25 332 GLY A CA 1
ATOM 2539 C C . GLY A 1 332 ? 20.699 18.031 -20.033 1.00 83.25 332 GLY A C 1
ATOM 2540 O O . GLY A 1 332 ? 20.725 19.256 -20.074 1.00 83.25 332 GLY A O 1
ATOM 2541 N N . ASN A 1 333 ? 20.507 17.288 -21.120 1.00 74.44 333 ASN A N 1
ATOM 2542 C CA . ASN A 1 333 ? 20.468 17.770 -22.499 1.00 74.44 333 ASN A CA 1
ATOM 2543 C C . ASN A 1 333 ? 19.064 18.142 -23.025 1.00 74.44 333 ASN A C 1
ATOM 2545 O O . ASN A 1 333 ? 18.928 18.413 -24.216 1.00 74.44 333 ASN A O 1
ATOM 2549 N N . VAL A 1 334 ? 18.021 18.140 -22.187 1.00 77.50 334 VAL A N 1
ATOM 2550 C CA . VAL A 1 334 ? 16.639 18.421 -22.628 1.00 77.50 334 VAL A CA 1
ATOM 2551 C C . VAL A 1 334 ? 16.242 19.868 -22.382 1.00 77.50 334 VAL A C 1
ATOM 2553 O O . VAL A 1 334 ? 16.285 20.334 -21.248 1.00 77.50 334 VAL A O 1
ATOM 2556 N N . ASP A 1 335 ? 15.768 20.581 -23.398 1.00 69.88 335 ASP A N 1
ATOM 2557 C CA . ASP A 1 335 ? 15.118 21.870 -23.160 1.00 69.88 335 ASP A CA 1
ATOM 2558 C C . ASP A 1 335 ? 13.771 21.652 -22.447 1.00 69.88 335 ASP A C 1
ATOM 2560 O O . ASP A 1 335 ? 12.884 20.984 -22.979 1.00 69.88 335 ASP A O 1
ATOM 2564 N N . ALA A 1 336 ? 13.609 22.201 -21.240 1.00 67.44 336 ALA A N 1
ATOM 2565 C CA . ALA A 1 336 ? 12.381 22.053 -20.458 1.00 67.44 336 ALA A CA 1
ATOM 2566 C C . ALA A 1 336 ? 11.169 22.662 -21.187 1.00 67.44 336 ALA A C 1
ATOM 2568 O O . ALA A 1 336 ? 10.059 22.143 -21.066 1.00 67.44 336 ALA A O 1
ATOM 2569 N N . ALA A 1 337 ? 11.390 23.690 -22.018 1.00 65.56 337 ALA A N 1
ATOM 2570 C CA . ALA A 1 337 ? 10.344 24.295 -22.840 1.00 65.56 337 ALA A CA 1
ATOM 2571 C C . ALA A 1 337 ? 9.776 23.314 -23.883 1.00 65.56 337 ALA A C 1
ATOM 2573 O O . ALA A 1 337 ? 8.588 23.363 -24.199 1.00 65.56 337 ALA A O 1
ATOM 2574 N N . SER A 1 338 ? 10.589 22.366 -24.366 1.00 63.94 338 SER A N 1
ATOM 2575 C CA . SER A 1 338 ? 10.166 21.354 -25.347 1.00 63.94 338 SER A CA 1
ATOM 2576 C C . SER A 1 338 ? 9.241 20.271 -24.773 1.00 63.94 338 SER A C 1
ATOM 2578 O O . SER A 1 338 ? 8.646 19.507 -25.531 1.00 63.94 338 SER A O 1
ATOM 2580 N N . LEU A 1 339 ? 9.096 20.207 -23.443 1.00 64.44 339 LEU A N 1
ATOM 2581 C CA . LEU A 1 339 ? 8.250 19.232 -22.746 1.00 64.44 339 LEU A CA 1
ATOM 2582 C C . LEU A 1 339 ? 6.855 19.767 -22.385 1.00 64.44 339 LEU A C 1
ATOM 2584 O O . LEU A 1 339 ? 6.044 19.008 -21.859 1.00 64.44 339 LEU A O 1
ATOM 2588 N N . GLY A 1 340 ? 6.549 21.024 -22.723 1.00 57.44 340 GLY A N 1
ATOM 2589 C CA . GLY A 1 340 ? 5.170 21.504 -22.840 1.00 57.44 340 GLY A CA 1
ATOM 2590 C C . GLY A 1 340 ? 4.466 22.012 -21.580 1.00 57.44 340 GLY A C 1
ATOM 2591 O O . GLY A 1 340 ? 3.298 22.345 -21.710 1.00 57.44 340 GLY A O 1
ATOM 2592 N N . ALA A 1 341 ? 5.125 22.096 -20.418 1.00 48.22 341 ALA A N 1
ATOM 2593 C CA . ALA A 1 341 ? 4.764 22.942 -19.262 1.00 48.22 341 ALA A CA 1
ATOM 2594 C C . ALA A 1 341 ? 5.495 22.436 -18.013 1.00 48.22 341 ALA A C 1
ATOM 2596 O O . ALA A 1 341 ? 5.102 21.427 -17.433 1.00 48.22 341 ALA A O 1
ATOM 2597 N N . VAL A 1 342 ? 6.529 23.145 -17.559 1.00 52.53 342 VAL A N 1
ATOM 2598 C CA . VAL A 1 342 ? 6.915 23.089 -16.145 1.00 52.53 342 VAL A CA 1
ATOM 2599 C C . VAL A 1 342 ? 7.326 24.496 -15.722 1.00 52.53 342 VAL A C 1
ATOM 2601 O O . VAL A 1 342 ? 8.412 24.957 -16.055 1.00 52.53 342 VAL A O 1
ATOM 2604 N N . ASP A 1 343 ? 6.447 25.186 -14.996 1.00 51.25 343 ASP A N 1
ATOM 2605 C CA . ASP A 1 343 ? 6.679 26.545 -14.475 1.00 51.25 343 ASP A CA 1
ATOM 2606 C C . ASP A 1 343 ? 7.708 26.586 -13.320 1.00 51.25 343 ASP A C 1
ATOM 2608 O O . ASP A 1 343 ? 8.022 27.649 -12.785 1.00 51.25 343 ASP A O 1
ATOM 2612 N N . ALA A 1 344 ? 8.275 25.434 -12.941 1.00 55.75 344 ALA A N 1
ATOM 2613 C CA . ALA A 1 344 ? 9.303 25.295 -11.913 1.00 55.75 344 ALA A CA 1
ATOM 2614 C C . ALA A 1 344 ? 10.582 24.652 -12.488 1.00 55.75 344 ALA A C 1
ATOM 2616 O O . ALA A 1 344 ? 10.493 23.770 -13.344 1.00 55.75 344 ALA A O 1
ATOM 2617 N N . PRO A 1 345 ? 11.783 25.032 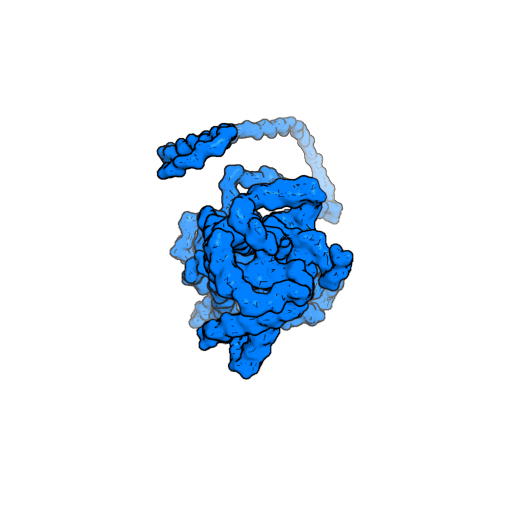-12.011 1.00 66.44 345 PRO A N 1
ATOM 2618 C CA . PRO A 1 345 ? 13.033 24.423 -12.451 1.00 66.44 345 PRO A CA 1
ATOM 2619 C C . PRO A 1 345 ? 13.117 22.967 -11.967 1.00 66.44 345 PRO A C 1
ATOM 2621 O O . PRO A 1 345 ? 13.574 22.693 -10.858 1.00 66.44 345 PRO A O 1
ATOM 2624 N N . THR A 1 346 ? 12.674 22.018 -12.795 1.00 73.06 346 THR A N 1
ATOM 2625 C CA . THR A 1 346 ? 12.900 20.591 -12.545 1.00 73.06 346 THR A CA 1
ATOM 2626 C C . THR A 1 346 ? 14.403 20.310 -12.573 1.00 73.06 346 THR A C 1
ATOM 2628 O O . THR A 1 346 ? 15.080 20.703 -13.531 1.00 73.06 346 THR A O 1
ATOM 2631 N N . PRO A 1 347 ? 14.953 19.625 -11.559 1.00 81.50 347 PRO A N 1
ATOM 2632 C CA . PRO A 1 347 ? 16.363 19.289 -11.537 1.00 81.50 347 PRO A CA 1
ATOM 2633 C C . PRO A 1 347 ? 16.823 18.456 -12.727 1.00 81.50 347 PRO A C 1
ATOM 2635 O O . PRO A 1 347 ? 16.047 17.711 -13.324 1.00 81.50 347 PRO A O 1
ATOM 2638 N N . ARG A 1 348 ? 18.118 18.538 -13.032 1.00 85.88 348 ARG A N 1
ATOM 2639 C CA . ARG A 1 348 ? 18.732 17.817 -14.147 1.00 85.88 348 ARG A CA 1
ATOM 2640 C C . ARG A 1 348 ? 19.635 16.689 -13.665 1.00 85.88 348 ARG A C 1
ATOM 2642 O O . ARG A 1 348 ? 20.348 16.851 -12.681 1.00 85.88 348 ARG A O 1
ATOM 2649 N N . VAL A 1 349 ? 19.620 15.581 -14.398 1.00 87.75 349 VAL A N 1
ATOM 2650 C CA . VAL A 1 349 ? 20.477 14.408 -14.197 1.00 87.75 349 VAL A CA 1
ATOM 2651 C C . VAL A 1 349 ? 21.154 14.055 -15.517 1.00 87.75 349 VAL A C 1
ATOM 2653 O O . VAL A 1 349 ? 20.512 14.043 -16.565 1.00 87.75 349 VAL A O 1
ATOM 2656 N N . GLU A 1 350 ? 22.455 13.775 -15.494 1.00 87.62 350 GLU A N 1
ATOM 2657 C CA . GLU A 1 350 ? 23.188 13.408 -16.713 1.00 87.62 350 GLU A CA 1
ATOM 2658 C C . GLU A 1 350 ? 22.950 11.954 -17.135 1.00 87.62 350 GLU A C 1
ATOM 2660 O O . GLU A 1 350 ? 22.763 11.676 -18.321 1.00 87.62 350 GLU A O 1
ATOM 2665 N N . LYS A 1 351 ? 22.958 11.030 -16.168 1.00 89.19 351 LYS A N 1
ATOM 2666 C CA . LYS A 1 351 ? 22.807 9.586 -16.376 1.00 89.19 351 LYS A CA 1
ATOM 2667 C C . LYS A 1 351 ? 22.254 8.916 -15.118 1.00 89.19 351 LYS A C 1
ATOM 2669 O O . LYS A 1 351 ? 22.523 9.374 -14.012 1.00 89.19 351 LYS A O 1
ATOM 2674 N N . THR A 1 352 ? 21.541 7.812 -15.300 1.00 90.94 352 THR A N 1
ATOM 2675 C CA . THR A 1 352 ? 21.184 6.866 -14.228 1.00 90.94 352 THR A CA 1
ATOM 2676 C C . THR A 1 352 ? 21.721 5.468 -14.512 1.00 90.94 352 THR A C 1
ATOM 2678 O O . THR A 1 352 ? 21.667 4.607 -13.656 1.00 90.94 352 THR A O 1
ATOM 2681 N N . SER A 1 353 ? 22.359 5.248 -15.661 1.00 88.25 353 SER A N 1
ATOM 2682 C CA . SER A 1 353 ? 23.016 3.988 -16.014 1.00 88.25 353 SER A CA 1
ATOM 2683 C C . SER A 1 353 ? 24.468 4.216 -16.445 1.00 88.25 353 SER A C 1
ATOM 2685 O O . SER A 1 353 ? 24.831 5.299 -16.921 1.00 88.25 353 SER A O 1
ATOM 2687 N N . VAL A 1 354 ? 25.324 3.200 -16.291 1.00 85.12 354 VAL A N 1
ATOM 2688 C CA . VAL A 1 354 ? 26.720 3.210 -16.775 1.00 85.12 354 VAL A CA 1
ATOM 2689 C C . VAL A 1 354 ? 26.814 3.415 -18.287 1.00 85.12 354 VAL A C 1
ATOM 2691 O O . VAL A 1 354 ? 27.823 3.927 -18.768 1.00 85.12 354 VAL A O 1
ATOM 2694 N N . TYR A 1 355 ? 25.742 3.120 -19.031 1.00 83.44 355 TYR A N 1
ATOM 2695 C CA . TYR A 1 355 ? 25.630 3.395 -20.467 1.00 83.44 355 TYR A CA 1
ATOM 2696 C C . TYR A 1 355 ? 25.371 4.881 -20.785 1.00 83.44 355 TYR A C 1
ATOM 2698 O O . TYR A 1 355 ? 25.201 5.259 -21.944 1.00 83.44 355 TYR A O 1
ATOM 2706 N N . GLY A 1 356 ? 25.328 5.750 -19.769 1.00 86.12 356 GLY A N 1
ATOM 2707 C CA . GLY A 1 356 ? 25.227 7.199 -19.938 1.00 86.12 356 GLY A CA 1
ATOM 2708 C C . GLY A 1 356 ? 23.831 7.697 -20.316 1.00 86.12 356 GLY A C 1
ATOM 2709 O O . GLY A 1 356 ? 23.710 8.815 -20.820 1.00 86.12 356 GLY A O 1
ATOM 2710 N N . SER A 1 357 ? 22.795 6.882 -20.109 1.00 88.50 357 SER A N 1
ATOM 2711 C CA . SER A 1 357 ? 21.389 7.236 -20.341 1.00 88.50 357 SER A CA 1
ATOM 2712 C C . SER A 1 357 ? 20.637 7.392 -19.018 1.00 88.50 357 SER A C 1
ATOM 2714 O O . SER A 1 357 ? 21.076 6.878 -17.987 1.00 88.50 357 SER A O 1
ATOM 2716 N N . VAL A 1 358 ? 19.523 8.125 -19.049 1.00 92.81 358 VAL A N 1
ATOM 2717 C CA . VAL A 1 358 ? 18.548 8.211 -17.950 1.00 92.81 358 VAL A CA 1
ATOM 2718 C C . VAL A 1 358 ? 17.409 7.254 -18.290 1.00 92.81 358 VAL A C 1
ATOM 2720 O O . VAL A 1 358 ? 16.664 7.512 -19.238 1.00 92.81 358 VAL A O 1
ATOM 2723 N N . VAL A 1 359 ? 17.347 6.138 -17.570 1.00 93.75 359 VAL A N 1
ATOM 2724 C CA . VAL A 1 359 ? 16.378 5.039 -17.768 1.00 93.75 359 VAL A CA 1
ATOM 2725 C C . VAL A 1 359 ? 15.650 4.661 -16.480 1.00 93.75 359 VAL A C 1
ATOM 2727 O O . VAL A 1 359 ? 14.561 4.095 -16.532 1.00 93.75 359 VAL A O 1
ATOM 2730 N N . ASP A 1 360 ? 16.212 5.053 -15.340 1.00 94.50 360 ASP A N 1
ATOM 2731 C CA . ASP A 1 360 ? 15.574 4.992 -14.037 1.00 94.50 360 ASP A CA 1
ATOM 2732 C C . ASP A 1 360 ? 14.813 6.294 -13.830 1.00 94.50 360 ASP A C 1
ATOM 2734 O O . ASP A 1 360 ? 15.335 7.377 -14.112 1.00 94.50 360 ASP A O 1
ATOM 2738 N N . TRP A 1 361 ? 13.574 6.190 -13.359 1.00 94.50 361 TRP A N 1
ATOM 2739 C CA . TRP A 1 361 ? 12.695 7.342 -13.202 1.00 94.50 361 TRP A CA 1
ATOM 2740 C C . TRP A 1 361 ? 11.965 7.317 -11.869 1.00 94.50 361 TRP A C 1
ATOM 2742 O O . TRP A 1 361 ? 11.671 6.267 -11.303 1.00 94.50 361 TRP A O 1
ATOM 2752 N N . LEU A 1 362 ? 11.641 8.516 -11.389 1.00 93.44 362 LEU A N 1
ATOM 2753 C CA . LEU A 1 362 ? 10.709 8.751 -10.294 1.00 93.44 362 LEU A CA 1
ATOM 2754 C C . LEU A 1 362 ? 9.639 9.714 -10.802 1.00 93.44 362 LEU A C 1
ATOM 2756 O O . LEU A 1 362 ? 9.964 10.805 -11.268 1.00 93.44 362 LEU A O 1
ATOM 2760 N N . TYR A 1 363 ? 8.382 9.312 -10.699 1.00 93.00 363 TYR A N 1
ATOM 2761 C CA . TYR A 1 363 ? 7.203 10.042 -11.131 1.00 93.00 363 TYR A CA 1
ATOM 2762 C C . TYR A 1 363 ? 6.268 10.292 -9.956 1.00 93.00 363 TYR A C 1
ATOM 2764 O O . TYR A 1 363 ? 6.112 9.452 -9.068 1.00 93.00 363 TYR A O 1
ATOM 2772 N N . PHE A 1 364 ? 5.615 11.445 -9.984 1.00 89.62 364 PHE A N 1
ATOM 2773 C CA . PHE A 1 364 ? 4.570 11.806 -9.036 1.00 89.62 364 PHE A CA 1
ATOM 2774 C C . PHE A 1 364 ? 3.467 12.599 -9.740 1.00 89.62 364 PHE A C 1
ATOM 2776 O O . PHE A 1 364 ? 3.749 13.307 -10.710 1.00 89.62 364 PHE A O 1
ATOM 2783 N N . PRO A 1 365 ? 2.216 12.484 -9.276 1.00 88.56 365 PRO A N 1
ATOM 2784 C CA . PRO A 1 365 ? 1.087 13.204 -9.835 1.00 88.56 365 PRO A CA 1
ATOM 2785 C C . PRO A 1 365 ? 1.110 14.684 -9.439 1.00 88.56 365 PRO A C 1
ATOM 2787 O O . PRO A 1 365 ? 1.572 15.060 -8.357 1.00 88.56 365 PRO A O 1
ATOM 2790 N N . ASP A 1 366 ? 0.483 15.519 -10.257 1.00 80.12 366 ASP A N 1
ATOM 2791 C CA . ASP A 1 366 ? 0.251 16.932 -9.954 1.00 80.12 366 ASP A CA 1
ATOM 2792 C C . ASP A 1 366 ? -0.665 17.124 -8.734 1.00 80.12 366 ASP A C 1
ATOM 2794 O O . ASP A 1 366 ? -0.570 18.125 -8.024 1.00 80.12 366 ASP A O 1
ATOM 2798 N N . CYS A 1 367 ? -1.517 16.136 -8.422 1.00 71.88 367 CYS A N 1
ATOM 2799 C CA . CYS A 1 367 ? -2.400 16.183 -7.255 1.00 71.88 367 CYS A CA 1
ATOM 2800 C C . CYS A 1 367 ? -1.663 16.078 -5.912 1.00 71.88 367 CYS A C 1
ATOM 2802 O O . CYS A 1 367 ? -2.214 16.492 -4.896 1.00 71.88 367 CYS A O 1
ATOM 2804 N N . LEU A 1 368 ? -0.412 15.597 -5.894 1.00 68.75 368 LEU A N 1
ATOM 2805 C CA . LEU A 1 368 ? 0.455 15.710 -4.714 1.00 68.75 368 LEU A CA 1
ATOM 2806 C C . LEU A 1 368 ? 0.966 17.150 -4.514 1.00 68.75 368 LEU A C 1
ATOM 2808 O O . LEU A 1 368 ? 1.793 17.386 -3.643 1.00 68.75 368 LEU A O 1
ATOM 2812 N N . GLY A 1 369 ? 0.456 18.126 -5.273 1.00 62.16 369 GLY A N 1
ATOM 2813 C CA . GLY A 1 369 ? 0.678 19.556 -5.101 1.00 62.16 369 GLY A CA 1
ATOM 2814 C C . GLY A 1 369 ? 2.079 19.999 -5.505 1.00 62.16 369 GLY A C 1
ATOM 2815 O O . GLY A 1 369 ? 2.712 19.377 -6.357 1.00 62.16 369 GLY A O 1
ATOM 2816 N N . ASP A 1 370 ? 2.556 21.094 -4.904 1.00 60.91 370 ASP A N 1
ATOM 2817 C CA . ASP A 1 370 ? 3.814 21.773 -5.244 1.00 60.91 370 ASP A CA 1
ATOM 2818 C C . ASP A 1 370 ? 5.043 21.009 -4.713 1.00 60.91 370 ASP A C 1
ATOM 2820 O O . ASP A 1 370 ? 5.849 21.489 -3.912 1.00 60.91 370 ASP A O 1
ATOM 2824 N N . VAL A 1 371 ? 5.151 19.749 -5.136 1.00 60.06 371 VAL A N 1
ATOM 2825 C CA . VAL A 1 371 ? 6.315 18.903 -4.932 1.00 60.06 371 VAL A CA 1
ATOM 2826 C C . VAL A 1 371 ? 7.483 19.572 -5.634 1.00 60.06 371 VAL A C 1
ATOM 2828 O O . VAL A 1 371 ? 7.572 19.573 -6.860 1.00 60.06 371 VAL A O 1
ATOM 2831 N N . GLN A 1 372 ? 8.357 20.182 -4.840 1.00 60.16 372 GLN A N 1
ATOM 2832 C CA . GLN A 1 372 ? 9.631 20.704 -5.309 1.00 60.16 372 GLN A CA 1
ATOM 2833 C C . GLN A 1 372 ? 10.678 19.605 -5.153 1.00 60.16 372 GLN A C 1
ATOM 2835 O O . GLN A 1 372 ? 11.190 19.422 -4.040 1.00 60.16 372 GLN A O 1
ATOM 2840 N N . PRO A 1 373 ? 10.984 18.842 -6.219 1.00 59.62 373 PRO A N 1
ATOM 2841 C CA . PRO A 1 373 ? 12.134 17.963 -6.193 1.00 59.62 373 PRO A CA 1
ATOM 2842 C C . PRO A 1 373 ? 13.381 18.819 -5.956 1.00 59.62 373 PRO A C 1
ATOM 2844 O O . PRO A 1 373 ? 13.691 19.719 -6.738 1.00 59.62 373 PRO A O 1
ATOM 2847 N N . ARG A 1 374 ? 14.106 18.568 -4.859 1.00 65.94 374 ARG A N 1
ATOM 2848 C CA . ARG A 1 374 ? 15.498 19.044 -4.775 1.00 65.94 374 ARG A CA 1
ATOM 2849 C C . ARG A 1 374 ? 16.331 18.300 -5.811 1.00 65.94 374 ARG A C 1
ATOM 2851 O O . ARG A 1 374 ? 15.942 17.215 -6.239 1.00 65.94 374 ARG A O 1
ATOM 2858 N N . ALA A 1 375 ? 17.484 18.871 -6.165 1.00 66.00 375 ALA A N 1
ATOM 2859 C CA . ALA A 1 375 ? 18.444 18.218 -7.044 1.00 66.00 375 ALA A CA 1
ATOM 2860 C C . ALA A 1 375 ? 18.654 16.759 -6.609 1.00 66.00 375 ALA A C 1
ATOM 2862 O O . ALA A 1 375 ? 19.092 16.537 -5.474 1.00 66.00 375 ALA A O 1
ATOM 2863 N N . PRO A 1 376 ? 18.259 15.776 -7.438 1.00 75.50 376 PRO A N 1
ATOM 2864 C CA . PRO A 1 376 ? 18.432 14.386 -7.087 1.00 75.50 376 PRO A CA 1
ATOM 2865 C C . PRO A 1 376 ? 19.924 14.101 -6.996 1.00 75.50 376 PRO A C 1
ATOM 2867 O O . PRO A 1 376 ? 20.734 14.651 -7.745 1.00 75.50 376 PRO A O 1
ATOM 2870 N N . VAL A 1 377 ? 20.280 13.228 -6.068 1.00 79.38 377 VAL A N 1
ATOM 2871 C CA . VAL A 1 377 ? 21.650 12.757 -5.933 1.00 79.38 377 VAL A CA 1
ATOM 2872 C C . VAL A 1 377 ? 21.732 11.414 -6.638 1.00 79.38 377 VAL A C 1
ATOM 2874 O O . VAL A 1 377 ? 21.074 10.457 -6.224 1.00 79.38 377 VAL A O 1
ATOM 2877 N N . VAL A 1 378 ? 22.523 11.360 -7.706 1.00 80.62 378 VAL A N 1
ATOM 2878 C CA . VAL A 1 378 ? 22.885 10.109 -8.378 1.00 80.62 378 VAL A CA 1
ATOM 2879 C C . VAL A 1 378 ? 24.093 9.521 -7.665 1.00 80.62 378 VAL A C 1
ATOM 2881 O O . VAL A 1 378 ? 25.081 10.216 -7.435 1.00 80.62 378 VAL A O 1
ATOM 2884 N N . LEU A 1 379 ? 23.993 8.257 -7.262 1.00 79.19 379 LEU A N 1
ATOM 2885 C CA . LEU A 1 379 ? 25.031 7.568 -6.508 1.00 79.19 379 LEU A CA 1
ATOM 2886 C C . LEU A 1 379 ? 25.765 6.563 -7.387 1.00 79.19 379 LEU A C 1
ATOM 2888 O O . LEU A 1 379 ? 25.286 5.453 -7.631 1.00 79.19 379 LEU A O 1
ATOM 2892 N N . ASP A 1 380 ? 26.978 6.942 -7.776 1.00 78.31 380 ASP A N 1
ATOM 2893 C CA . ASP A 1 380 ? 27.904 6.101 -8.536 1.00 78.31 380 ASP A CA 1
ATOM 2894 C C . ASP A 1 380 ? 28.378 4.876 -7.742 1.00 78.31 380 ASP A C 1
ATOM 2896 O O . ASP A 1 380 ? 28.805 3.895 -8.337 1.00 78.31 380 ASP A O 1
ATOM 2900 N N . THR A 1 381 ? 28.287 4.884 -6.407 1.00 71.81 381 THR A N 1
ATOM 2901 C CA . THR A 1 381 ? 28.736 3.773 -5.546 1.00 71.81 381 THR A CA 1
ATOM 2902 C C . THR A 1 381 ? 28.088 2.439 -5.915 1.00 71.81 381 THR A C 1
ATOM 2904 O O . THR A 1 381 ? 28.750 1.410 -5.863 1.00 71.81 381 THR A O 1
ATOM 2907 N N . ILE A 1 382 ? 26.815 2.457 -6.319 1.00 71.56 382 ILE A N 1
ATOM 2908 C CA . ILE A 1 382 ? 26.097 1.251 -6.752 1.00 71.56 382 ILE A CA 1
ATOM 2909 C C . ILE A 1 382 ? 26.543 0.838 -8.161 1.00 71.56 382 ILE A C 1
ATOM 2911 O O . ILE A 1 382 ? 26.828 -0.332 -8.407 1.00 71.56 382 ILE A O 1
ATOM 2915 N N . ALA A 1 383 ? 26.729 1.809 -9.055 1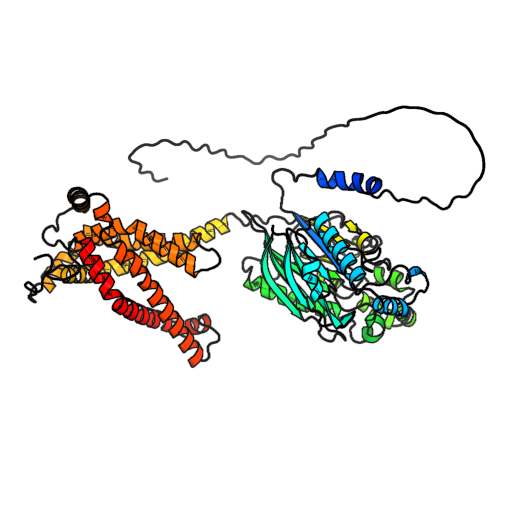.00 65.12 383 ALA A N 1
ATOM 2916 C CA . ALA A 1 383 ? 27.228 1.567 -10.405 1.00 65.12 383 ALA A CA 1
ATOM 2917 C C . ALA A 1 383 ? 28.690 1.052 -10.436 1.00 65.12 383 ALA A C 1
ATOM 2919 O O . ALA A 1 383 ? 29.119 0.368 -11.365 1.00 65.12 383 ALA A O 1
ATOM 2920 N N . ASN A 1 384 ? 29.482 1.363 -9.407 1.00 69.00 384 ASN A N 1
ATOM 2921 C CA . ASN A 1 384 ? 30.887 0.978 -9.283 1.00 69.00 384 ASN A CA 1
ATOM 2922 C C . ASN A 1 384 ? 31.050 -0.426 -8.674 1.00 69.00 384 ASN A C 1
ATOM 2924 O O . ASN A 1 384 ? 31.679 -0.592 -7.630 1.00 69.00 384 ASN A O 1
ATOM 2928 N N . GLY A 1 385 ? 30.518 -1.442 -9.359 1.00 64.62 385 GLY A N 1
ATOM 2929 C CA . GLY A 1 385 ? 30.796 -2.856 -9.068 1.00 64.62 385 GLY A CA 1
ATOM 2930 C C . GLY A 1 385 ? 29.658 -3.652 -8.428 1.00 64.62 385 GLY A C 1
ATOM 2931 O O . GLY A 1 385 ? 29.864 -4.826 -8.130 1.00 64.62 385 GLY A O 1
ATOM 2932 N N . VAL A 1 386 ? 28.478 -3.050 -8.243 1.00 73.94 386 VAL A N 1
ATOM 2933 C CA . VAL A 1 386 ? 27.267 -3.751 -7.775 1.00 73.94 386 VAL A CA 1
ATOM 2934 C C . VAL A 1 386 ? 26.209 -3.838 -8.875 1.00 73.94 386 VAL A C 1
ATOM 2936 O O . VAL A 1 386 ? 25.605 -4.884 -9.059 1.00 73.94 386 VAL A O 1
ATOM 2939 N N . SER A 1 387 ? 26.006 -2.771 -9.642 1.00 84.12 387 SER A N 1
ATOM 2940 C CA . SER A 1 387 ? 24.963 -2.669 -10.666 1.00 84.12 387 SER A CA 1
ATOM 2941 C C . SER A 1 387 ? 25.476 -1.943 -11.909 1.00 84.12 387 SER A C 1
ATOM 2943 O O . SER A 1 387 ? 26.471 -1.226 -11.843 1.00 84.12 387 SER A O 1
ATOM 2945 N N . ASP A 1 388 ? 24.809 -2.096 -13.050 1.00 82.06 388 ASP A N 1
ATOM 2946 C CA . ASP A 1 388 ? 24.969 -1.209 -14.209 1.00 82.06 388 ASP A CA 1
ATOM 2947 C C . ASP A 1 388 ? 24.031 0.017 -14.153 1.00 82.06 388 ASP A C 1
ATOM 2949 O O . ASP A 1 388 ? 24.111 0.919 -14.998 1.00 82.06 388 ASP A O 1
ATOM 2953 N N . HIS A 1 389 ? 23.221 0.114 -13.097 1.00 89.06 389 HIS A N 1
ATOM 2954 C CA . HIS A 1 389 ? 22.420 1.275 -12.734 1.00 89.06 389 HIS A CA 1
ATOM 2955 C C . HIS A 1 389 ? 23.043 2.036 -11.559 1.00 89.06 389 HIS A C 1
ATOM 2957 O O . HIS A 1 389 ? 23.667 1.488 -10.650 1.00 89.06 389 HIS A O 1
ATOM 2963 N N . HIS A 1 390 ? 22.854 3.347 -11.575 1.00 88.06 390 HIS A N 1
ATOM 2964 C CA . HIS A 1 390 ? 23.144 4.233 -10.463 1.00 88.06 39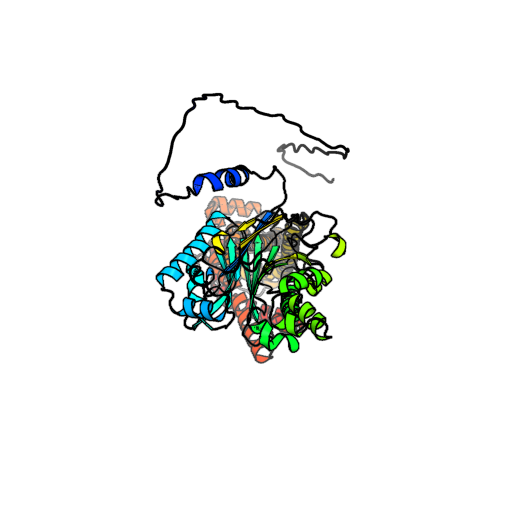0 HIS A CA 1
ATOM 2965 C C . HIS A 1 390 ? 21.899 4.312 -9.592 1.00 88.06 390 HIS A C 1
ATOM 2967 O O . HIS A 1 390 ? 20.778 4.348 -10.099 1.00 88.06 390 HIS A O 1
ATOM 2973 N N . ALA A 1 391 ? 22.081 4.427 -8.281 1.00 87.88 391 ALA A N 1
ATOM 2974 C CA . ALA A 1 391 ? 20.938 4.714 -7.436 1.00 87.88 391 ALA A CA 1
ATOM 2975 C C . ALA A 1 391 ? 20.560 6.195 -7.522 1.00 87.88 391 ALA A C 1
ATOM 2977 O O . ALA A 1 391 ? 21.428 7.072 -7.539 1.00 87.88 391 ALA A O 1
ATOM 2978 N N . VAL A 1 392 ? 19.262 6.475 -7.530 1.00 87.88 392 VAL A N 1
ATOM 2979 C CA . VAL A 1 392 ? 18.722 7.832 -7.604 1.00 87.88 392 VAL A CA 1
ATOM 2980 C C . VAL A 1 392 ? 18.012 8.155 -6.298 1.00 87.88 392 VAL A C 1
ATOM 2982 O O . VAL A 1 392 ? 17.047 7.495 -5.917 1.00 87.88 392 VAL A O 1
ATOM 2985 N N . HIS A 1 393 ? 18.472 9.203 -5.617 1.00 86.06 393 HIS A N 1
ATOM 2986 C CA . HIS A 1 393 ? 17.841 9.721 -4.407 1.00 86.06 393 HIS A CA 1
ATOM 2987 C C . HIS A 1 393 ? 17.165 11.064 -4.696 1.00 86.06 393 HIS A C 1
ATOM 2989 O O . HIS A 1 393 ? 17.843 12.041 -5.012 1.00 86.06 393 HIS A O 1
ATOM 2995 N N . ALA A 1 394 ? 15.841 11.130 -4.547 1.00 84.00 394 ALA A N 1
ATOM 2996 C CA . ALA A 1 394 ? 15.065 12.359 -4.693 1.00 84.00 394 ALA A CA 1
ATOM 2997 C C . ALA A 1 394 ? 14.335 12.734 -3.398 1.00 84.00 394 ALA A C 1
ATOM 2999 O O . ALA A 1 394 ? 13.824 11.879 -2.670 1.00 84.00 394 ALA A O 1
ATOM 3000 N N . TYR A 1 395 ? 14.251 14.041 -3.147 1.00 81.56 395 TYR A N 1
ATOM 3001 C CA . TYR A 1 395 ? 13.512 14.618 -2.027 1.00 81.56 395 TYR A CA 1
ATOM 3002 C C . TYR A 1 395 ? 12.224 15.230 -2.551 1.00 81.56 395 TYR A C 1
ATOM 3004 O O . TYR A 1 395 ? 12.274 16.168 -3.343 1.00 81.56 395 TYR A O 1
ATOM 3012 N N . LEU A 1 396 ? 11.086 14.735 -2.079 1.00 74.38 396 LEU A N 1
ATOM 3013 C CA . LEU A 1 396 ? 9.772 15.214 -2.477 1.00 74.38 396 LEU A CA 1
ATOM 3014 C C . LEU A 1 396 ? 9.148 15.960 -1.303 1.00 74.38 396 LEU A C 1
ATOM 3016 O O . LEU A 1 396 ? 8.854 15.385 -0.255 1.00 74.38 396 LEU A O 1
ATOM 3020 N N . ARG A 1 397 ? 8.964 17.270 -1.459 1.00 72.62 397 ARG A N 1
ATOM 3021 C CA . ARG A 1 397 ? 8.236 18.082 -0.484 1.00 72.62 397 ARG A CA 1
ATOM 3022 C C . ARG A 1 397 ? 6.744 17.903 -0.732 1.00 72.62 397 ARG A C 1
ATOM 3024 O O . ARG A 1 397 ? 6.207 18.544 -1.623 1.00 72.62 397 ARG A O 1
ATOM 3031 N N . MET A 1 398 ? 6.080 17.044 0.031 1.00 66.50 398 MET A N 1
ATOM 3032 C CA . MET A 1 398 ? 4.638 16.890 -0.116 1.00 66.50 398 MET A CA 1
ATOM 3033 C C . MET A 1 398 ? 3.935 17.957 0.729 1.00 66.50 398 MET A C 1
ATOM 3035 O O . MET A 1 398 ? 4.214 18.079 1.929 1.00 66.50 398 MET A O 1
ATOM 3039 N N . PRO A 1 399 ? 3.046 18.775 0.138 1.00 56.25 399 PRO A N 1
ATOM 3040 C CA . PRO A 1 399 ? 2.170 19.603 0.926 1.00 56.25 399 PRO A CA 1
ATOM 3041 C C . PRO A 1 399 ? 1.413 18.655 1.840 1.00 56.25 399 PRO A C 1
ATOM 3043 O O . PRO A 1 399 ? 0.788 17.689 1.406 1.00 56.25 399 PRO A O 1
ATOM 3046 N N . ILE A 1 400 ? 1.495 18.937 3.134 1.00 50.00 400 ILE A N 1
ATOM 3047 C CA . ILE A 1 400 ? 0.449 18.493 4.030 1.00 50.00 400 ILE A CA 1
ATOM 3048 C C . ILE A 1 400 ? -0.767 19.205 3.454 1.00 50.00 400 ILE A C 1
ATOM 3050 O O . ILE A 1 400 ? -0.914 20.411 3.649 1.00 50.00 400 ILE A O 1
ATOM 3054 N N . THR A 1 401 ? -1.598 18.510 2.674 1.00 43.53 401 THR A N 1
ATOM 3055 C CA . THR A 1 401 ? -2.997 18.898 2.630 1.00 43.53 401 THR A CA 1
ATOM 3056 C C . THR A 1 401 ? -3.356 18.965 4.096 1.00 43.53 401 THR A C 1
ATOM 3058 O O . THR A 1 401 ? -3.295 17.939 4.781 1.00 43.53 401 THR A O 1
ATOM 3061 N N . GLU A 1 402 ? -3.571 20.173 4.623 1.00 38.56 402 GLU A N 1
ATOM 3062 C CA . GLU A 1 402 ? -4.332 20.319 5.846 1.00 38.56 402 GLU A CA 1
ATOM 3063 C C . GLU A 1 402 ? -5.592 19.522 5.551 1.00 38.56 402 GLU A C 1
ATOM 3065 O O . GLU A 1 402 ? -6.482 19.973 4.830 1.00 38.56 402 GLU A O 1
ATOM 3070 N N . ILE A 1 403 ? -5.611 18.270 6.012 1.00 41.75 403 ILE A N 1
ATOM 3071 C CA . ILE A 1 403 ? -6.841 17.553 6.222 1.00 41.75 403 ILE A CA 1
ATOM 3072 C C . ILE A 1 403 ? -7.541 18.530 7.134 1.00 41.75 403 ILE A C 1
ATOM 3074 O O . ILE A 1 403 ? -7.084 18.750 8.262 1.00 41.75 403 ILE A O 1
ATOM 3078 N N . ALA A 1 404 ? -8.515 19.244 6.569 1.00 37.44 404 ALA A N 1
ATOM 3079 C CA . ALA A 1 404 ? -9.200 20.289 7.284 1.00 37.44 404 ALA A CA 1
ATOM 3080 C C . ALA A 1 404 ? -9.565 19.716 8.666 1.00 37.44 404 ALA A C 1
ATOM 3082 O O . ALA A 1 404 ? -9.811 18.505 8.779 1.00 37.44 404 ALA A O 1
ATOM 3083 N N . PRO A 1 405 ? -9.616 20.540 9.726 1.00 42.06 405 PRO A N 1
ATOM 3084 C CA . PRO A 1 405 ? -9.992 20.095 11.074 1.00 42.06 405 PRO A CA 1
ATOM 3085 C C . PRO A 1 405 ? -11.266 19.220 11.114 1.00 42.06 405 PRO A C 1
ATOM 3087 O O . PRO A 1 405 ? -11.540 18.535 12.098 1.00 42.06 405 PRO A O 1
ATOM 3090 N N . SER A 1 406 ? -12.022 19.214 10.014 1.00 51.69 406 SER A N 1
ATOM 3091 C CA . SER A 1 406 ? -13.112 18.327 9.674 1.00 51.69 406 SER A CA 1
ATOM 3092 C C . SER A 1 406 ? -12.855 16.824 9.745 1.00 51.69 406 SER A C 1
ATOM 3094 O O . SER A 1 406 ? -13.859 16.172 9.895 1.00 51.69 406 SER A O 1
ATOM 3096 N N . VAL A 1 407 ? -11.672 16.194 9.682 1.00 45.06 407 VAL A N 1
ATOM 3097 C CA . VAL A 1 407 ? -11.653 14.703 9.808 1.00 45.06 407 VAL A CA 1
ATOM 3098 C C . VAL A 1 407 ? -11.712 14.251 11.258 1.00 45.06 407 VAL A C 1
ATOM 3100 O O . VAL A 1 407 ? -12.520 13.389 11.586 1.00 45.06 407 VAL A O 1
ATOM 3103 N N . MET A 1 408 ? -10.936 14.859 12.156 1.00 43.41 408 MET A N 1
ATOM 3104 C CA . MET A 1 408 ? -11.084 14.581 13.586 1.00 43.41 408 MET A CA 1
ATOM 3105 C C . MET A 1 408 ? -12.446 15.071 14.079 1.00 43.41 408 MET A C 1
ATOM 3107 O O . MET A 1 408 ? -13.121 14.321 14.770 1.00 43.41 408 MET A O 1
ATOM 3111 N N . MET A 1 409 ? -12.906 16.257 13.653 1.00 47.75 409 MET A N 1
ATOM 3112 C CA . MET A 1 409 ? -14.253 16.718 13.995 1.00 47.75 409 MET A CA 1
ATOM 3113 C C . MET A 1 409 ? -15.365 15.944 13.295 1.00 47.75 409 MET A C 1
ATOM 3115 O O . MET A 1 409 ? -16.375 15.729 13.934 1.00 47.75 409 MET A O 1
ATOM 3119 N N . ALA A 1 410 ? -15.224 15.467 12.057 1.00 47.25 410 ALA A N 1
ATOM 3120 C CA . ALA A 1 410 ? -16.250 14.643 11.408 1.00 47.25 410 ALA A CA 1
ATOM 3121 C C . ALA A 1 410 ? -16.255 13.228 11.960 1.00 47.25 410 ALA A C 1
ATOM 3123 O O . ALA A 1 410 ? -17.321 12.645 12.034 1.00 47.25 410 ALA A O 1
ATOM 3124 N N . ARG A 1 411 ? -15.116 12.678 12.388 1.00 46.81 411 ARG A N 1
ATOM 3125 C CA . ARG A 1 411 ? -15.081 11.389 13.083 1.00 46.81 411 ARG A CA 1
ATOM 3126 C C . ARG A 1 411 ? -15.623 11.501 14.504 1.00 46.81 411 ARG A C 1
ATOM 3128 O O . ARG A 1 411 ? -16.395 10.647 14.916 1.00 46.81 411 ARG A O 1
ATOM 3135 N N . LEU A 1 412 ? -15.299 12.579 15.222 1.00 50.16 412 LEU A N 1
ATOM 3136 C CA . LEU A 1 412 ? -15.914 12.885 16.514 1.00 50.16 412 LEU A CA 1
ATOM 3137 C C . LEU A 1 412 ? -17.416 13.128 16.337 1.00 50.16 412 LEU A C 1
ATOM 3139 O O . LEU A 1 412 ? -18.206 12.569 17.078 1.00 50.16 412 LEU A O 1
ATOM 3143 N N . GLN A 1 413 ? -17.823 13.881 15.314 1.00 54.06 413 GLN A N 1
ATOM 3144 C CA . GLN A 1 413 ? -19.221 14.111 14.952 1.00 54.06 413 GLN A CA 1
ATOM 3145 C C . GLN A 1 413 ? -19.905 12.810 14.530 1.00 54.06 413 GLN A C 1
ATOM 3147 O O . GLN A 1 413 ? -21.050 12.607 14.891 1.00 54.06 413 GLN A O 1
ATOM 3152 N N . HIS A 1 414 ? -19.232 11.914 13.809 1.00 50.41 414 HIS A N 1
ATOM 3153 C CA . HIS A 1 414 ? -19.765 10.617 13.400 1.00 50.41 414 HIS A CA 1
ATOM 3154 C C . HIS A 1 414 ? -19.940 9.692 14.604 1.00 50.41 414 HIS A C 1
ATOM 3156 O O . HIS A 1 414 ? -21.006 9.107 14.741 1.00 50.41 414 HIS A O 1
ATOM 3162 N N . SER A 1 415 ? -18.960 9.622 15.508 1.00 53.88 415 SER A N 1
ATOM 3163 C CA . SER A 1 415 ? -19.052 8.875 16.768 1.00 53.88 415 SER A CA 1
ATOM 3164 C C . SER A 1 415 ? -20.116 9.468 17.695 1.00 53.88 415 SER A C 1
ATOM 3166 O O . SER A 1 415 ? -20.892 8.738 18.299 1.00 53.88 415 SER A O 1
ATOM 3168 N N . VAL A 1 416 ? -20.232 10.797 17.752 1.00 57.47 416 VAL A N 1
ATOM 3169 C CA . VAL A 1 416 ? -21.314 11.491 18.459 1.00 57.47 416 VAL A CA 1
ATOM 3170 C C . VAL A 1 416 ? -22.659 11.193 17.798 1.00 57.47 416 VAL A C 1
ATOM 3172 O O . VAL A 1 416 ? -23.620 10.929 18.505 1.00 57.47 416 VAL A O 1
ATOM 3175 N N . ASN A 1 417 ? -22.746 11.162 16.470 1.00 60.91 417 ASN A N 1
ATOM 3176 C CA . ASN A 1 417 ? -23.977 10.862 15.739 1.00 60.91 417 ASN A CA 1
ATOM 3177 C C . ASN A 1 417 ? -24.379 9.385 15.861 1.00 60.91 417 ASN A C 1
ATOM 3179 O O . ASN A 1 417 ? -25.566 9.112 15.970 1.00 60.91 417 ASN A O 1
ATOM 3183 N N . GLU A 1 418 ? -23.440 8.438 15.873 1.00 59.16 418 GLU A N 1
ATOM 3184 C CA . GLU A 1 418 ? -23.706 7.012 16.117 1.00 59.16 418 GLU A CA 1
ATOM 3185 C C . GLU A 1 418 ? -24.029 6.751 17.586 1.00 59.16 418 GLU A C 1
ATOM 3187 O O . GLU A 1 418 ? -24.998 6.062 17.894 1.00 59.16 418 GLU A O 1
ATOM 3192 N N . GLY A 1 419 ? -23.274 7.356 18.503 1.00 58.09 419 GLY A N 1
ATOM 3193 C CA . GLY A 1 419 ? -23.521 7.294 19.938 1.00 58.09 419 GLY A CA 1
ATOM 3194 C C . GLY A 1 419 ? -24.890 7.868 20.293 1.00 58.09 419 GLY A C 1
ATOM 3195 O O . GLY A 1 419 ? -25.673 7.202 20.958 1.00 58.09 419 GLY A O 1
ATOM 3196 N N . ILE A 1 420 ? -25.238 9.058 19.795 1.00 62.06 420 ILE A N 1
ATOM 3197 C CA . ILE A 1 420 ? -26.574 9.656 19.966 1.00 62.06 420 ILE A CA 1
ATOM 3198 C C . ILE A 1 420 ? -27.630 8.853 19.195 1.00 62.06 420 ILE A C 1
ATOM 3200 O O . ILE A 1 420 ? -28.707 8.580 19.727 1.00 62.06 420 ILE A O 1
ATOM 3204 N N . GLY A 1 421 ? -27.325 8.453 17.960 1.00 56.53 421 GLY A N 1
ATOM 3205 C CA . GLY A 1 421 ? -28.227 7.736 17.060 1.00 56.53 421 GLY A CA 1
ATOM 3206 C C . GLY A 1 421 ? -28.594 6.336 17.542 1.00 56.53 421 GLY A C 1
ATOM 3207 O O . GLY A 1 421 ? -29.668 5.853 17.204 1.00 56.53 421 GLY A O 1
ATOM 3208 N N . THR A 1 422 ? -27.761 5.709 18.374 1.00 63.12 422 THR A N 1
ATOM 3209 C CA . THR A 1 422 ? -28.047 4.422 19.027 1.00 63.12 422 THR A CA 1
ATOM 3210 C C . THR A 1 422 ? -28.560 4.594 20.456 1.00 63.12 422 THR A C 1
ATOM 3212 O O . THR A 1 422 ? -29.495 3.895 20.851 1.00 63.12 422 THR A O 1
ATOM 3215 N N . ALA A 1 423 ? -28.030 5.557 21.222 1.00 63.47 423 ALA A N 1
ATOM 3216 C CA . ALA A 1 423 ? -28.469 5.810 22.593 1.00 63.47 423 ALA A CA 1
ATOM 3217 C C . ALA A 1 423 ? -29.925 6.284 22.652 1.00 63.47 423 ALA A C 1
ATOM 3219 O O . ALA A 1 423 ? -30.677 5.812 23.499 1.00 63.47 423 ALA A O 1
ATOM 3220 N N . PHE A 1 424 ? -30.358 7.171 21.750 1.00 64.62 424 PHE A N 1
ATOM 3221 C CA . PHE A 1 424 ? -31.723 7.696 21.787 1.00 64.62 424 PHE A CA 1
ATOM 3222 C C . PHE A 1 424 ? -32.791 6.612 21.523 1.00 64.62 424 PHE A C 1
ATOM 3224 O O . PHE A 1 424 ? -33.694 6.468 22.352 1.00 64.62 424 PHE A O 1
ATOM 3231 N N . PRO A 1 425 ? -32.698 5.775 20.467 1.00 64.69 425 PRO A N 1
ATOM 3232 C CA . PRO A 1 425 ? -33.602 4.636 20.301 1.00 64.69 425 PRO A CA 1
ATOM 3233 C C . PRO A 1 425 ? -33.547 3.641 21.465 1.00 64.69 425 PRO A C 1
ATOM 3235 O O . PRO A 1 425 ? -34.596 3.177 21.912 1.00 64.69 425 PRO A O 1
ATOM 3238 N N . ALA A 1 426 ? -32.354 3.348 22.000 1.00 64.69 426 ALA A N 1
ATOM 3239 C CA . ALA A 1 426 ? -32.204 2.458 23.153 1.00 64.69 426 ALA A CA 1
ATOM 3240 C C . ALA A 1 426 ? -32.922 3.007 24.396 1.00 64.69 426 ALA A C 1
ATOM 3242 O O . ALA A 1 426 ? -33.623 2.266 25.085 1.00 64.69 426 ALA A O 1
ATOM 3243 N N . MET A 1 427 ? -32.820 4.316 24.648 1.00 68.94 427 MET A N 1
ATOM 3244 C CA . MET A 1 427 ? -33.550 5.005 25.713 1.00 68.94 427 MET A CA 1
ATOM 3245 C C . MET A 1 427 ? -35.067 4.893 25.526 1.00 68.94 427 MET A C 1
ATOM 3247 O O . MET A 1 427 ? -35.767 4.561 26.480 1.00 68.94 427 MET A O 1
ATOM 3251 N N . VAL A 1 428 ? -35.581 5.121 24.312 1.00 68.00 428 VAL A N 1
ATOM 3252 C CA . VAL A 1 428 ? -37.023 5.029 24.013 1.00 68.00 428 VAL A CA 1
ATOM 3253 C C . VAL A 1 428 ? -37.544 3.606 24.222 1.00 68.00 428 VAL A C 1
ATOM 3255 O O . VAL A 1 428 ? -38.548 3.416 24.907 1.00 68.00 428 VAL A O 1
ATOM 3258 N N . ILE A 1 429 ? -36.853 2.599 23.685 1.00 70.38 429 ILE A N 1
ATOM 3259 C CA . ILE A 1 429 ? -37.236 1.189 23.846 1.00 70.38 429 ILE A CA 1
ATOM 3260 C C . ILE A 1 429 ? -37.202 0.794 25.326 1.00 70.38 429 ILE A C 1
ATOM 3262 O O . ILE A 1 429 ? -38.154 0.195 25.826 1.00 70.38 429 ILE A O 1
ATOM 3266 N N . ASN A 1 430 ? -36.148 1.172 26.052 1.00 73.50 430 ASN A N 1
ATOM 3267 C CA . ASN A 1 430 ? -36.032 0.887 27.480 1.00 73.50 430 ASN A CA 1
ATOM 3268 C C . ASN A 1 430 ? -37.159 1.544 28.290 1.00 73.50 430 ASN A C 1
ATOM 3270 O O . ASN A 1 430 ? -37.728 0.927 29.188 1.00 73.50 430 ASN A O 1
ATOM 3274 N N . TRP A 1 431 ? -37.528 2.775 27.938 1.00 74.31 431 TRP A N 1
ATOM 3275 C CA . TRP A 1 431 ? -38.634 3.487 28.569 1.00 74.31 431 TRP A CA 1
ATOM 3276 C C . TRP A 1 431 ? -39.981 2.781 28.347 1.00 74.31 431 TRP A C 1
ATOM 3278 O O . TRP A 1 431 ? -40.763 2.648 29.290 1.00 74.31 431 TRP A O 1
ATOM 3288 N N . LEU A 1 432 ? -40.230 2.265 27.136 1.00 72.56 432 LEU A N 1
ATOM 3289 C CA . LEU A 1 432 ? -41.433 1.486 26.808 1.00 72.56 432 LEU A CA 1
ATOM 3290 C C . LEU A 1 432 ? -41.477 0.135 27.540 1.00 72.56 432 LEU A C 1
ATOM 3292 O O . LEU A 1 432 ? -42.544 -0.296 27.977 1.00 72.56 432 LEU A O 1
ATOM 3296 N N . LEU A 1 433 ? -40.326 -0.522 27.702 1.00 72.75 433 LEU A N 1
ATOM 3297 C CA . LEU A 1 433 ? -40.213 -1.845 28.328 1.00 72.75 433 LEU A CA 1
ATOM 3298 C C . LEU A 1 433 ? -40.051 -1.805 29.855 1.00 72.75 433 LEU A C 1
ATOM 3300 O O . LEU A 1 433 ? -40.040 -2.856 30.497 1.00 72.75 433 LEU A O 1
ATOM 3304 N N . TYR A 1 434 ? -39.973 -0.619 30.459 1.00 75.31 434 TYR A N 1
ATOM 3305 C CA . TYR A 1 434 ? -39.692 -0.454 31.886 1.00 75.31 434 TYR A CA 1
ATOM 3306 C C . TYR A 1 434 ? -40.643 -1.249 32.799 1.00 75.31 434 TYR A C 1
ATOM 3308 O O . TYR A 1 434 ? -40.204 -1.866 33.768 1.00 75.31 434 TYR A O 1
ATOM 3316 N N . ALA A 1 435 ? -41.942 -1.293 32.479 1.00 68.19 435 ALA A N 1
ATOM 3317 C CA . ALA A 1 435 ? -42.922 -2.042 33.273 1.00 68.19 435 ALA A CA 1
ATOM 3318 C C . ALA A 1 435 ? -42.620 -3.552 33.312 1.00 68.19 435 ALA A C 1
ATOM 3320 O O . ALA A 1 435 ? -42.783 -4.190 34.351 1.00 68.19 435 ALA A O 1
ATOM 3321 N N . VAL A 1 436 ? -42.127 -4.109 32.202 1.00 72.44 436 VAL A N 1
ATOM 3322 C CA . VAL A 1 436 ? -41.733 -5.521 32.105 1.00 72.44 436 VAL A CA 1
ATOM 3323 C C . VAL A 1 436 ? -40.477 -5.781 32.938 1.00 72.44 436 VAL A C 1
ATOM 3325 O O . VAL A 1 436 ? -40.420 -6.763 33.674 1.00 72.44 436 VAL A O 1
ATOM 3328 N N . GLN A 1 437 ? -39.495 -4.876 32.891 1.00 72.25 437 GLN A N 1
ATOM 3329 C CA . GLN A 1 437 ? -38.268 -4.992 33.689 1.00 72.25 437 GLN A CA 1
ATOM 3330 C C . GLN A 1 437 ? -38.560 -4.995 35.191 1.00 72.25 437 GLN A C 1
ATOM 3332 O O . GLN A 1 437 ? -38.041 -5.832 35.924 1.00 72.25 437 GLN A O 1
ATOM 3337 N N . VAL A 1 438 ? -39.434 -4.097 35.652 1.00 73.25 438 VAL A N 1
ATOM 3338 C CA . VAL A 1 438 ? -39.846 -4.044 37.061 1.00 73.25 438 VAL A CA 1
ATOM 3339 C C . VAL A 1 438 ? -40.506 -5.356 37.493 1.00 73.25 438 VAL A C 1
ATOM 3341 O O . VAL A 1 438 ? -40.214 -5.866 38.574 1.00 73.25 438 VAL A O 1
ATOM 3344 N N . GLN A 1 439 ? -41.366 -5.936 36.650 1.00 72.56 439 GLN A N 1
ATOM 3345 C CA . GLN A 1 439 ? -41.982 -7.236 36.930 1.00 72.56 439 GLN A CA 1
ATOM 3346 C C . GLN A 1 439 ? -40.937 -8.350 37.061 1.00 72.56 439 GLN A C 1
ATOM 3348 O O . GLN A 1 439 ? -41.012 -9.141 37.999 1.00 72.56 439 GLN A O 1
ATOM 3353 N N . GLN A 1 440 ? -39.942 -8.385 36.172 1.00 72.69 440 GLN A N 1
ATOM 3354 C CA . GLN A 1 440 ? -38.856 -9.366 36.225 1.00 72.69 440 GLN A CA 1
ATOM 3355 C C . GLN A 1 440 ? -38.000 -9.218 37.486 1.00 72.69 440 GLN A C 1
ATOM 3357 O O . GLN A 1 440 ? -37.711 -10.214 38.147 1.00 72.69 440 GLN A O 1
ATOM 3362 N N . VAL A 1 441 ? -37.634 -7.985 37.853 1.00 73.12 441 VAL A N 1
ATOM 3363 C CA . VAL A 1 441 ? -36.857 -7.713 39.071 1.00 73.12 441 VAL A CA 1
ATOM 3364 C C . VAL A 1 441 ? -37.613 -8.185 40.308 1.00 73.12 441 VAL A C 1
ATOM 3366 O O . VAL A 1 441 ? -37.039 -8.864 41.152 1.00 73.12 441 VAL A O 1
ATOM 3369 N N . ARG A 1 442 ? -38.914 -7.899 40.392 1.00 74.75 442 ARG A N 1
ATOM 3370 C CA . ARG A 1 442 ? -39.751 -8.319 41.525 1.00 74.75 442 ARG A CA 1
ATOM 3371 C C . ARG A 1 442 ? -39.931 -9.828 41.596 1.00 74.75 442 ARG A C 1
ATOM 3373 O O . ARG A 1 442 ? -39.864 -10.393 42.681 1.00 74.75 442 ARG A O 1
ATOM 3380 N N . ALA A 1 443 ? -40.107 -10.487 40.453 1.00 72.38 443 ALA A N 1
ATOM 3381 C CA . ALA A 1 443 ? -40.144 -11.944 40.401 1.00 72.38 443 ALA A CA 1
ATOM 3382 C C . ALA A 1 443 ? -38.822 -12.567 40.886 1.00 72.38 443 ALA A C 1
ATOM 3384 O O . ALA A 1 443 ? -38.836 -13.625 41.506 1.00 72.38 443 ALA A O 1
ATOM 3385 N N . ALA A 1 444 ? -37.686 -11.904 40.649 1.00 70.25 444 ALA A N 1
ATOM 3386 C CA . ALA A 1 444 ? -36.384 -12.362 41.126 1.00 70.25 444 ALA A CA 1
ATOM 3387 C C . ALA A 1 444 ? -36.138 -12.100 42.625 1.00 70.25 444 ALA A C 1
ATOM 3389 O O . ALA A 1 444 ? -35.307 -12.784 43.233 1.00 70.25 444 ALA A O 1
ATOM 3390 N N . THR A 1 445 ? -36.831 -11.125 43.226 1.00 70.44 445 THR A N 1
ATOM 3391 C CA . THR A 1 445 ? -36.665 -10.748 44.641 1.00 70.44 445 THR A CA 1
ATOM 3392 C C . THR A 1 445 ? -37.711 -11.348 45.585 1.00 70.44 445 THR A C 1
ATOM 3394 O O . THR A 1 445 ? -37.411 -11.489 46.767 1.00 70.44 445 THR A O 1
ATOM 3397 N N . GLN A 1 446 ? -38.901 -11.729 45.110 1.00 6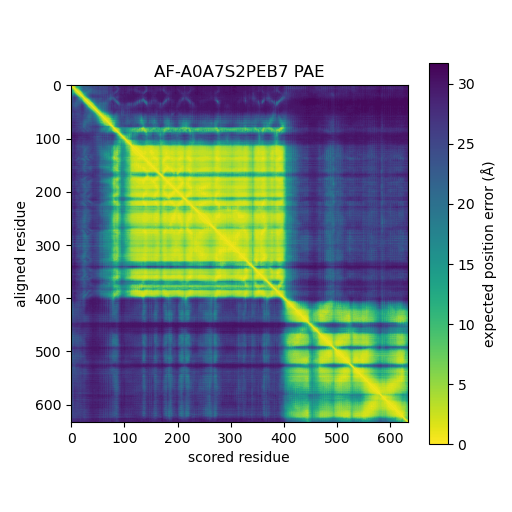8.44 446 GLN A N 1
ATOM 3398 C CA . GLN A 1 446 ? -39.967 -12.321 45.938 1.00 68.44 446 GLN A CA 1
ATOM 3399 C C . GLN A 1 446 ? -39.722 -13.809 46.260 1.00 68.44 446 GLN A C 1
ATOM 3401 O O . GLN A 1 446 ? -39.211 -14.555 45.424 1.00 68.44 446 GLN A O 1
ATOM 3406 N N . SER A 1 447 ? -40.121 -14.260 47.460 1.00 55.78 447 SER A N 1
ATOM 3407 C CA . SER A 1 447 ? -40.222 -15.691 47.786 1.00 55.78 447 SER A CA 1
ATOM 3408 C C . SER A 1 447 ? -41.538 -16.274 47.242 1.00 55.78 447 SER A C 1
ATOM 3410 O O . SER A 1 447 ? -42.521 -15.558 47.042 1.00 55.78 447 SER A O 1
ATOM 3412 N N . HIS A 1 448 ? -41.563 -17.582 46.957 1.00 50.44 448 HIS A N 1
ATOM 3413 C CA . HIS A 1 448 ? -42.666 -18.275 46.267 1.00 50.44 448 HIS A CA 1
ATOM 3414 C C . HIS A 1 448 ? -44.062 -18.119 46.915 1.00 50.44 448 HIS A C 1
ATOM 3416 O O . HIS A 1 448 ? -45.061 -18.439 46.272 1.00 50.44 448 HIS A O 1
ATOM 3422 N N . ALA A 1 449 ? -44.153 -17.638 48.157 1.00 45.22 449 ALA A N 1
ATOM 3423 C CA . ALA A 1 449 ? -45.387 -17.602 48.939 1.00 45.22 449 ALA A CA 1
ATOM 3424 C C . ALA A 1 449 ? -46.382 -16.483 48.552 1.00 45.22 449 ALA A C 1
ATOM 3426 O O . ALA A 1 449 ? -47.552 -16.583 48.910 1.00 45.22 449 ALA A O 1
ATOM 3427 N N . ASP A 1 450 ? -45.970 -15.450 47.806 1.00 49.91 450 ASP A N 1
ATOM 3428 C CA . ASP A 1 450 ? -46.761 -14.209 47.650 1.00 49.91 450 ASP A CA 1
ATOM 3429 C C . ASP A 1 450 ? -47.405 -13.988 46.262 1.00 49.91 450 ASP A C 1
ATOM 3431 O O . ASP A 1 450 ? -48.030 -12.954 45.990 1.00 49.91 450 ASP A O 1
ATOM 3435 N N . ALA A 1 451 ? -47.275 -14.957 45.355 1.00 46.53 451 ALA A N 1
ATOM 3436 C CA . ALA A 1 451 ? -47.687 -14.828 43.959 1.00 46.53 451 ALA A CA 1
ATOM 3437 C C . ALA A 1 451 ? -49.186 -15.133 43.742 1.00 46.53 451 ALA A C 1
ATOM 3439 O O . ALA A 1 451 ? -49.538 -16.150 43.146 1.00 46.53 451 ALA A O 1
ATOM 3440 N N . GLN A 1 452 ? -50.095 -14.255 44.187 1.00 46.69 452 GLN A N 1
ATOM 3441 C CA . GLN A 1 452 ? -51.499 -14.300 43.740 1.00 46.69 452 GLN A CA 1
ATOM 3442 C C . GLN A 1 452 ? -51.809 -13.311 42.603 1.00 46.69 452 GLN A C 1
ATOM 3444 O O . GLN A 1 452 ? -51.489 -12.122 42.636 1.00 46.69 452 GLN A O 1
ATOM 3449 N N . LEU A 1 453 ? -52.504 -13.857 41.600 1.00 40.19 453 LEU A N 1
ATOM 3450 C CA . LEU A 1 453 ? -52.756 -13.382 40.233 1.00 40.19 453 LEU A CA 1
ATOM 3451 C C . LEU A 1 453 ? -53.652 -12.122 40.106 1.00 40.19 453 LEU A C 1
ATOM 3453 O O . LEU A 1 453 ? -54.042 -11.754 39.003 1.00 40.19 453 LEU A O 1
ATOM 3457 N N . GLY A 1 454 ? -53.967 -11.428 41.204 1.00 43.16 454 GLY A N 1
ATOM 3458 C CA . GLY A 1 454 ? -54.708 -10.154 41.193 1.00 43.16 454 GLY A CA 1
ATOM 3459 C C . GLY A 1 454 ? -53.830 -8.904 41.019 1.00 43.16 454 GLY A C 1
ATOM 3460 O O . GLY A 1 454 ? -54.335 -7.837 40.682 1.00 43.16 454 GLY A O 1
ATOM 3461 N N . ARG A 1 455 ? -52.506 -9.019 41.211 1.00 53.16 455 ARG A N 1
ATOM 3462 C CA . ARG A 1 455 ? -51.593 -7.862 41.311 1.00 53.16 455 ARG A CA 1
ATOM 3463 C C . ARG A 1 455 ? -51.124 -7.273 39.973 1.00 53.16 455 ARG A C 1
ATOM 3465 O O . ARG A 1 455 ? -50.526 -6.206 39.987 1.00 53.16 455 ARG A O 1
ATOM 3472 N N . CYS A 1 456 ? -51.365 -7.903 38.818 1.00 47.47 456 CYS A N 1
ATOM 3473 C CA . CYS A 1 456 ? -50.787 -7.442 37.540 1.00 47.47 456 CYS A CA 1
ATOM 3474 C C . CYS A 1 456 ? -51.286 -6.057 37.084 1.00 47.47 456 CYS A C 1
ATOM 3476 O O . CYS A 1 456 ? -50.500 -5.287 36.531 1.00 47.47 456 CYS A O 1
ATOM 3478 N N . VAL A 1 457 ? -52.559 -5.725 37.334 1.00 46.56 457 VAL A N 1
ATOM 3479 C CA . VAL A 1 457 ? -53.163 -4.442 36.918 1.00 46.56 457 VAL A CA 1
ATOM 3480 C C . VAL A 1 457 ? -52.734 -3.297 37.844 1.00 46.56 457 VAL A C 1
ATOM 3482 O O . VAL A 1 457 ? -52.314 -2.246 37.362 1.00 46.56 457 VAL A O 1
ATOM 3485 N N . GLU A 1 458 ? -52.728 -3.520 39.163 1.00 51.41 458 GLU A N 1
ATOM 3486 C CA . GLU A 1 458 ? -52.179 -2.565 40.140 1.00 51.41 458 GLU A CA 1
ATOM 3487 C C . GLU A 1 458 ? -50.664 -2.374 39.967 1.00 51.41 458 GLU A C 1
ATOM 3489 O O . GLU A 1 458 ? -50.166 -1.252 40.076 1.00 51.41 458 GLU A O 1
ATOM 3494 N N . LEU A 1 459 ? -49.923 -3.434 39.609 1.00 52.25 459 LEU A N 1
ATOM 3495 C CA . LEU A 1 459 ? -48.500 -3.329 39.275 1.00 52.25 459 LEU A CA 1
ATOM 3496 C C . LEU A 1 459 ? -48.267 -2.426 38.069 1.00 52.25 459 LEU A C 1
ATOM 3498 O O . LEU A 1 459 ? -47.341 -1.621 38.101 1.00 52.25 459 LEU A O 1
ATOM 3502 N N . PHE A 1 460 ? -49.064 -2.566 37.008 1.00 50.41 460 PHE A N 1
ATOM 3503 C CA . PHE A 1 460 ? -48.918 -1.741 35.809 1.00 50.41 460 PHE A CA 1
ATOM 3504 C C . PHE A 1 460 ? -49.151 -0.258 36.124 1.00 50.41 460 PHE A C 1
ATOM 3506 O O . PHE A 1 460 ? -48.362 0.590 35.699 1.00 50.41 460 PHE A O 1
ATOM 3513 N N . ALA A 1 461 ? -50.169 0.046 36.937 1.00 50.84 461 ALA A N 1
ATOM 3514 C CA . ALA A 1 461 ? -50.445 1.398 37.413 1.00 50.84 461 ALA A CA 1
ATOM 3515 C C . ALA A 1 461 ? -49.295 1.950 38.281 1.00 50.84 461 ALA A C 1
ATOM 3517 O O . ALA A 1 461 ? -48.806 3.050 38.020 1.00 50.84 461 ALA A O 1
ATOM 3518 N N . ALA A 1 462 ? -48.772 1.170 39.233 1.00 54.66 462 ALA A N 1
ATOM 3519 C CA . ALA A 1 462 ? -47.632 1.569 40.066 1.00 54.66 462 ALA A CA 1
ATOM 3520 C C . ALA A 1 462 ? -46.339 1.778 39.251 1.00 54.66 462 ALA A C 1
ATOM 3522 O O . ALA A 1 462 ? -45.622 2.754 39.460 1.00 54.66 462 ALA A O 1
ATOM 3523 N N . CYS A 1 463 ? -46.063 0.918 38.263 1.00 55.56 463 CYS A N 1
ATOM 3524 C CA . CYS A 1 463 ? -44.908 1.057 37.366 1.00 55.56 463 CYS A CA 1
ATOM 3525 C C . CYS A 1 463 ? -45.027 2.271 36.434 1.00 55.56 463 CYS A C 1
ATOM 3527 O O . CYS A 1 463 ? -44.013 2.753 35.925 1.00 55.56 463 CYS A O 1
ATOM 3529 N N . SER A 1 464 ? -46.250 2.738 36.159 1.00 53.25 464 SER A N 1
ATOM 3530 C CA . SER A 1 464 ? -46.502 3.954 35.376 1.00 53.25 464 SER A CA 1
ATOM 3531 C C . SER A 1 464 ? -46.229 5.242 36.158 1.00 53.25 464 SER A C 1
ATOM 3533 O O . SER A 1 464 ? -45.861 6.240 35.542 1.00 53.25 464 SER A O 1
ATOM 3535 N N . ALA A 1 465 ? -46.326 5.182 37.491 1.00 55.12 465 ALA A N 1
ATOM 3536 C CA . ALA A 1 465 ? -46.132 6.307 38.404 1.00 55.12 465 ALA A CA 1
ATOM 3537 C C . ALA A 1 465 ? -44.708 6.409 38.995 1.00 55.12 465 ALA A C 1
ATOM 3539 O O . ALA A 1 465 ? -44.358 7.453 39.544 1.00 55.12 465 ALA A O 1
ATOM 3540 N N . ASP A 1 466 ? -43.863 5.373 38.863 1.00 66.00 466 ASP A N 1
ATOM 3541 C CA . ASP A 1 466 ? -42.443 5.403 39.266 1.00 66.00 466 ASP A CA 1
ATOM 3542 C C . ASP A 1 466 ? -41.583 6.220 38.280 1.00 66.00 466 ASP A C 1
ATOM 3544 O O . ASP A 1 466 ? -40.740 5.715 37.530 1.00 66.00 466 ASP A O 1
ATOM 3548 N N . HIS A 1 467 ? -41.839 7.526 38.243 1.00 64.62 467 HIS A N 1
ATOM 3549 C CA . HIS A 1 467 ? -41.098 8.473 37.417 1.00 64.62 467 HIS A CA 1
ATOM 3550 C C . HIS A 1 467 ? -39.591 8.520 37.740 1.00 64.62 467 HIS A C 1
ATOM 3552 O O . HIS A 1 467 ? -38.807 8.586 36.784 1.00 64.62 467 HIS A O 1
ATOM 3558 N N . PRO A 1 468 ? -39.141 8.460 39.014 1.00 69.25 468 PRO A N 1
ATOM 3559 C CA . PRO A 1 468 ? -37.717 8.457 39.344 1.00 69.25 468 PRO A CA 1
ATOM 3560 C C . PRO A 1 468 ? -36.999 7.199 38.844 1.00 69.25 468 PRO A C 1
ATOM 3562 O O . PRO A 1 468 ? -35.983 7.323 38.158 1.00 69.25 468 PRO A O 1
ATOM 3565 N N . GLY A 1 469 ? -37.530 6.002 39.117 1.00 72.50 469 GLY A N 1
ATOM 3566 C CA . GLY A 1 469 ? -36.928 4.738 38.689 1.00 72.50 469 GLY A CA 1
ATOM 3567 C C . GLY A 1 469 ? -36.889 4.599 37.167 1.00 72.50 469 GLY A C 1
ATOM 3568 O O . GLY A 1 469 ? -35.863 4.211 36.596 1.00 72.50 469 GLY A O 1
ATOM 3569 N N . ARG A 1 470 ? -37.967 5.004 36.487 1.00 75.81 470 ARG A N 1
ATOM 3570 C CA . ARG A 1 470 ? -38.047 4.996 35.020 1.00 75.81 470 ARG A CA 1
ATOM 3571 C C . ARG A 1 470 ? -37.047 5.958 34.377 1.00 75.81 470 ARG A C 1
ATOM 3573 O O . ARG A 1 470 ? -36.370 5.589 33.414 1.00 75.81 470 ARG A O 1
ATOM 3580 N N . SER A 1 471 ? -36.915 7.169 34.918 1.00 73.94 471 SER A N 1
ATOM 3581 C CA . SER A 1 471 ? -35.965 8.170 34.410 1.00 73.94 471 SER A CA 1
ATOM 3582 C C . SER A 1 471 ? -34.519 7.723 34.624 1.00 73.94 471 SER A C 1
ATOM 3584 O O . SER A 1 471 ? -33.722 7.758 33.689 1.00 73.94 471 SER A O 1
ATOM 3586 N N . MET A 1 472 ? -34.197 7.219 35.820 1.00 78.38 472 MET A N 1
ATOM 3587 C CA . MET A 1 472 ? -32.864 6.710 36.155 1.00 78.38 472 MET A CA 1
ATOM 3588 C C . MET A 1 472 ? -32.461 5.525 35.271 1.00 78.38 472 MET A C 1
ATOM 3590 O O . MET A 1 472 ? -31.335 5.504 34.778 1.00 78.38 472 MET A O 1
ATOM 3594 N N . SER A 1 473 ? -33.370 4.573 35.027 1.00 78.50 473 SER A N 1
ATOM 3595 C CA . SER A 1 473 ? -33.123 3.439 34.122 1.00 78.50 473 SER A CA 1
ATOM 3596 C C . SER A 1 473 ? -32.851 3.910 32.690 1.00 78.50 473 SER A C 1
ATOM 3598 O O . SER A 1 473 ? -31.886 3.489 32.055 1.00 78.50 473 SER A O 1
ATOM 3600 N N . THR A 1 474 ? 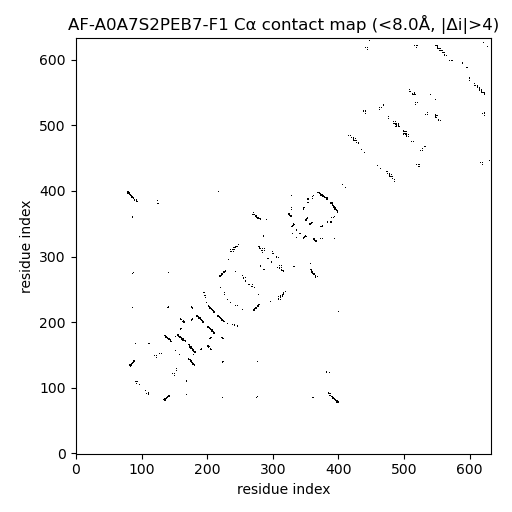-33.652 4.856 32.198 1.00 76.50 474 THR A N 1
ATOM 3601 C CA . THR A 1 474 ? -33.501 5.411 30.846 1.00 76.50 474 THR A CA 1
ATOM 3602 C C . THR A 1 474 ? -32.159 6.126 30.676 1.00 76.50 474 THR A C 1
ATOM 3604 O O . THR A 1 474 ? -31.445 5.875 29.707 1.00 76.50 474 THR A O 1
ATOM 3607 N N . ILE A 1 475 ? -31.769 6.958 31.646 1.00 78.38 475 ILE A N 1
ATOM 3608 C CA . ILE A 1 475 ? -30.470 7.645 31.650 1.00 78.38 475 ILE A CA 1
ATOM 3609 C C . ILE A 1 475 ? -29.317 6.635 31.715 1.00 78.38 475 ILE A C 1
ATOM 3611 O O . ILE A 1 475 ? -28.337 6.791 30.988 1.00 78.38 475 ILE A O 1
ATOM 3615 N N . ALA A 1 476 ? -29.449 5.580 32.528 1.00 78.69 476 ALA A N 1
ATOM 3616 C CA . ALA A 1 476 ? -28.440 4.527 32.645 1.00 78.69 476 ALA A CA 1
ATOM 3617 C C . ALA A 1 476 ? -28.144 3.878 31.292 1.00 78.69 476 ALA A C 1
ATOM 3619 O O . ALA A 1 476 ? -26.985 3.730 30.910 1.00 78.69 476 ALA A O 1
ATOM 3620 N N . VAL A 1 477 ? -29.195 3.496 30.562 1.00 76.06 477 VAL A N 1
ATOM 3621 C CA . VAL A 1 477 ? -29.075 2.841 29.255 1.00 76.06 477 VAL A CA 1
ATOM 3622 C C . VAL A 1 477 ? -28.486 3.794 28.219 1.00 76.06 477 VAL A C 1
ATOM 3624 O O . VAL A 1 477 ? -27.577 3.404 27.490 1.00 76.06 477 VAL A O 1
ATOM 3627 N N . GLY A 1 478 ? -28.931 5.052 28.190 1.00 73.81 478 GLY A N 1
ATOM 3628 C CA . GLY A 1 478 ? -28.397 6.053 27.265 1.00 73.81 478 GLY A CA 1
ATOM 3629 C C . GLY A 1 478 ? -26.907 6.324 27.477 1.00 73.81 478 GLY A C 1
ATOM 3630 O O . GLY A 1 478 ? -26.122 6.241 26.533 1.00 73.81 478 GLY A O 1
ATOM 3631 N N . LEU A 1 479 ? -26.504 6.590 28.723 1.00 79.31 479 LEU A N 1
ATOM 3632 C CA . LEU A 1 479 ? -25.109 6.876 29.061 1.00 79.31 479 LEU A CA 1
ATOM 3633 C C . LEU A 1 479 ? -24.204 5.656 28.872 1.00 79.31 479 LEU A C 1
ATOM 3635 O O . LEU A 1 479 ? -23.134 5.799 28.295 1.00 79.31 479 LEU A O 1
ATOM 3639 N N . SER A 1 480 ? -24.632 4.461 29.289 1.00 79.62 480 SER A N 1
ATOM 3640 C CA . SER A 1 480 ? -23.836 3.240 29.091 1.00 79.62 480 SER A CA 1
ATOM 3641 C C . SER A 1 480 ? -23.654 2.897 27.611 1.00 79.62 480 SER A C 1
ATOM 3643 O O . SER A 1 480 ? -22.544 2.570 27.201 1.00 79.62 480 SER A O 1
ATOM 3645 N N . THR A 1 481 ? -24.697 3.056 26.788 1.00 73.69 481 THR A N 1
ATOM 3646 C CA . THR A 1 481 ? -24.611 2.868 25.329 1.00 73.69 481 THR A CA 1
ATOM 3647 C C . THR A 1 481 ? -23.654 3.882 24.701 1.00 73.69 481 THR A C 1
ATOM 3649 O O . THR A 1 481 ? -22.791 3.507 23.909 1.00 73.69 481 THR A O 1
ATOM 3652 N N . PHE A 1 482 ? -23.751 5.156 25.095 1.00 76.12 482 PHE A N 1
ATOM 3653 C CA . PHE A 1 482 ? -22.838 6.197 24.628 1.00 76.12 482 PHE A CA 1
ATOM 3654 C C . PHE A 1 482 ? -21.388 5.909 25.038 1.00 76.12 482 PHE A C 1
ATOM 3656 O O . PHE A 1 482 ? -20.495 5.953 24.197 1.00 76.12 482 PHE A O 1
ATOM 3663 N N . THR A 1 483 ? -21.141 5.574 26.308 1.00 79.94 483 THR A N 1
ATOM 3664 C CA . THR A 1 483 ? -19.798 5.268 26.820 1.00 79.94 483 THR A CA 1
ATOM 3665 C C . THR A 1 483 ? -19.197 4.038 26.155 1.00 79.94 483 THR A C 1
ATOM 3667 O O . THR A 1 483 ? -18.011 4.065 25.837 1.00 79.94 483 THR A O 1
ATOM 3670 N N . PHE A 1 484 ? -19.992 2.998 25.894 1.00 80.56 484 PHE A N 1
ATOM 3671 C CA . PHE A 1 484 ? -19.535 1.819 25.164 1.00 80.56 484 PHE A CA 1
ATOM 3672 C C . PHE A 1 484 ? -19.036 2.191 23.766 1.00 80.56 484 PHE A C 1
ATOM 3674 O O . PHE A 1 484 ? -17.898 1.878 23.427 1.00 80.56 484 PHE A O 1
ATOM 3681 N N . TRP A 1 485 ? -19.844 2.904 22.975 1.00 75.12 485 TRP A N 1
ATOM 3682 C CA . TRP A 1 485 ? -19.457 3.293 21.616 1.00 75.12 485 TRP A CA 1
ATOM 3683 C C . TRP A 1 485 ? -18.295 4.283 21.599 1.00 75.12 485 TRP A C 1
ATOM 3685 O O . TRP A 1 485 ? -17.385 4.153 20.783 1.00 75.12 485 TRP A O 1
ATOM 3695 N N . PHE A 1 486 ? -18.277 5.222 22.545 1.00 78.94 486 PHE A N 1
ATOM 3696 C CA . PHE A 1 486 ? -17.164 6.144 22.722 1.00 78.94 486 PHE A CA 1
ATOM 3697 C C . PHE A 1 486 ? -15.866 5.381 23.026 1.00 78.94 486 PHE A C 1
ATOM 3699 O O . PHE A 1 486 ? -14.861 5.577 22.352 1.00 78.94 486 PHE A O 1
ATOM 3706 N N . ALA A 1 487 ? -15.881 4.454 23.987 1.00 77.81 487 ALA A N 1
ATOM 3707 C CA . ALA A 1 487 ? -14.709 3.663 24.355 1.00 77.81 487 ALA A CA 1
ATOM 3708 C C . ALA A 1 487 ? -14.266 2.703 23.239 1.00 77.81 487 ALA A C 1
ATOM 3710 O O . ALA A 1 487 ? -13.075 2.610 22.958 1.00 77.81 487 ALA A O 1
ATOM 3711 N N . ALA A 1 488 ? -15.208 2.031 22.571 1.00 70.81 488 ALA A N 1
ATOM 3712 C CA . ALA A 1 488 ? -14.914 1.132 21.457 1.00 70.81 488 ALA A CA 1
ATOM 3713 C C . ALA A 1 488 ? -14.217 1.874 20.307 1.00 70.81 488 ALA A C 1
ATOM 3715 O O . ALA A 1 488 ? -13.273 1.346 19.729 1.00 70.81 488 ALA A O 1
ATOM 3716 N N . TYR A 1 489 ? -14.626 3.118 20.042 1.00 69.69 489 TYR A N 1
ATOM 3717 C CA . TYR A 1 489 ? -14.021 3.979 19.029 1.00 69.69 489 TYR A CA 1
ATOM 3718 C C . TYR A 1 489 ? -12.580 4.401 19.376 1.00 69.69 489 TYR A C 1
ATOM 3720 O O . TYR A 1 489 ? -11.700 4.359 18.521 1.00 69.69 489 TYR A O 1
ATOM 3728 N N . PHE A 1 490 ? -12.297 4.787 20.626 1.00 69.44 490 PHE A N 1
ATOM 3729 C CA . PHE A 1 490 ? -10.929 5.160 21.030 1.00 69.44 490 PHE A CA 1
ATOM 3730 C C . PHE A 1 490 ? -9.983 3.962 21.154 1.00 69.44 490 PHE A C 1
ATOM 3732 O O . PHE A 1 490 ? -8.766 4.127 21.080 1.00 69.44 490 PHE A O 1
ATOM 3739 N N . CYS A 1 491 ? -10.534 2.764 21.330 1.00 67.62 491 CYS A N 1
ATOM 3740 C CA . CYS A 1 491 ? -9.781 1.521 21.425 1.00 67.62 491 CYS A CA 1
ATOM 3741 C C . CYS A 1 491 ? -9.648 0.789 20.084 1.00 67.62 491 CYS A C 1
ATOM 3743 O O . CYS A 1 491 ? -9.395 -0.416 20.099 1.00 67.62 491 CYS A O 1
ATOM 3745 N N . ASP A 1 492 ? -9.771 1.502 18.956 1.00 51.94 492 ASP A N 1
ATOM 3746 C CA . ASP A 1 492 ? -9.520 1.019 17.588 1.00 51.94 492 ASP A CA 1
ATOM 3747 C C . ASP A 1 492 ? -8.020 0.721 17.352 1.00 51.94 492 ASP A C 1
ATOM 3749 O O . ASP A 1 492 ? -7.322 1.310 16.528 1.00 51.94 492 ASP A O 1
ATOM 3753 N N . VAL A 1 493 ? -7.494 -0.186 18.172 1.00 48.84 493 VAL A N 1
ATOM 3754 C CA . VAL A 1 493 ? -6.222 -0.877 18.014 1.00 48.84 493 VAL A CA 1
ATOM 3755 C C . VAL A 1 493 ? -6.564 -2.131 17.224 1.00 48.84 493 VAL A C 1
ATOM 3757 O O . VAL A 1 493 ? -7.324 -2.930 17.753 1.00 48.84 493 VAL A O 1
ATOM 3760 N N . GLU A 1 494 ? -6.038 -2.251 15.998 1.00 48.88 494 GLU A N 1
ATOM 3761 C CA . GLU A 1 494 ? -5.961 -3.341 14.981 1.00 48.88 494 GLU A CA 1
ATOM 3762 C C . GLU A 1 494 ? -6.739 -4.676 15.139 1.00 48.88 494 GLU A C 1
ATOM 3764 O O . GLU A 1 494 ? -7.003 -5.355 14.152 1.00 48.88 494 GLU A O 1
ATOM 3769 N N . ASN A 1 495 ? -7.152 -5.068 16.339 1.00 50.62 495 ASN A N 1
ATOM 3770 C CA . ASN A 1 495 ? -8.016 -6.184 16.672 1.00 50.62 495 ASN A CA 1
ATOM 3771 C C . ASN A 1 495 ? -9.341 -5.697 17.289 1.00 50.62 495 ASN A C 1
ATOM 3773 O O . ASN A 1 495 ? -9.479 -5.635 18.514 1.00 50.62 495 ASN A O 1
ATOM 3777 N N . MET A 1 496 ? -10.352 -5.475 16.442 1.00 55.19 496 MET A N 1
ATOM 3778 C CA . MET A 1 496 ? -11.735 -5.088 16.795 1.00 55.19 496 MET A CA 1
ATOM 3779 C C . MET A 1 496 ? -12.313 -5.866 18.002 1.00 55.19 496 MET A C 1
ATOM 3781 O O . MET A 1 496 ? -13.074 -5.333 18.802 1.00 55.19 496 MET A O 1
ATOM 3785 N N . ARG A 1 497 ? -11.884 -7.123 18.189 1.00 62.16 497 ARG A N 1
ATOM 3786 C CA . ARG A 1 497 ? -12.281 -8.006 19.299 1.00 62.16 497 ARG A CA 1
ATOM 3787 C C . ARG A 1 497 ? -11.872 -7.482 20.682 1.00 62.16 497 ARG A C 1
ATOM 3789 O O . ARG A 1 497 ? -12.657 -7.591 21.619 1.00 62.16 497 ARG A O 1
ATOM 3796 N N . TRP A 1 498 ? -10.672 -6.921 20.828 1.00 65.69 498 TRP A N 1
ATOM 3797 C CA . TRP A 1 498 ? -10.169 -6.458 22.129 1.00 65.69 498 TRP A CA 1
ATOM 3798 C C . TRP A 1 498 ? -10.706 -5.077 22.500 1.00 65.69 498 TRP A C 1
ATOM 3800 O O . TRP A 1 498 ? -11.017 -4.851 23.670 1.00 65.69 498 TRP A O 1
ATOM 3810 N N . GLY A 1 499 ? -10.902 -4.197 21.512 1.00 73.25 499 GLY A N 1
ATOM 3811 C CA . GLY A 1 499 ? -11.536 -2.892 21.715 1.00 73.25 499 GLY A CA 1
ATOM 3812 C C . GLY A 1 499 ? -12.962 -3.022 22.256 1.00 73.25 499 GLY A C 1
ATOM 3813 O O . GLY A 1 499 ? -13.313 -2.375 23.241 1.00 73.25 499 GLY A O 1
ATOM 3814 N N . THR A 1 500 ? -13.760 -3.944 21.702 1.00 73.31 500 THR A N 1
ATOM 3815 C CA . THR A 1 500 ? -15.118 -4.232 22.194 1.00 73.31 500 THR A CA 1
ATOM 3816 C C . THR A 1 500 ? -15.128 -4.802 23.613 1.00 73.31 500 THR A C 1
ATOM 3818 O O . THR A 1 500 ? -15.953 -4.395 24.434 1.00 73.31 500 THR A O 1
ATOM 3821 N N . VAL A 1 501 ? -14.217 -5.729 23.931 1.00 79.50 501 VAL A N 1
ATOM 3822 C CA . VAL A 1 501 ? -14.114 -6.301 25.285 1.00 79.50 501 VAL A CA 1
ATOM 3823 C C . VAL A 1 501 ? -13.737 -5.217 26.292 1.00 79.50 501 VAL A C 1
ATOM 3825 O O . VAL A 1 501 ? -14.402 -5.088 27.318 1.00 79.50 501 VAL A O 1
ATOM 3828 N N . PHE A 1 502 ? -12.734 -4.393 25.983 1.00 82.75 502 PHE A N 1
ATOM 3829 C CA . PHE A 1 502 ? -12.327 -3.288 26.848 1.00 82.75 502 PHE A CA 1
ATOM 3830 C C . PHE A 1 502 ? -13.460 -2.278 27.059 1.00 82.75 502 PHE A C 1
ATOM 3832 O O . PHE A 1 502 ? -13.772 -1.942 28.200 1.00 82.75 502 PHE A O 1
ATOM 3839 N N . ALA A 1 503 ? -14.126 -1.850 25.983 1.00 82.81 503 ALA A N 1
ATOM 3840 C CA . ALA A 1 503 ? -15.266 -0.940 26.055 1.00 82.81 503 ALA A CA 1
ATOM 3841 C C . ALA A 1 503 ? -16.406 -1.505 26.915 1.00 82.81 503 ALA A C 1
ATOM 3843 O O . ALA A 1 503 ? -17.013 -0.775 27.703 1.00 82.81 503 ALA A O 1
ATOM 3844 N N . SER A 1 504 ? -16.662 -2.813 26.816 1.00 82.38 504 SER A N 1
ATOM 3845 C CA . SER A 1 504 ? -17.662 -3.512 27.630 1.00 82.38 504 SER A CA 1
ATOM 3846 C C . SER A 1 504 ? -17.283 -3.520 29.111 1.00 82.38 504 SER A C 1
ATOM 3848 O O . SER A 1 504 ? -18.100 -3.149 29.950 1.00 82.38 504 SER A O 1
ATOM 3850 N N . VAL A 1 505 ? -16.038 -3.886 29.439 1.00 87.88 505 VAL A N 1
ATOM 3851 C CA . VAL A 1 505 ? -15.534 -3.891 30.823 1.00 87.88 505 VAL A CA 1
ATOM 3852 C C . VAL A 1 505 ? -15.588 -2.488 31.419 1.00 87.88 505 VAL A C 1
ATOM 3854 O O . VAL A 1 505 ? -16.105 -2.312 32.520 1.00 87.88 505 VAL A O 1
ATOM 3857 N N . LEU A 1 506 ? -15.113 -1.482 30.681 1.00 87.69 506 LEU A N 1
ATOM 3858 C CA . LEU A 1 506 ? -15.121 -0.091 31.124 1.00 87.69 506 LEU A CA 1
ATOM 3859 C C . LEU A 1 506 ? -16.546 0.394 31.405 1.00 87.69 506 LEU A C 1
ATOM 3861 O O . LEU A 1 506 ? -16.802 0.984 32.452 1.00 87.69 506 LEU A O 1
ATOM 3865 N N . THR A 1 507 ? -17.483 0.101 30.503 1.00 86.88 507 THR A N 1
ATOM 3866 C CA . THR A 1 507 ? -18.895 0.463 30.670 1.00 86.88 507 THR A CA 1
ATOM 3867 C C . THR A 1 507 ? -19.492 -0.211 31.904 1.00 86.88 507 THR A C 1
ATOM 3869 O O . THR A 1 507 ? -20.111 0.458 32.727 1.00 86.88 507 THR A O 1
ATOM 3872 N N . VAL A 1 508 ? -19.266 -1.514 32.090 1.00 88.25 508 VAL A N 1
ATOM 3873 C CA . VAL A 1 508 ? -19.763 -2.247 33.263 1.00 88.25 508 VAL A CA 1
ATOM 3874 C C . VAL A 1 508 ? -19.218 -1.655 34.562 1.00 88.25 508 VAL A C 1
ATOM 3876 O O . VAL A 1 508 ? -19.989 -1.385 35.478 1.00 88.25 508 VAL A O 1
ATOM 3879 N N . VAL A 1 509 ? -17.911 -1.399 34.643 1.00 89.75 509 VAL A N 1
ATOM 3880 C CA . VAL A 1 509 ? -17.288 -0.848 35.854 1.00 89.75 509 VAL A CA 1
ATOM 3881 C C . VAL A 1 509 ? -17.817 0.555 36.162 1.00 89.75 509 VAL A C 1
ATOM 3883 O O . VAL A 1 509 ? -18.118 0.848 37.316 1.00 89.75 509 VAL A O 1
ATOM 3886 N N . LEU A 1 510 ? -17.980 1.412 35.151 1.00 89.56 510 LEU A N 1
ATOM 3887 C CA . LEU A 1 510 ? -18.462 2.782 35.348 1.00 89.56 510 LEU A CA 1
ATOM 3888 C C . LEU A 1 510 ? -19.946 2.847 35.736 1.00 89.56 510 LEU A C 1
ATOM 3890 O O . LEU A 1 510 ? -20.327 3.707 36.531 1.00 89.56 510 LEU A O 1
ATOM 3894 N N . PHE A 1 511 ? -20.783 1.955 35.197 1.00 89.62 511 PHE A N 1
ATOM 3895 C CA . PHE A 1 511 ? -22.239 2.024 35.371 1.00 89.62 511 PHE A CA 1
ATOM 3896 C C . PHE A 1 511 ? -22.817 1.024 36.378 1.00 89.62 511 PHE A C 1
ATOM 3898 O O . PHE A 1 511 ? -23.976 1.185 36.764 1.00 89.62 511 PHE A O 1
ATOM 3905 N N . ALA A 1 512 ? -22.034 0.066 36.887 1.00 88.19 512 ALA A N 1
ATOM 3906 C CA . ALA A 1 512 ? -22.471 -0.846 37.948 1.00 88.19 512 ALA A CA 1
ATOM 3907 C C . ALA A 1 512 ? -23.059 -0.119 39.180 1.00 88.19 512 ALA A C 1
ATOM 3909 O O . ALA A 1 512 ? -24.163 -0.487 39.589 1.00 88.19 512 ALA A O 1
ATOM 3910 N N . PRO A 1 513 ? -22.445 0.963 39.719 1.00 90.31 513 PRO A N 1
ATOM 3911 C CA . PRO A 1 513 ? -23.035 1.742 40.813 1.00 90.31 513 PRO A CA 1
ATOM 3912 C C . PRO A 1 513 ? -24.448 2.239 40.523 1.00 90.31 513 PRO A C 1
ATOM 3914 O O . PRO A 1 513 ? -25.331 2.186 41.380 1.00 90.31 513 PRO A O 1
ATOM 3917 N N . TRP A 1 514 ? -24.665 2.711 39.297 1.00 88.50 514 TRP A N 1
ATOM 3918 C CA . TRP A 1 514 ? -25.941 3.257 38.865 1.00 88.50 514 TRP A CA 1
ATOM 3919 C C . TRP A 1 514 ? -26.989 2.158 38.685 1.00 88.50 514 TRP A C 1
ATOM 3921 O O . TRP A 1 514 ? -28.128 2.304 39.129 1.00 88.50 514 TRP A O 1
ATOM 3931 N N . TRP A 1 515 ? -26.608 1.031 38.080 1.00 86.31 515 TRP A N 1
ATOM 3932 C CA . TRP A 1 515 ? -27.500 -0.113 37.907 1.00 86.31 515 TRP A CA 1
ATOM 3933 C C . TRP A 1 515 ? -27.952 -0.713 39.237 1.00 86.31 515 TRP A C 1
ATOM 3935 O O . TRP A 1 515 ? -29.120 -1.075 39.354 1.00 86.31 515 TRP A O 1
ATOM 3945 N N . THR A 1 516 ? -27.089 -0.747 40.254 1.00 87.38 516 THR A N 1
ATOM 3946 C CA . THR A 1 516 ? -27.464 -1.199 41.602 1.00 87.38 516 THR A CA 1
ATOM 3947 C C . THR A 1 516 ? -28.548 -0.314 42.223 1.00 87.38 516 THR A C 1
ATOM 3949 O O . THR A 1 516 ? -29.511 -0.825 42.795 1.00 87.38 516 THR A O 1
ATOM 3952 N N . VAL A 1 517 ? -28.447 1.012 42.065 1.00 86.56 517 VAL A N 1
ATOM 3953 C CA . VAL A 1 517 ? -29.481 1.954 42.534 1.00 86.56 517 VAL A CA 1
ATOM 3954 C C . VAL A 1 517 ? -30.802 1.723 41.794 1.00 86.56 517 VAL A C 1
ATOM 3956 O O . VAL A 1 517 ? -31.855 1.661 42.427 1.00 86.56 517 VAL A O 1
ATOM 3959 N N . VAL A 1 518 ? -30.754 1.551 40.468 1.00 84.12 518 VAL A N 1
ATOM 3960 C CA . VAL A 1 518 ? -31.946 1.273 39.647 1.00 84.12 518 VAL A CA 1
ATOM 3961 C C . VAL A 1 518 ? -32.611 -0.041 40.062 1.00 84.12 518 VAL A C 1
ATOM 3963 O O . VAL A 1 518 ? -33.822 -0.060 40.264 1.00 84.12 518 VAL A O 1
ATOM 3966 N N . ALA A 1 519 ? -31.844 -1.115 40.249 1.00 82.62 519 ALA A N 1
ATOM 3967 C CA . ALA A 1 519 ? -32.378 -2.419 40.634 1.00 82.62 519 ALA A CA 1
ATOM 3968 C C . ALA A 1 519 ? -33.095 -2.379 41.995 1.00 82.62 519 ALA A C 1
ATOM 3970 O O . ALA A 1 519 ? -34.167 -2.969 42.137 1.00 82.62 519 ALA A O 1
ATOM 3971 N N . ARG A 1 520 ? -32.552 -1.637 42.972 1.00 82.31 520 ARG A N 1
ATOM 3972 C CA . ARG A 1 520 ? -33.199 -1.442 44.282 1.00 82.31 520 ARG A CA 1
ATOM 3973 C C . ARG A 1 520 ? -34.475 -0.610 44.196 1.00 82.31 520 ARG A C 1
ATOM 3975 O O . ARG A 1 520 ? -35.468 -0.959 44.829 1.00 82.31 520 ARG A O 1
ATOM 3982 N N . LEU A 1 521 ? -34.474 0.449 43.382 1.00 78.75 521 LEU A N 1
ATOM 3983 C CA . LEU A 1 521 ? -35.682 1.240 43.116 1.00 78.75 521 LEU A CA 1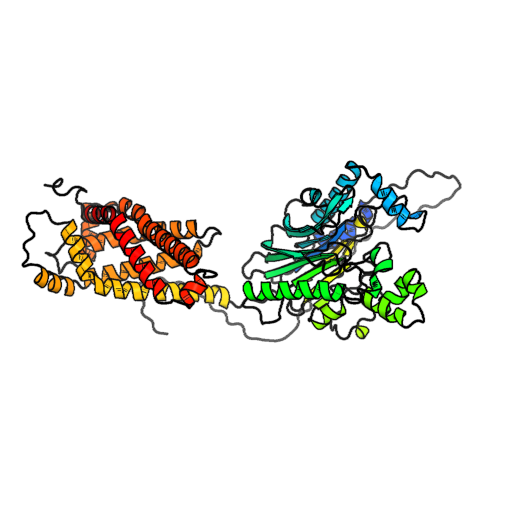
ATOM 3984 C C . LEU A 1 521 ? -36.790 0.377 42.493 1.00 78.75 521 LEU A C 1
ATOM 3986 O O . LEU A 1 521 ? -37.939 0.454 42.911 1.00 78.75 521 LEU A O 1
ATOM 3990 N N . GLN A 1 522 ? -36.442 -0.492 41.539 1.00 77.12 522 GLN A N 1
ATOM 3991 C CA . GLN A 1 522 ? -37.406 -1.376 40.875 1.00 77.12 522 GLN A CA 1
ATOM 3992 C C . GLN A 1 522 ? -37.981 -2.455 41.820 1.00 77.12 522 GLN A C 1
ATOM 3994 O O . GLN A 1 522 ? -39.134 -2.877 41.650 1.00 77.12 522 GLN A O 1
ATOM 3999 N N . ALA A 1 523 ? -37.204 -2.890 42.819 1.00 75.44 523 ALA A N 1
ATOM 4000 C CA . ALA A 1 523 ? -37.605 -3.911 43.784 1.00 75.44 523 ALA A CA 1
ATOM 4001 C C . ALA A 1 523 ? -38.545 -3.394 44.896 1.00 75.44 523 ALA A C 1
ATOM 4003 O O . ALA A 1 523 ? -39.452 -4.125 45.296 1.00 75.44 523 ALA A O 1
ATOM 4004 N N . ASP A 1 524 ? -38.374 -2.160 45.387 1.00 70.25 524 ASP A N 1
ATOM 4005 C CA . ASP A 1 524 ? -39.095 -1.651 46.570 1.00 70.25 524 ASP A CA 1
ATOM 4006 C C . ASP A 1 524 ? -40.405 -0.916 46.204 1.00 70.25 524 ASP A C 1
ATOM 4008 O O . ASP A 1 524 ? -40.429 0.275 45.898 1.00 70.25 524 ASP A O 1
ATOM 4012 N N . VAL A 1 525 ? -41.536 -1.634 46.246 1.00 55.59 525 VAL A N 1
ATOM 4013 C CA . VAL A 1 525 ? -42.876 -1.104 45.895 1.00 55.59 525 VAL A CA 1
ATOM 4014 C C . VAL A 1 525 ? -43.485 -0.240 47.005 1.00 55.59 525 VAL A C 1
ATOM 4016 O O . VAL A 1 525 ? -44.388 0.552 46.749 1.00 55.59 525 VAL A O 1
ATOM 4019 N N . SER A 1 526 ? -43.011 -0.385 48.246 1.00 54.88 526 SER A N 1
ATOM 4020 C CA . SER A 1 526 ? -43.589 0.283 49.423 1.00 54.88 526 SER A CA 1
ATOM 4021 C C . SER A 1 526 ? -43.194 1.760 49.535 1.00 54.88 526 SER A C 1
ATOM 4023 O O . SER A 1 526 ? -43.811 2.527 50.275 1.00 54.88 526 SER A O 1
ATOM 4025 N N . LYS A 1 527 ? -42.179 2.171 48.765 1.00 53.59 527 LYS A N 1
ATOM 4026 C CA . LYS A 1 527 ? -41.558 3.495 48.820 1.00 53.59 527 LYS A CA 1
ATOM 4027 C C . LYS A 1 527 ? -41.594 4.191 47.463 1.00 53.59 527 LYS A C 1
ATOM 4029 O O . LYS A 1 527 ? -40.609 4.783 47.040 1.00 53.59 527 LYS A O 1
ATOM 4034 N N . THR A 1 528 ? -42.750 4.189 46.805 1.00 49.72 528 THR A N 1
ATOM 4035 C CA . THR A 1 528 ? -43.005 4.940 45.557 1.00 49.72 528 THR A CA 1
ATOM 4036 C C . THR A 1 528 ? -42.722 6.450 45.661 1.00 49.72 528 THR A C 1
ATOM 4038 O O . THR A 1 528 ? -42.603 7.118 44.640 1.00 49.72 528 THR A O 1
ATOM 4041 N N . ASN A 1 529 ? -42.548 6.982 46.879 1.00 50.97 529 ASN A N 1
ATOM 4042 C CA . ASN A 1 529 ? -42.127 8.360 47.159 1.00 50.97 529 ASN A CA 1
ATOM 4043 C C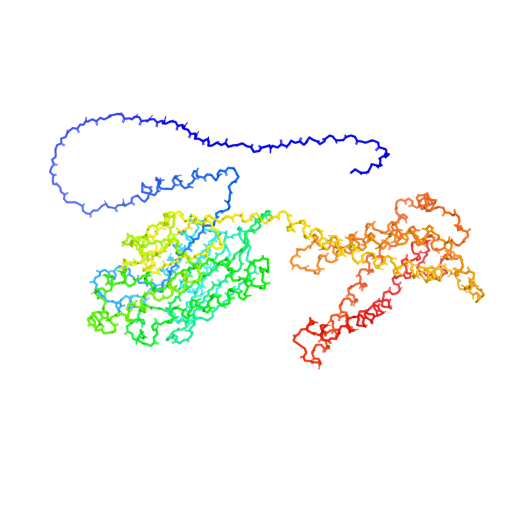 . ASN A 1 529 ? -40.635 8.523 47.517 1.00 50.97 529 ASN A C 1
ATOM 4045 O O . ASN A 1 529 ? -40.201 9.645 47.789 1.00 50.97 529 ASN A O 1
ATOM 4049 N N . MET A 1 530 ? -39.831 7.453 47.563 1.00 55.69 530 MET A N 1
ATOM 4050 C CA . MET A 1 530 ? -38.397 7.601 47.821 1.00 55.69 530 MET A CA 1
ATOM 4051 C C . MET A 1 530 ? -37.720 8.259 46.624 1.00 55.69 530 MET A C 1
ATOM 4053 O O . MET A 1 530 ? -37.694 7.738 45.512 1.00 55.69 530 MET A O 1
ATOM 4057 N N . GLN A 1 531 ? -37.111 9.412 46.882 1.00 66.44 531 GLN A N 1
ATOM 4058 C CA . GLN A 1 531 ? -36.189 10.033 45.946 1.00 66.44 531 GLN A CA 1
ATOM 4059 C C . GLN A 1 531 ? -34.981 9.105 45.745 1.00 66.44 531 GLN A C 1
ATOM 4061 O O . GLN A 1 531 ? -34.503 8.480 46.694 1.00 66.44 531 GLN A O 1
ATOM 4066 N N . TRP A 1 532 ? -34.458 9.037 44.520 1.00 71.88 532 TRP A N 1
ATOM 4067 C CA . TRP A 1 532 ? -33.278 8.233 44.163 1.00 71.88 532 TRP A CA 1
ATOM 4068 C C . TRP A 1 532 ? -32.061 8.522 45.065 1.00 71.88 532 TRP A C 1
ATOM 4070 O O . TRP A 1 532 ? -31.262 7.630 45.342 1.00 71.88 532 TRP A O 1
ATOM 4080 N N . THR A 1 533 ? -31.960 9.744 45.597 1.00 78.12 533 THR A N 1
ATOM 4081 C CA . THR A 1 533 ? -30.955 10.165 46.585 1.00 78.12 533 THR A CA 1
ATOM 4082 C C . THR A 1 533 ? -31.050 9.379 47.891 1.00 78.12 533 THR A C 1
ATOM 4084 O O . THR A 1 533 ? -30.025 8.992 48.447 1.00 78.12 533 THR A O 1
ATOM 4087 N N . GLY A 1 534 ? -32.263 9.082 48.364 1.00 80.56 534 GLY A N 1
ATOM 4088 C CA . GLY A 1 534 ? -32.488 8.291 49.572 1.00 80.56 534 GLY A CA 1
ATOM 4089 C C . GLY A 1 534 ? -31.946 6.868 49.442 1.00 80.56 534 GLY A C 1
ATOM 4090 O O . GLY A 1 534 ? -31.351 6.358 50.386 1.00 80.56 534 GLY A O 1
ATOM 4091 N N . GLN A 1 535 ? -32.077 6.254 48.260 1.00 82.00 535 GLN A N 1
ATOM 4092 C CA . GLN A 1 535 ? -31.511 4.925 47.998 1.00 82.00 535 GLN A CA 1
ATOM 4093 C C . GLN A 1 535 ? -29.979 4.946 48.004 1.00 82.00 535 GLN A C 1
ATOM 4095 O O . GLN A 1 535 ? -29.355 4.041 48.550 1.00 82.00 535 GLN A O 1
ATOM 4100 N N . ILE A 1 536 ? -29.359 6.000 47.462 1.00 86.06 536 ILE A N 1
ATOM 4101 C CA . ILE A 1 536 ? -27.899 6.183 47.521 1.00 86.06 536 ILE A CA 1
ATOM 4102 C C . ILE A 1 536 ? -27.429 6.266 48.976 1.00 86.06 536 ILE A C 1
ATOM 4104 O O . ILE A 1 536 ? -26.508 5.546 49.359 1.00 86.06 536 ILE A O 1
ATOM 4108 N N . PHE A 1 537 ? -28.072 7.104 49.799 1.00 87.06 537 PHE A N 1
ATOM 4109 C CA . PHE A 1 537 ? -27.721 7.218 51.217 1.00 87.06 537 PHE A CA 1
ATOM 4110 C C . PHE A 1 537 ? -27.904 5.898 51.961 1.00 87.06 537 PHE A C 1
ATOM 4112 O O . PHE A 1 537 ? -27.038 5.542 52.752 1.00 87.06 537 PHE A O 1
ATOM 4119 N N . GLN A 1 538 ? -28.974 5.157 51.665 1.00 84.94 538 GLN A N 1
ATOM 4120 C CA . GLN A 1 538 ? -29.233 3.857 52.275 1.00 84.94 538 GLN A CA 1
ATOM 4121 C C . GLN A 1 538 ? -28.138 2.833 51.927 1.00 84.94 538 GLN A C 1
ATOM 4123 O O . GLN A 1 538 ? -27.574 2.213 52.828 1.00 84.94 538 GLN A O 1
ATOM 4128 N N . ILE A 1 539 ? -27.776 2.692 50.643 1.00 87.62 539 ILE A N 1
ATOM 4129 C CA . ILE A 1 539 ? -26.685 1.796 50.212 1.00 87.62 539 ILE A CA 1
ATOM 4130 C C . ILE A 1 539 ? -25.378 2.185 50.911 1.00 87.62 539 ILE A C 1
ATOM 4132 O O . ILE A 1 539 ? -24.678 1.323 51.447 1.00 87.62 539 ILE A O 1
ATOM 4136 N N . TRP A 1 540 ? -25.069 3.483 50.930 1.00 89.25 540 TRP A N 1
ATOM 4137 C CA . TRP A 1 540 ? -23.868 4.004 51.570 1.00 89.25 540 TRP A CA 1
ATOM 4138 C C . TRP A 1 540 ? -23.844 3.718 53.077 1.00 89.25 540 TRP A C 1
ATOM 4140 O O . TRP A 1 540 ? -22.823 3.261 53.585 1.00 89.25 540 TRP A O 1
ATOM 4150 N N . SER A 1 541 ? -24.953 3.932 53.792 1.00 89.75 541 SER A N 1
ATOM 4151 C CA . SER A 1 541 ? -25.023 3.694 55.238 1.00 89.75 541 SER A CA 1
ATOM 4152 C C . SER A 1 541 ? -24.977 2.214 55.611 1.00 89.75 541 SER A C 1
ATOM 4154 O O . SER A 1 541 ? -24.403 1.868 56.636 1.00 89.75 541 SER A O 1
ATOM 4156 N N . GLU A 1 542 ? -25.572 1.337 54.797 1.00 86.75 542 GLU A N 1
ATOM 4157 C CA . GLU A 1 542 ? -25.649 -0.101 55.090 1.00 86.75 542 GLU A CA 1
ATOM 4158 C C . GLU A 1 542 ? -24.371 -0.853 54.707 1.00 86.75 542 GLU A C 1
ATOM 4160 O O . GLU A 1 542 ? -23.974 -1.795 55.390 1.00 86.75 542 GLU A O 1
ATOM 4165 N N . ARG A 1 543 ? -23.761 -0.500 53.568 1.00 85.25 543 ARG A N 1
ATOM 4166 C CA . ARG A 1 543 ? -22.718 -1.316 52.917 1.00 85.25 543 ARG A CA 1
ATOM 4167 C C . ARG A 1 543 ? -21.527 -0.505 52.398 1.00 85.25 543 ARG A C 1
ATOM 4169 O O . ARG A 1 543 ? -20.613 -1.077 51.800 1.00 85.25 543 ARG A O 1
ATOM 4176 N N . GLY A 1 544 ? -21.518 0.813 52.600 1.00 89.62 544 GLY A N 1
ATOM 4177 C CA . GLY A 1 544 ? -20.467 1.703 52.110 1.00 89.62 544 GLY A CA 1
ATOM 4178 C C . GLY A 1 544 ? -20.321 1.687 50.585 1.00 89.62 544 GLY A C 1
ATOM 4179 O O . GLY A 1 544 ? -21.235 1.323 49.844 1.00 89.62 544 GLY A O 1
ATOM 4180 N N . ALA A 1 545 ? -19.131 2.056 50.104 1.00 87.44 545 ALA A N 1
ATOM 4181 C CA . ALA A 1 545 ? -18.817 2.094 48.673 1.00 87.44 545 ALA A CA 1
ATOM 4182 C C . ALA A 1 545 ? -18.951 0.721 47.983 1.00 87.44 545 ALA A C 1
ATOM 4184 O O . ALA A 1 545 ? -19.374 0.649 46.831 1.00 87.44 545 ALA A O 1
ATOM 4185 N N . GLY A 1 546 ? -18.644 -0.374 48.692 1.00 86.31 546 GLY A N 1
ATOM 4186 C CA . GLY A 1 546 ? -18.764 -1.736 48.160 1.00 86.31 546 GLY A CA 1
ATOM 4187 C C . GLY A 1 546 ? -20.207 -2.135 47.835 1.00 86.31 546 GLY A C 1
ATOM 4188 O O . GLY A 1 546 ? -20.435 -2.894 46.895 1.00 86.31 546 GLY A O 1
ATOM 4189 N N . GLY A 1 547 ? -21.190 -1.568 48.544 1.00 85.81 547 GLY A N 1
ATOM 4190 C CA . GLY A 1 547 ? -22.612 -1.805 48.293 1.00 85.81 547 GLY A CA 1
ATOM 4191 C C . GLY A 1 547 ? -23.072 -1.397 46.893 1.00 85.81 547 GLY A C 1
ATOM 4192 O O . GLY A 1 547 ? -23.942 -2.056 46.335 1.00 85.81 547 GLY A O 1
ATOM 4193 N N . PHE A 1 548 ? -22.461 -0.368 46.299 1.00 88.38 548 PHE A N 1
ATOM 4194 C CA . PHE A 1 548 ? -22.794 0.097 44.947 1.00 88.38 548 PHE A CA 1
ATOM 4195 C C . PHE A 1 548 ? -22.346 -0.876 43.854 1.00 88.38 548 PHE A C 1
ATOM 4197 O O . PHE A 1 548 ? -22.954 -0.931 42.790 1.00 88.38 548 PHE A O 1
ATOM 4204 N N . TYR A 1 549 ? -21.322 -1.680 44.126 1.00 91.12 549 TYR A N 1
ATOM 4205 C CA . TYR A 1 549 ? -20.797 -2.683 43.199 1.00 91.12 549 TYR A CA 1
ATOM 4206 C C . TYR A 1 549 ? -21.318 -4.094 43.505 1.00 91.12 549 TYR A C 1
ATOM 4208 O O . TYR A 1 549 ? -20.792 -5.082 42.985 1.00 91.12 549 TYR A O 1
ATOM 4216 N N . ALA A 1 550 ? -22.354 -4.216 44.341 1.00 85.31 550 ALA A N 1
ATOM 4217 C CA . ALA A 1 550 ? -23.014 -5.488 44.594 1.00 85.31 550 ALA A CA 1
ATOM 4218 C C . ALA A 1 550 ? -23.607 -6.016 43.277 1.00 85.31 550 ALA A C 1
ATOM 4220 O O . ALA A 1 550 ? -24.517 -5.410 42.732 1.00 85.31 550 ALA A O 1
ATOM 4221 N N . GLY A 1 551 ? -23.065 -7.113 42.737 1.00 83.94 551 GLY A N 1
ATOM 4222 C CA . GLY A 1 551 ? -23.442 -7.635 41.412 1.00 83.94 551 GLY A CA 1
ATOM 4223 C C . GLY A 1 551 ? -22.412 -7.416 40.294 1.00 83.94 551 GLY A C 1
ATOM 4224 O O . GLY A 1 551 ? -22.597 -7.968 39.213 1.00 83.94 551 GLY A O 1
ATOM 4225 N N . LEU A 1 552 ? -21.293 -6.723 40.558 1.00 88.62 552 LEU A N 1
ATOM 4226 C CA . LEU A 1 552 ? -20.243 -6.466 39.557 1.00 88.62 552 LEU A CA 1
ATOM 4227 C C . LEU A 1 552 ? -19.678 -7.751 38.924 1.00 88.62 552 LEU A C 1
ATOM 4229 O O . LEU A 1 552 ? -19.406 -7.779 37.729 1.00 88.62 552 LEU A O 1
ATOM 4233 N N . GLY A 1 553 ? -19.508 -8.824 39.705 1.00 88.75 553 GLY A N 1
ATOM 4234 C CA . GLY A 1 553 ? -19.031 -10.115 39.190 1.00 88.75 553 GLY A CA 1
ATOM 4235 C C . GLY A 1 553 ? -19.948 -10.683 38.094 1.00 88.75 553 GLY A C 1
ATOM 4236 O O . GLY A 1 553 ? -19.496 -10.862 36.963 1.00 88.75 553 GLY A O 1
ATOM 4237 N N . PRO A 1 554 ? -21.240 -10.920 38.393 1.00 88.00 554 PRO A N 1
ATOM 4238 C CA . PRO A 1 554 ? -22.244 -11.267 37.392 1.00 88.00 554 PRO A CA 1
ATOM 4239 C C . PRO A 1 554 ? -22.312 -10.286 36.213 1.00 88.00 554 PRO A C 1
ATOM 4241 O O . PRO A 1 554 ? -22.437 -10.737 35.078 1.00 88.00 554 PRO A O 1
ATOM 4244 N N . ASP A 1 555 ? -22.176 -8.976 36.445 1.00 85.19 555 ASP A N 1
ATOM 4245 C CA . ASP A 1 555 ? -22.182 -7.967 35.374 1.00 85.19 555 ASP A CA 1
ATOM 4246 C C . ASP A 1 555 ? -20.994 -8.102 34.410 1.00 85.19 555 ASP A C 1
ATOM 4248 O O . ASP A 1 555 ? -21.163 -7.988 33.197 1.00 85.19 555 ASP A O 1
ATOM 4252 N N . LEU A 1 556 ? -19.797 -8.404 34.918 1.00 88.25 556 LEU A N 1
ATOM 4253 C CA . LEU A 1 556 ? -18.625 -8.666 34.079 1.00 88.25 556 LEU A CA 1
ATOM 4254 C C . LEU A 1 556 ? -18.778 -9.968 33.286 1.00 88.25 556 LEU A C 1
ATOM 4256 O O . LEU A 1 556 ? -18.396 -10.030 32.119 1.00 88.25 556 LEU A O 1
ATOM 4260 N N . LEU A 1 557 ? -19.382 -11.000 33.881 1.00 87.62 557 LEU A N 1
ATOM 4261 C CA . LEU A 1 557 ? -19.698 -12.239 33.165 1.00 87.62 557 LEU A CA 1
ATOM 4262 C C . LEU A 1 557 ? -20.789 -12.029 32.110 1.00 87.62 557 LEU A C 1
ATOM 4264 O O . LEU A 1 557 ? -20.763 -12.684 31.069 1.00 87.62 557 LEU A O 1
ATOM 4268 N N . LEU A 1 558 ? -21.714 -11.092 32.329 1.00 84.81 558 LEU A N 1
ATOM 4269 C CA . LEU A 1 558 ? -22.757 -10.719 31.371 1.00 84.81 558 LEU A CA 1
ATOM 4270 C C . LEU A 1 558 ? -22.220 -10.014 30.118 1.00 84.81 558 LEU A C 1
ATOM 4272 O O . LEU A 1 558 ? -22.959 -9.904 29.145 1.00 84.81 558 LEU A O 1
ATOM 4276 N N . ILE A 1 559 ? -20.931 -9.659 30.056 1.00 82.56 559 ILE A N 1
ATOM 4277 C CA . ILE A 1 559 ? -20.250 -9.313 28.791 1.00 82.56 559 ILE A CA 1
ATOM 4278 C C . ILE A 1 559 ? -20.294 -10.496 27.801 1.00 82.56 559 ILE A C 1
ATOM 4280 O O . ILE A 1 559 ? -20.209 -10.306 26.590 1.00 82.56 559 ILE A O 1
ATOM 4284 N N . SER A 1 560 ? -20.522 -11.724 28.278 1.00 80.75 560 SER A N 1
ATOM 4285 C CA . SER A 1 560 ? -20.837 -12.869 27.416 1.00 80.75 560 SER A CA 1
ATOM 4286 C C . SER A 1 560 ? -22.113 -12.681 26.588 1.00 80.75 560 SER A C 1
ATOM 4288 O O . SER A 1 560 ? -22.196 -13.248 25.502 1.00 80.75 560 SER A O 1
ATOM 4290 N N . PHE A 1 561 ? -23.076 -11.861 27.026 1.00 82.50 561 PHE A N 1
ATOM 4291 C CA . PHE A 1 561 ? -24.311 -11.593 26.283 1.00 82.50 561 PHE A CA 1
ATOM 4292 C C . PHE A 1 561 ? -24.044 -11.033 24.875 1.00 82.50 561 PHE A C 1
ATOM 4294 O O . PHE A 1 561 ? -24.422 -11.700 23.907 1.00 82.50 561 PHE A O 1
ATOM 4301 N N . PRO A 1 562 ? -23.366 -9.875 24.706 1.00 71.69 562 PRO A N 1
ATOM 4302 C CA . PRO A 1 562 ? -23.069 -9.353 23.375 1.00 71.69 562 PRO A CA 1
ATOM 4303 C C . PRO A 1 562 ? -22.140 -10.274 22.572 1.00 71.69 562 PRO A C 1
ATOM 4305 O O . PRO A 1 562 ? -22.248 -10.314 21.348 1.00 71.69 562 PRO A O 1
ATOM 4308 N N . LEU A 1 563 ? -21.272 -11.058 23.226 1.00 76.88 563 LEU A N 1
ATOM 4309 C CA . LEU A 1 563 ? -20.415 -12.034 22.541 1.00 76.88 563 LEU A CA 1
ATOM 4310 C C . LEU A 1 563 ? -21.229 -13.185 21.932 1.00 76.88 563 LEU A C 1
ATOM 4312 O O . LEU A 1 563 ? -21.047 -13.507 20.758 1.00 76.88 563 LEU A O 1
ATOM 4316 N N . VAL A 1 564 ? -22.149 -13.775 22.700 1.00 80.88 564 VAL A N 1
ATOM 4317 C CA . VAL A 1 564 ? -23.046 -14.844 22.234 1.00 80.88 564 VAL A CA 1
ATOM 4318 C C . VAL A 1 564 ? -23.983 -14.312 21.152 1.00 80.88 564 VAL A C 1
ATOM 4320 O O . VAL A 1 564 ? -24.103 -14.936 20.098 1.00 80.88 564 VAL A O 1
ATOM 4323 N N . GLN A 1 565 ? -24.591 -13.138 21.366 1.00 80.94 565 GLN A N 1
ATOM 4324 C CA . GLN A 1 565 ? -25.459 -12.494 20.378 1.00 80.94 565 GLN A CA 1
ATOM 4325 C C . GLN A 1 565 ? -24.708 -12.230 19.064 1.00 80.94 565 GLN A C 1
ATOM 4327 O O . GLN A 1 565 ? -25.176 -12.628 17.998 1.00 80.94 565 GLN A O 1
ATOM 4332 N N . GLY A 1 566 ? -23.536 -11.590 19.126 1.00 74.56 566 GLY A N 1
ATOM 4333 C CA . GLY A 1 566 ? -22.745 -11.256 17.942 1.00 74.56 566 GLY A CA 1
ATOM 4334 C C . GLY A 1 566 ? -22.257 -12.497 17.193 1.00 74.56 566 GLY A C 1
ATOM 4335 O O . GLY A 1 566 ? -22.351 -12.557 15.968 1.00 74.56 566 GLY A O 1
ATOM 4336 N N . HIS A 1 567 ? -21.795 -13.522 17.914 1.00 82.75 567 HIS A N 1
ATOM 4337 C CA . HIS A 1 567 ? -21.329 -14.762 17.297 1.00 82.75 567 HIS A CA 1
ATOM 4338 C C . HIS A 1 567 ? -22.460 -15.536 16.611 1.00 82.75 567 HIS A C 1
ATOM 4340 O O . HIS A 1 567 ? -22.289 -15.991 15.479 1.00 82.75 567 HIS A O 1
ATOM 4346 N N . LEU A 1 568 ? -23.626 -15.652 17.255 1.00 84.38 568 LEU A N 1
ATOM 4347 C CA . LEU A 1 568 ? -24.801 -16.292 16.662 1.00 84.38 568 LEU A CA 1
ATOM 4348 C C . LEU A 1 568 ? -25.299 -15.534 15.433 1.00 84.38 568 LEU A C 1
ATOM 4350 O O . LEU A 1 568 ? -25.596 -16.162 14.416 1.00 84.38 568 LEU A O 1
ATOM 4354 N N . TYR A 1 569 ? -25.344 -14.201 15.506 1.00 81.00 569 TYR A N 1
ATOM 4355 C CA . TYR A 1 569 ? -25.716 -13.356 14.377 1.00 81.00 569 TYR A CA 1
ATOM 4356 C C . TYR A 1 569 ? -24.798 -13.613 13.176 1.00 81.00 569 TYR A C 1
ATOM 4358 O O . TYR A 1 569 ? -25.276 -14.032 12.123 1.00 81.00 569 TYR A O 1
ATOM 4366 N N . MET A 1 570 ? -23.479 -13.470 13.352 1.00 82.12 570 MET A N 1
ATOM 4367 C CA . MET A 1 570 ? -22.513 -13.645 12.260 1.00 82.12 570 MET A CA 1
ATOM 4368 C C . MET A 1 570 ? -22.495 -15.073 11.712 1.00 82.12 570 MET A C 1
ATOM 4370 O O . MET A 1 570 ? -22.426 -15.268 10.503 1.00 82.12 570 MET A O 1
ATOM 4374 N N . THR A 1 571 ? -22.603 -16.084 12.577 1.00 86.69 571 THR A N 1
ATOM 4375 C CA . THR A 1 571 ? -22.657 -17.489 12.140 1.00 86.69 571 THR A CA 1
ATOM 4376 C C . THR A 1 571 ? -23.886 -17.743 11.273 1.00 86.69 571 THR A C 1
ATOM 4378 O O . THR A 1 571 ? -23.784 -18.375 10.223 1.00 86.69 571 THR A O 1
ATOM 4381 N N . THR A 1 572 ? -25.041 -17.209 11.671 1.00 84.62 572 THR A N 1
ATOM 4382 C CA . THR A 1 572 ? -26.286 -17.387 10.917 1.00 84.62 572 THR A CA 1
ATOM 4383 C C . THR A 1 572 ? -26.251 -16.626 9.592 1.00 84.62 572 THR A C 1
ATOM 4385 O O . THR A 1 572 ? -26.650 -17.179 8.570 1.00 84.62 572 THR A O 1
ATOM 4388 N N . VAL A 1 573 ? -25.709 -15.402 9.580 1.00 82.81 573 VAL A N 1
ATOM 4389 C CA . VAL A 1 573 ? -25.466 -14.637 8.345 1.00 82.81 573 VAL A CA 1
ATOM 4390 C C . VAL A 1 573 ? -24.568 -15.430 7.395 1.00 82.81 573 VAL A C 1
ATOM 4392 O O . VAL A 1 573 ? -24.953 -15.633 6.250 1.00 82.81 573 VAL A O 1
ATOM 4395 N N . ASN A 1 574 ? -23.439 -15.965 7.866 1.00 83.69 574 ASN A N 1
ATOM 4396 C CA . ASN A 1 574 ? -22.510 -16.733 7.030 1.00 83.69 574 ASN A CA 1
ATOM 4397 C C . ASN A 1 574 ? -23.147 -17.997 6.434 1.00 83.69 574 ASN A C 1
ATOM 4399 O O . ASN A 1 574 ? -22.922 -18.309 5.266 1.00 83.69 574 ASN A O 1
ATOM 4403 N N . ILE A 1 575 ? -23.975 -18.708 7.208 1.00 88.00 575 ILE A N 1
ATOM 4404 C CA . ILE A 1 575 ? -24.737 -19.859 6.703 1.00 88.00 575 ILE A CA 1
ATOM 4405 C C . ILE A 1 575 ? -25.698 -19.412 5.599 1.00 88.00 575 ILE A C 1
ATOM 4407 O O . ILE A 1 575 ? -25.788 -20.066 4.566 1.00 88.00 575 ILE A O 1
ATOM 4411 N N . ILE A 1 576 ? -26.402 -18.294 5.784 1.00 86.50 576 ILE A N 1
ATOM 4412 C CA . ILE A 1 576 ? -27.374 -17.803 4.802 1.00 86.50 576 ILE A CA 1
ATOM 4413 C C . ILE A 1 576 ? -26.684 -17.283 3.536 1.00 86.50 576 ILE A C 1
ATOM 4415 O O . ILE A 1 576 ? -27.158 -17.576 2.441 1.00 86.50 576 ILE A O 1
ATOM 4419 N N . VAL A 1 577 ? -25.558 -16.575 3.665 1.00 85.69 577 VAL A N 1
ATOM 4420 C CA . VAL A 1 577 ? -24.708 -16.174 2.530 1.00 85.69 577 VAL A CA 1
ATOM 4421 C C . VAL A 1 577 ? -24.315 -17.408 1.719 1.00 85.69 577 VAL A C 1
ATOM 4423 O O . VAL A 1 577 ? -24.517 -17.429 0.506 1.00 85.69 577 VAL A O 1
ATOM 4426 N N . TRP A 1 578 ? -23.847 -18.464 2.393 1.00 86.94 578 TRP A N 1
ATOM 4427 C CA . TRP A 1 578 ? -23.466 -19.723 1.754 1.00 86.94 578 TRP A CA 1
ATOM 4428 C C . TRP A 1 578 ? -24.648 -20.430 1.069 1.00 86.94 578 TRP A C 1
ATOM 4430 O O . TRP A 1 578 ? -24.525 -20.843 -0.081 1.00 86.94 578 TRP A O 1
ATOM 4440 N N . VAL A 1 579 ? -25.809 -20.529 1.729 1.00 88.69 579 VAL A N 1
ATOM 4441 C CA . VAL A 1 579 ? -27.009 -21.190 1.174 1.00 88.69 579 VAL A CA 1
ATOM 4442 C C . VAL A 1 579 ? -27.596 -20.422 -0.014 1.00 88.69 579 VAL A C 1
ATOM 4444 O O . VAL A 1 579 ? -28.064 -21.037 -0.970 1.00 88.69 579 VAL A O 1
ATOM 4447 N N . LEU A 1 580 ? -27.606 -19.088 0.040 1.00 86.31 580 LEU A N 1
ATOM 4448 C CA . LEU A 1 580 ? -28.210 -18.241 -0.993 1.00 86.31 580 LEU A CA 1
ATOM 4449 C C . LEU A 1 580 ? -27.230 -17.842 -2.106 1.00 86.31 580 LEU A C 1
ATOM 4451 O O . LEU A 1 580 ? -27.651 -17.190 -3.062 1.00 86.31 580 LEU A O 1
ATOM 4455 N N . GLY A 1 581 ? -25.949 -18.207 -1.989 1.00 81.44 581 GLY A N 1
ATOM 4456 C CA . GLY A 1 581 ? -24.906 -17.847 -2.950 1.00 81.44 581 GLY A CA 1
ATOM 4457 C C . GLY A 1 581 ? -24.686 -16.335 -3.064 1.00 81.44 581 GLY A C 1
ATOM 4458 O O . GLY A 1 581 ? -24.473 -15.833 -4.165 1.00 81.44 581 GLY A O 1
ATOM 4459 N N . ALA A 1 582 ? -24.807 -15.599 -1.955 1.00 78.44 582 ALA A N 1
ATOM 4460 C CA . ALA A 1 582 ? -24.470 -14.176 -1.925 1.00 78.44 582 ALA A CA 1
ATOM 4461 C C . ALA A 1 582 ? -22.940 -13.988 -1.906 1.00 78.44 582 ALA A C 1
ATOM 4463 O O . ALA A 1 582 ? -22.225 -14.834 -1.373 1.00 78.44 582 ALA A O 1
ATOM 4464 N N . GLU A 1 583 ? -22.443 -12.892 -2.487 1.00 76.56 583 GLU A N 1
ATOM 4465 C CA . GLU A 1 583 ? -21.000 -12.593 -2.535 1.00 76.56 583 GLU A CA 1
ATOM 4466 C C . GLU A 1 583 ? -20.436 -12.270 -1.142 1.00 76.56 583 GLU A C 1
ATOM 4468 O O . GLU A 1 583 ? -19.358 -12.743 -0.789 1.00 76.56 583 GLU A O 1
ATOM 4473 N N . ASP A 1 584 ? -21.191 -11.518 -0.337 1.00 80.19 584 ASP A N 1
ATOM 4474 C CA . ASP A 1 584 ? -20.861 -11.160 1.043 1.00 80.19 584 ASP A CA 1
ATOM 4475 C C . ASP A 1 584 ? -22.124 -10.839 1.880 1.00 80.19 584 ASP A C 1
ATOM 4477 O O . ASP A 1 584 ? -23.272 -10.924 1.417 1.00 80.19 584 ASP A O 1
ATOM 4481 N N . ASP A 1 585 ? -21.918 -10.502 3.155 1.00 69.62 585 ASP A N 1
ATOM 4482 C CA . ASP A 1 585 ? -22.972 -10.107 4.091 1.00 69.62 585 ASP A CA 1
ATOM 4483 C C . ASP A 1 585 ? -23.611 -8.757 3.730 1.00 69.62 585 ASP A C 1
ATOM 4485 O O . ASP A 1 585 ? -24.806 -8.558 3.966 1.00 69.62 585 ASP A O 1
ATOM 4489 N N . VAL A 1 586 ? -22.861 -7.842 3.116 1.00 74.00 586 VAL A N 1
ATOM 4490 C CA . VAL A 1 586 ? -23.365 -6.539 2.661 1.00 74.00 586 VAL A CA 1
ATOM 4491 C C . VAL A 1 586 ? -24.377 -6.717 1.527 1.00 74.00 586 VAL A C 1
ATOM 4493 O O . VAL A 1 586 ? -25.482 -6.168 1.581 1.00 74.00 586 VAL A O 1
ATOM 4496 N N . ALA A 1 587 ? -24.054 -7.532 0.527 1.00 71.88 587 ALA A N 1
ATOM 4497 C CA . ALA A 1 587 ? -24.934 -7.879 -0.579 1.00 71.88 587 ALA A CA 1
ATOM 4498 C C . ALA A 1 587 ? -26.199 -8.594 -0.086 1.00 71.88 587 ALA A C 1
ATOM 4500 O O . ALA A 1 587 ? -27.299 -8.301 -0.568 1.00 71.88 587 ALA A O 1
ATOM 4501 N N . LEU A 1 588 ? -26.075 -9.481 0.911 1.00 78.12 588 LEU A N 1
ATOM 4502 C CA . LEU A 1 588 ? -27.219 -10.154 1.529 1.00 78.12 588 LEU A CA 1
ATOM 4503 C C . LEU A 1 588 ? -28.177 -9.151 2.190 1.00 78.12 588 LEU A C 1
ATOM 4505 O O . LEU A 1 588 ? -29.382 -9.197 1.930 1.00 78.12 588 LEU A O 1
ATOM 4509 N N . HIS A 1 589 ? -27.662 -8.233 3.011 1.00 73.12 589 HIS A N 1
ATOM 4510 C CA . HIS A 1 589 ? -28.487 -7.247 3.715 1.00 73.12 589 HIS A CA 1
ATOM 4511 C C . HIS A 1 589 ? -29.078 -6.186 2.782 1.00 73.12 589 HIS A C 1
ATOM 4513 O O . HIS A 1 589 ? -30.218 -5.772 2.985 1.00 73.12 589 HIS A O 1
ATOM 4519 N N . ASN A 1 590 ? -28.368 -5.802 1.719 1.00 73.00 590 ASN A N 1
ATOM 4520 C CA . ASN A 1 590 ? -28.913 -4.913 0.692 1.00 73.00 590 ASN A CA 1
ATOM 4521 C C . ASN A 1 590 ? -30.065 -5.569 -0.081 1.00 73.00 590 ASN A C 1
ATOM 4523 O O . ASN A 1 590 ? -31.043 -4.905 -0.422 1.00 73.00 590 ASN A O 1
ATOM 4527 N N . ARG A 1 591 ? -29.974 -6.879 -0.342 1.00 80.00 591 ARG A N 1
ATOM 4528 C CA . ARG A 1 591 ? -31.006 -7.630 -1.068 1.00 80.00 591 ARG A CA 1
ATOM 4529 C C . ARG A 1 591 ? -32.201 -8.005 -0.188 1.00 80.00 591 ARG A C 1
ATOM 4531 O O . ARG A 1 591 ? -33.329 -8.024 -0.674 1.00 80.00 591 ARG A O 1
ATOM 4538 N N . TYR A 1 592 ? -31.964 -8.276 1.096 1.00 79.81 592 TYR A N 1
ATOM 4539 C CA . TYR A 1 592 ? -32.974 -8.706 2.065 1.00 79.81 592 TYR A CA 1
ATOM 4540 C C . TYR A 1 592 ? -32.864 -7.914 3.374 1.00 79.81 592 TYR A C 1
ATOM 4542 O O . TYR A 1 592 ? -32.547 -8.461 4.430 1.00 79.81 592 TYR A O 1
ATOM 4550 N N . ALA A 1 593 ? -33.182 -6.619 3.328 1.00 73.19 593 ALA A N 1
ATOM 4551 C CA . ALA A 1 593 ? -33.046 -5.715 4.477 1.00 73.19 593 ALA A CA 1
ATOM 4552 C C . ALA A 1 593 ? -33.810 -6.169 5.741 1.00 73.19 593 ALA A C 1
ATOM 4554 O O . ALA A 1 593 ? -33.388 -5.878 6.858 1.00 73.19 593 ALA A O 1
ATOM 4555 N N . PHE A 1 594 ? -34.907 -6.924 5.592 1.00 77.88 594 PHE A N 1
ATOM 4556 C CA . PHE A 1 594 ? -35.682 -7.459 6.722 1.00 77.88 594 PHE A CA 1
ATOM 4557 C C . PHE A 1 594 ? -34.962 -8.580 7.488 1.00 77.88 594 PHE A C 1
ATOM 4559 O O . PHE A 1 594 ? -35.353 -8.910 8.607 1.00 77.88 594 PHE A O 1
ATOM 4566 N N . LEU A 1 595 ? -33.927 -9.185 6.904 1.00 76.62 595 LEU A N 1
ATOM 4567 C CA . LEU A 1 595 ? -33.253 -10.339 7.481 1.00 76.62 595 LEU A CA 1
ATOM 4568 C C . LEU A 1 595 ? -32.392 -9.941 8.689 1.00 76.62 595 LEU A C 1
ATOM 4570 O O . LEU A 1 595 ? -32.436 -10.621 9.710 1.00 76.62 595 LEU A O 1
ATOM 4574 N N . ALA A 1 596 ? -31.696 -8.801 8.620 1.00 69.44 596 ALA A N 1
ATOM 4575 C CA . ALA A 1 596 ? -30.898 -8.257 9.724 1.00 69.44 596 ALA A CA 1
ATOM 4576 C C . ALA A 1 596 ? -31.679 -8.156 11.053 1.00 69.44 596 ALA A C 1
ATOM 4578 O O . ALA A 1 596 ? -31.234 -8.739 12.045 1.00 69.44 596 ALA A O 1
ATOM 4579 N N . PRO A 1 597 ? -32.848 -7.480 11.122 1.00 65.31 597 PRO A N 1
ATOM 4580 C CA . PRO A 1 597 ? -33.595 -7.375 12.374 1.00 65.31 597 PRO A CA 1
ATOM 4581 C C . PRO A 1 597 ? -34.153 -8.721 12.858 1.00 65.31 597 PRO A C 1
ATOM 4583 O O . PRO A 1 597 ? -34.220 -8.944 14.068 1.00 65.31 597 PRO A O 1
ATOM 4586 N N . VAL A 1 598 ? -34.506 -9.645 11.957 1.00 79.31 598 VAL A N 1
ATOM 4587 C CA . VAL A 1 598 ? -34.971 -10.993 12.335 1.00 79.31 598 VAL A CA 1
ATOM 4588 C C . VAL A 1 598 ? -33.836 -11.808 12.954 1.00 79.31 598 VAL A C 1
ATOM 4590 O O . VAL A 1 598 ? -33.991 -12.338 14.054 1.00 79.31 598 VAL A O 1
ATOM 4593 N N . LEU A 1 599 ? -32.681 -11.865 12.290 1.00 79.50 599 LEU A N 1
ATOM 4594 C CA . LEU A 1 599 ? -31.500 -12.575 12.783 1.00 79.50 599 LEU A CA 1
ATOM 4595 C C . LEU A 1 599 ? -30.986 -11.974 14.089 1.00 79.50 599 LEU A C 1
ATOM 4597 O O . LEU A 1 599 ? -30.681 -12.712 15.026 1.00 79.50 599 LEU A O 1
ATOM 4601 N N . GLY A 1 600 ? -30.957 -10.642 14.177 1.00 71.38 600 GLY A N 1
ATOM 4602 C CA . GLY A 1 600 ? -30.633 -9.923 15.404 1.00 71.38 600 GLY A CA 1
ATOM 4603 C C . GLY A 1 600 ? -31.565 -10.316 16.550 1.00 71.38 600 GLY A C 1
ATOM 4604 O O . GLY A 1 600 ? -31.090 -10.671 17.622 1.00 71.38 600 GLY A O 1
ATOM 4605 N N . SER A 1 601 ? -32.879 -10.356 16.307 1.00 73.75 601 SER A N 1
ATOM 4606 C CA . SER A 1 601 ? -33.875 -10.725 17.325 1.00 73.75 601 SER A CA 1
ATOM 4607 C C . SER A 1 601 ? -33.721 -12.170 17.811 1.00 73.75 601 SER A C 1
ATOM 4609 O O . SER A 1 601 ? -33.793 -12.425 19.013 1.00 73.75 601 SER A O 1
ATOM 4611 N N . VAL A 1 602 ? -33.469 -13.120 16.902 1.00 80.31 602 VAL A N 1
ATOM 4612 C CA . VAL A 1 602 ? -33.223 -14.528 17.263 1.00 80.31 602 VAL A CA 1
ATOM 4613 C C . VAL A 1 602 ? -31.942 -14.659 18.085 1.00 80.31 602 VAL A C 1
ATOM 4615 O O . VAL A 1 602 ? -31.944 -15.313 19.128 1.00 80.31 602 VAL A O 1
ATOM 4618 N N . ALA A 1 603 ? -30.863 -13.996 17.666 1.00 75.56 603 ALA A N 1
ATOM 4619 C CA . ALA A 1 603 ? -29.604 -13.998 18.400 1.00 75.56 603 ALA A CA 1
ATOM 4620 C C . ALA A 1 603 ? -29.760 -13.385 19.803 1.00 75.56 603 ALA A C 1
ATOM 4622 O O . ALA A 1 603 ? -29.273 -13.956 20.778 1.00 75.56 603 ALA A O 1
ATOM 4623 N N . THR A 1 604 ? -30.490 -12.272 19.927 1.00 77.75 604 THR A N 1
ATOM 4624 C CA . THR A 1 604 ? -30.816 -11.641 21.214 1.00 77.75 604 THR A CA 1
ATOM 4625 C C . THR A 1 604 ? -31.632 -12.570 22.106 1.00 77.75 604 THR A C 1
ATOM 4627 O O . THR A 1 604 ? -31.338 -12.673 23.296 1.00 77.75 604 THR A O 1
ATOM 4630 N N . LEU A 1 605 ? -32.624 -13.281 21.560 1.00 78.81 605 LEU A N 1
ATOM 4631 C CA . LEU A 1 605 ? -33.427 -14.240 22.322 1.00 78.81 605 LEU A CA 1
ATOM 4632 C C . LEU A 1 605 ? -32.555 -15.365 22.889 1.00 78.81 605 LEU A C 1
ATOM 4634 O O . LEU A 1 605 ? -32.609 -15.639 24.087 1.00 78.81 605 LEU A O 1
ATOM 4638 N N . VAL A 1 606 ? -31.719 -15.985 22.051 1.00 83.50 606 VAL A N 1
ATOM 4639 C CA . VAL A 1 606 ? -30.831 -17.077 22.478 1.00 83.50 606 VAL A CA 1
ATOM 4640 C C . VAL A 1 606 ? -29.813 -16.584 23.505 1.00 83.50 606 VAL A C 1
ATOM 4642 O O . VAL A 1 606 ? -29.632 -17.230 24.536 1.00 83.50 606 VAL A O 1
ATOM 4645 N N . ALA A 1 607 ? -29.197 -15.421 23.280 1.00 78.62 607 ALA A N 1
ATOM 4646 C CA . ALA A 1 607 ? -28.282 -14.811 24.241 1.00 78.62 607 ALA A CA 1
ATOM 4647 C C . ALA A 1 607 ? -28.979 -14.502 25.578 1.00 78.62 607 ALA A C 1
ATOM 4649 O O . ALA A 1 607 ? -28.409 -14.738 26.644 1.00 78.62 607 ALA A O 1
ATOM 4650 N N . THR A 1 608 ? -30.233 -14.041 25.539 1.00 78.69 608 THR A N 1
ATOM 4651 C CA . THR A 1 608 ? -31.042 -13.789 26.742 1.00 78.69 608 THR A CA 1
ATOM 4652 C C . THR A 1 608 ? -31.281 -15.075 27.514 1.00 78.69 608 THR A C 1
ATOM 4654 O O . THR A 1 608 ? -31.006 -15.113 28.706 1.00 78.69 608 THR A O 1
ATOM 4657 N N . VAL A 1 609 ? -31.718 -16.148 26.852 1.00 86.00 609 VAL A N 1
ATOM 4658 C CA . VAL A 1 609 ? -31.949 -17.446 27.504 1.00 86.00 609 VAL A CA 1
ATOM 4659 C C . VAL A 1 609 ? -30.651 -18.005 28.090 1.00 86.00 609 VAL A C 1
ATOM 4661 O O . VAL A 1 609 ? -30.627 -18.410 29.251 1.00 86.00 609 VAL A O 1
ATOM 4664 N N . ALA A 1 610 ? -29.558 -17.973 27.323 1.00 85.00 610 ALA A N 1
ATOM 4665 C CA . ALA A 1 610 ? -28.262 -18.502 27.744 1.00 85.00 610 ALA A CA 1
ATOM 4666 C C . ALA A 1 610 ? -27.681 -17.759 28.957 1.00 85.00 610 ALA A C 1
ATOM 4668 O O . ALA A 1 610 ? -27.012 -18.359 29.795 1.00 85.00 610 ALA A O 1
ATOM 4669 N N . THR A 1 611 ? -27.946 -16.456 29.065 1.00 86.56 611 THR A N 1
ATOM 4670 C CA . THR A 1 611 ? -27.417 -15.611 30.146 1.00 86.56 611 THR A CA 1
ATOM 4671 C C . THR A 1 611 ? -28.433 -15.308 31.246 1.00 86.56 611 THR A C 1
ATOM 4673 O O . THR A 1 611 ? -28.072 -14.678 32.240 1.00 86.56 611 THR A O 1
ATOM 4676 N N . TYR A 1 612 ? -29.677 -15.781 31.129 1.00 85.62 612 TYR A N 1
ATOM 4677 C CA . TYR A 1 612 ? -30.734 -15.526 32.110 1.00 85.62 612 TYR A CA 1
ATOM 4678 C C . TYR A 1 612 ? -30.341 -15.908 33.548 1.00 85.62 612 TYR A C 1
ATOM 4680 O O . TYR A 1 612 ? -30.571 -15.094 34.444 1.00 85.62 612 TYR A O 1
ATOM 4688 N N . PRO A 1 613 ? -29.674 -17.056 33.811 1.00 87.88 613 PRO A N 1
ATOM 4689 C CA . PRO A 1 613 ? -29.214 -17.377 35.163 1.00 87.88 613 PRO A CA 1
ATOM 4690 C C . PRO A 1 613 ? -28.278 -16.310 35.754 1.00 87.88 613 PRO A C 1
ATOM 4692 O O . PRO A 1 613 ? -28.379 -15.983 36.934 1.00 87.88 613 PRO A O 1
ATOM 4695 N N . LEU A 1 614 ? -27.403 -15.714 34.935 1.00 85.31 614 LEU A N 1
ATOM 4696 C CA . LEU A 1 614 ? -26.512 -14.633 35.370 1.00 85.31 614 LEU A CA 1
ATOM 4697 C C . LEU A 1 614 ? -27.291 -13.344 35.652 1.00 85.31 614 LEU A C 1
ATOM 4699 O O . LEU A 1 614 ? -27.008 -12.670 36.642 1.00 85.31 614 LEU A O 1
ATOM 4703 N N . GLN A 1 615 ? -28.297 -13.023 34.829 1.00 83.88 615 GLN A N 1
ATOM 4704 C CA . GLN A 1 615 ? -29.185 -11.878 35.068 1.00 83.88 615 GLN A CA 1
ATOM 4705 C C . GLN A 1 615 ? -29.963 -12.032 36.382 1.00 83.88 615 GLN A C 1
ATOM 4707 O O . GLN A 1 615 ? -30.084 -11.076 37.147 1.00 83.88 615 GLN A O 1
ATOM 4712 N N . PHE A 1 616 ? -30.427 -13.245 36.686 1.00 84.50 616 PHE A N 1
ATOM 4713 C CA . PHE A 1 616 ? -31.109 -13.551 37.940 1.00 84.50 616 PHE A CA 1
ATOM 4714 C C . PHE A 1 616 ? -30.193 -13.347 39.158 1.00 84.50 616 PHE A C 1
ATOM 4716 O O . PHE A 1 616 ? -30.554 -12.631 40.094 1.00 84.50 616 PHE A O 1
ATOM 4723 N N . VAL A 1 617 ? -28.978 -13.912 39.129 1.00 85.06 617 VAL A N 1
ATOM 4724 C CA . VAL A 1 617 ? -27.990 -13.752 40.214 1.00 85.06 617 VAL A CA 1
ATOM 4725 C C . VAL A 1 617 ? -27.613 -12.282 40.408 1.00 85.06 617 VAL A C 1
ATOM 4727 O O . VAL A 1 617 ? -27.584 -11.805 41.544 1.00 85.06 617 VAL A O 1
ATOM 4730 N N . ARG A 1 618 ? -27.385 -11.543 39.313 1.00 87.69 618 ARG A N 1
ATOM 4731 C CA . ARG A 1 618 ? -27.101 -10.101 39.333 1.00 87.69 618 ARG A CA 1
ATOM 4732 C C . ARG A 1 618 ? -28.161 -9.335 40.124 1.00 87.69 618 ARG A C 1
ATOM 4734 O O . ARG A 1 618 ? -27.814 -8.610 41.054 1.00 87.69 618 ARG A O 1
ATOM 4741 N N . VAL A 1 619 ? -29.439 -9.499 39.771 1.00 84.19 619 VAL A N 1
ATOM 4742 C CA . VAL A 1 619 ? -30.543 -8.759 40.403 1.00 84.19 619 VAL A CA 1
ATOM 4743 C C . VAL A 1 619 ? -30.635 -9.070 41.897 1.00 84.19 619 VAL A C 1
ATOM 4745 O O . VAL A 1 619 ? -30.842 -8.160 42.701 1.00 84.19 619 VAL A O 1
ATOM 4748 N N . ARG A 1 620 ? -30.431 -10.330 42.298 1.00 85.12 620 ARG A N 1
ATOM 4749 C CA . ARG A 1 620 ? -30.450 -10.720 43.716 1.00 85.12 620 ARG A CA 1
ATOM 4750 C C . ARG A 1 620 ? -29.296 -10.098 44.495 1.00 85.12 620 ARG A C 1
ATOM 4752 O O . ARG A 1 620 ? -29.530 -9.504 45.544 1.00 85.12 620 ARG A O 1
ATOM 4759 N N . TRP A 1 621 ? -28.081 -10.125 43.949 1.00 86.31 621 TRP A N 1
ATOM 4760 C CA . TRP A 1 621 ? -26.913 -9.514 44.591 1.00 86.31 621 TRP A CA 1
ATOM 4761 C C . TRP A 1 621 ? -27.038 -7.993 44.715 1.00 86.31 621 TRP A C 1
ATOM 4763 O O . TRP A 1 621 ? -26.733 -7.450 45.777 1.00 86.31 621 TRP A O 1
ATOM 4773 N N . GLN A 1 622 ? -27.550 -7.311 43.686 1.00 85.00 622 GLN A N 1
ATOM 4774 C CA . GLN A 1 622 ? -27.815 -5.863 43.711 1.00 85.00 622 GLN A CA 1
ATOM 4775 C C . GLN A 1 622 ? -28.821 -5.474 44.810 1.00 85.00 622 GLN A C 1
ATOM 4777 O O . GLN A 1 622 ? -28.677 -4.444 45.479 1.00 85.00 622 GLN A O 1
ATOM 4782 N N . ASN A 1 623 ? -29.798 -6.347 45.063 1.00 82.12 623 ASN A N 1
ATOM 4783 C CA . ASN A 1 623 ? -30.773 -6.209 46.146 1.00 82.12 623 ASN A CA 1
ATOM 4784 C C . ASN A 1 623 ? -30.293 -6.782 47.487 1.00 82.12 623 ASN A C 1
ATOM 4786 O O . ASN A 1 623 ? -30.990 -6.685 48.491 1.00 82.12 623 ASN A O 1
ATOM 4790 N N . GLY A 1 624 ? -29.076 -7.320 47.531 1.00 78.06 624 GLY A N 1
ATOM 4791 C CA . GLY A 1 624 ? -28.448 -7.791 48.751 1.00 78.06 624 GLY A CA 1
ATOM 4792 C C . GLY A 1 624 ? -28.952 -9.126 49.284 1.00 78.06 624 GLY A C 1
ATOM 4793 O O . GLY A 1 624 ? -28.736 -9.374 50.467 1.00 78.06 624 GLY A O 1
ATOM 4794 N N . LEU A 1 625 ? -29.561 -9.938 48.420 1.00 77.44 625 LEU A N 1
ATOM 4795 C CA . LEU A 1 625 ? -30.072 -11.282 48.683 1.00 77.44 625 LEU A CA 1
ATOM 4796 C C . LEU A 1 625 ? -29.055 -12.354 48.249 1.00 77.44 625 LEU A C 1
ATOM 4798 O O . LEU A 1 625 ? -28.262 -12.135 47.325 1.00 77.44 625 LEU A O 1
ATOM 4802 N N . SER A 1 626 ? -29.106 -13.531 48.873 1.00 72.81 626 SER A N 1
ATOM 4803 C CA . SER A 1 626 ? -28.349 -14.720 48.465 1.00 72.81 626 SER A CA 1
ATOM 4804 C C . SER A 1 626 ? -28.759 -15.212 47.073 1.00 72.81 626 SER A C 1
ATOM 4806 O O . SER A 1 626 ? -29.871 -14.968 46.604 1.00 72.81 626 SER A O 1
ATOM 4808 N N . SER A 1 627 ? -27.873 -15.947 46.392 1.00 69.44 627 SER A N 1
ATOM 4809 C CA . SER A 1 627 ? -28.142 -16.486 45.047 1.00 69.44 627 SER A CA 1
ATOM 4810 C C . SER A 1 627 ? -29.249 -17.550 45.018 1.00 69.44 627 SER A C 1
ATOM 4812 O O . SER A 1 627 ? -29.873 -17.737 43.975 1.00 69.44 627 SER A O 1
ATOM 4814 N N . CYS A 1 628 ? -29.494 -18.240 46.137 1.00 65.25 628 CYS A N 1
ATOM 4815 C CA . CYS A 1 628 ? -30.486 -19.308 46.249 1.00 65.25 628 CYS A CA 1
ATOM 4816 C C . CYS A 1 628 ? -31.776 -18.768 46.890 1.00 65.25 628 CYS A C 1
ATOM 4818 O O . CYS A 1 628 ? -31.717 -18.247 48.004 1.00 65.25 628 CYS A O 1
ATOM 4820 N N . PRO A 1 629 ? -32.947 -18.898 46.243 1.00 56.66 629 PRO A N 1
ATOM 4821 C CA . PRO A 1 629 ? -34.220 -18.552 46.872 1.00 56.66 629 PRO A CA 1
ATOM 4822 C C . PRO A 1 629 ? -34.405 -19.337 48.185 1.00 56.66 629 PRO A C 1
ATOM 4824 O O . PRO A 1 629 ? -34.294 -20.560 48.174 1.00 56.66 629 PRO A O 1
ATOM 4827 N N . GLY A 1 630 ? -34.664 -18.641 49.298 1.00 53.62 630 GLY A N 1
ATOM 4828 C CA . GLY A 1 630 ? -34.921 -19.248 50.615 1.00 53.62 630 GLY A CA 1
ATOM 4829 C C . GLY A 1 630 ? -33.698 -19.489 51.510 1.00 53.62 630 GLY A C 1
ATOM 4830 O O . GLY A 1 630 ? -33.868 -20.018 52.595 1.00 53.62 630 GLY A O 1
ATOM 4831 N N . ALA A 1 631 ? -32.480 -19.114 51.100 1.00 56.16 631 ALA A N 1
ATOM 4832 C CA . ALA A 1 631 ? -31.307 -19.178 51.988 1.00 56.16 631 ALA A CA 1
ATOM 4833 C C . ALA A 1 631 ? -31.152 -17.942 52.903 1.00 56.16 631 ALA A C 1
ATOM 4835 O O . ALA A 1 631 ? -30.296 -17.944 53.785 1.00 56.16 631 ALA A O 1
ATOM 4836 N N . ASP A 1 632 ? -31.947 -16.892 52.664 1.00 53.44 632 ASP A N 1
ATOM 4837 C CA . ASP A 1 632 ? -32.005 -15.669 53.482 1.00 53.44 632 ASP A CA 1
ATOM 4838 C C . ASP A 1 632 ? -33.165 -15.686 54.507 1.00 53.44 632 ASP A C 1
ATOM 4840 O O . ASP A 1 632 ? -33.291 -14.743 55.289 1.00 53.44 632 ASP A O 1
ATOM 4844 N N . GLU A 1 633 ? -34.014 -16.724 54.464 1.00 41.84 633 GLU A N 1
ATOM 4845 C CA . GLU A 1 633 ? -35.010 -17.081 55.494 1.00 41.84 633 GLU A CA 1
ATOM 4846 C C . GLU A 1 633 ? -34.374 -18.061 56.488 1.00 41.84 633 GLU A C 1
ATOM 4848 O O . GLU A 1 633 ? -34.649 -17.922 57.704 1.00 41.84 633 GLU A O 1
#

Sequence (633 aa):
WVMLSVGGVTCAVLYATRRKANHSAWVDVTLHQLHCNAVHGTESLADQADVSALTFNVEEFIEPCMRAVRDWQPPAGASRSVKSFAASNPDMLDGAFVKRNGSARLAWQACKHMSTKAWHESIAVVRNVIAERQADVVLLQEMGLGAVSLAVPEGYSVAVVASSGEPGWKDIHLANVVLARDTLRVLMPITIDITLDAPVPRSAACAHLQGFGSTPLDFFACSVHLLGGRFDDETWHRHVDLRSKQVGLIMEVMQAATRHRMPHLPAGQVPLLLGGDFNAMLSPAVARPKLATHPVFLRTVGTPDELRFLNYATSGHAFLRDHGFRPAYLPGNVDAASLGAVDAPTPRVEKTSVYGSVVDWLYFPDCLGDVQPRAPVVLDTIANGVSDHHAVHAYLRMPITEIAPSVMMARLQHSVNEGIGTAFPAMVINWLLYAVQVQQVRAATQSHADAQLGRCVELFAACSADHPGRSMSTIAVGLSTFTFWFAAYFCDVENMRWGTVFASVLTVVLFAPWWTVVARLQADVSKTNMQWTGQIFQIWSERGAGGFYAGLGPDLLLISFPLVQGHLYMTTVNIIVWVLGAEDDVALHNRYAFLAPVLGSVATLVATVATYPLQFVRVRWQNGLSSCPGADE

Radius of gyration: 36.53 Å; Cα contacts (8 Å, |Δi|>4): 922; chains: 1; bounding box: 120×64×98 Å

Foldseek 3Di:
DDDDDDDDDDDDDDDDDDDDDDDDDDDDDDDDDDDDDDDDDDDDDDDDDDPPDDPDPPCVVVVVVVVVVVPDDDPPPAFDKFKEKADEFALFFFPVPCVPDPDPVVRVVRSLPDDPVLVLVLLVLLLVVCVVSVGQKYKYWFAQPVCPVSNHYPQKDWLWWAFQQAQHHPRRTGIITMIGGVQKDFDDWDKAFLCVVPPGRFIKTKTFIWGDDPQIDTAMEIHGAADDDPCLQPCLVVCLQSLQSSLVRVLVVQLVVCCVPVVVDPRLDHFYWYWYFSLAAQALVQVCVLCVVPPVCVVCPPHPCNVSSSSSRHHNNVSCVVSQKDWQEHAPPDDPVVVPDDPDPRAYDQDFFLSRGDRIIIIGGCVLPPFNKDHWDWACSCCVGRDRGTMTMIMTRGGSPPPDVCVVVVVVVVLVCVLCVVLVVQLVVCLVCQLVVLVVLQVLADFPPPDDPPCSVVSSVLSVLLPQLSVLRSVLSSVLSSQLSVQLVVQPDPDSVVSNLVSQLVSLVVRLLSVLLSLQSSNDSPPSPDHSVNSVVVQCVPPNPVLSNQLSVLSNVLSVLVVQLVVQLVVVLVVVCVVVVPPDSVSVCVVPVVVNVVSSVVSNVVSCVVSVLSVSQSSCRSNPHDSDRPPVD

Mean predicted aligned error: 18.49 Å

Organism: NCBI:txid1333877

InterPro domains:
  IPR018108 Mitochondrial carrier protein, transmembrane region [PF00153] (501-559)
  IPR023395 Mitochondrial carrier protein domain superfamily [G3DSA:1.50.40.10] (421-630)
  IPR023395 Mitochondrial carrier protein domain superfamily [SSF103506] (500-624)
  IPR036691 Endonuclease/exonuclease/phosphatase superfamily [G3DSA:3.60.10.10] (53-400)
  IPR036691 Endonuclease/exonuclease/phosphatase superfamily [SSF56219] (116-397)
  IPR044712 NAD/FAD transporter SLC25A32-like [PTHR45683] (500-623)